Protein 2JX6 (pdb70)

Nearest PDB structures (foldseek):
  2jx6-assembly1_A  TM=1.031E+00  e=1.920E-03  Phyllomedusa distincta
  2jx6-assembly1_A  TM=7.301E-01  e=3.680E-02  Phyllomedusa distincta
  2jx6-assembly1_A  TM=7.344E-01  e=1.049E-02  Phyllomedusa distincta
  2jx6-assembly1_A  TM=6.289E-01  e=2.876E-02  Phyllomedusa distincta
  2jx6-assembly1_A  TM=7.441E-01  e=1.597E-02  Phyllomedusa distincta

GO terms:
  GO:0005576 extracellular region (C, EXP)

Radius of gyration: 16.0 Å; Cα contacts (8 Å, |Δi|>4): 0; chains: 1; bounding box: 53×12×16 Å

Structure (mmCIF, N/CA/C/O backbone):
data_2JX6
#
_entry.id   2JX6
#
loop_
_atom_site.group_PDB
_atom_site.id
_atom_site.type_symbol
_atom_site.label_atom_id
_atom_site.label_alt_id
_atom_site.label_comp_id
_atom_site.label_asym_id
_atom_site.label_entity_id
_atom_site.label_seq_id
_atom_site.pdbx_PDB_ins_code
_atom_site.Cartn_x
_atom_site.Cartn_y
_atom_site.Cartn_z
_atom_site.occupancy
_atom_site.B_iso_or_equiv
_atom_site.auth_seq_id
_atom_site.auth_comp_id
_atom_site.auth_asym_id
_atom_site.auth_atom_id
_atom_site.pdbx_PDB_model_num
ATOM 1 N N . GLY A 1 1 ? -27.845 -8.124 7.887 1.00 0.00 1 GLY A N 1
ATOM 2 C CA . GLY A 1 1 ? -26.663 -8.496 8.715 1.00 0.00 1 GLY A CA 1
ATOM 3 C C . GLY A 1 1 ? -25.857 -7.240 9.049 1.00 0.00 1 GLY A C 1
ATOM 4 O O . GLY A 1 1 ? -25.959 -6.697 10.133 1.00 0.00 1 GLY A O 1
ATOM 10 N N . LEU A 1 2 ? -25.056 -6.774 8.128 1.00 0.00 2 LEU A N 1
ATOM 11 C CA . LEU A 1 2 ? -24.242 -5.551 8.393 1.00 0.00 2 LEU A CA 1
ATOM 12 C C . LEU A 1 2 ? -23.634 -5.026 7.088 1.00 0.00 2 LEU A C 1
ATOM 13 O O . LEU A 1 2 ? -23.280 -5.787 6.208 1.00 0.00 2 LEU A O 1
ATOM 29 N N . TRP A 1 3 ? -23.509 -3.732 6.961 1.00 0.00 3 TRP A N 1
ATOM 30 C CA . TRP A 1 3 ? -22.923 -3.155 5.715 1.00 0.00 3 TRP A CA 1
ATOM 31 C C . TRP A 1 3 ? -21.445 -2.818 5.935 1.00 0.00 3 TRP A C 1
ATOM 32 O O . TRP A 1 3 ? -20.921 -1.885 5.360 1.00 0.00 3 TRP A O 1
ATOM 53 N N . SER A 1 4 ? -20.771 -3.572 6.767 1.00 0.00 4 SER A N 1
ATOM 54 C CA . SER A 1 4 ? -19.325 -3.300 7.031 1.00 0.00 4 SER A CA 1
ATOM 55 C C . SER A 1 4 ? -19.117 -1.834 7.423 1.00 0.00 4 SER A C 1
ATOM 56 O O . SER A 1 4 ? -20.062 -1.099 7.636 1.00 0.00 4 SER A O 1
ATOM 64 N N . LYS A 1 5 ? -17.888 -1.404 7.520 1.00 0.00 5 LYS A N 1
ATOM 65 C CA . LYS A 1 5 ? -17.618 0.014 7.898 1.00 0.00 5 LYS A CA 1
ATOM 66 C C . LYS A 1 5 ? -16.179 0.393 7.538 1.00 0.00 5 LYS A C 1
ATOM 67 O O . LYS A 1 5 ? -15.928 1.428 6.952 1.00 0.00 5 LYS A O 1
ATOM 86 N N . ILE A 1 6 ? -15.234 -0.439 7.883 1.00 0.00 6 ILE A N 1
ATOM 87 C CA . ILE A 1 6 ? -13.809 -0.132 7.562 1.00 0.00 6 ILE A CA 1
ATOM 88 C C . ILE A 1 6 ? -13.246 -1.194 6.612 1.00 0.00 6 ILE A C 1
ATOM 89 O O . ILE A 1 6 ? -12.366 -1.954 6.966 1.00 0.00 6 ILE A O 1
ATOM 105 N N . LYS A 1 7 ? -13.749 -1.250 5.407 1.00 0.00 7 LYS A N 1
ATOM 106 C CA . LYS A 1 7 ? -13.247 -2.261 4.432 1.00 0.00 7 LYS A CA 1
ATOM 107 C C . LYS A 1 7 ? -12.437 -1.574 3.329 1.00 0.00 7 LYS A C 1
ATOM 108 O O . LYS A 1 7 ? -11.330 -1.970 3.022 1.00 0.00 7 LYS A O 1
ATOM 127 N N . ALA A 1 8 ? -12.983 -0.547 2.733 1.00 0.00 8 ALA A N 1
ATOM 128 C CA . ALA A 1 8 ? -12.246 0.166 1.649 1.00 0.00 8 ALA A CA 1
ATOM 129 C C . ALA A 1 8 ? -10.984 0.818 2.211 1.00 0.00 8 ALA A C 1
ATOM 130 O O . ALA A 1 8 ? -9.999 0.992 1.521 1.00 0.00 8 ALA A O 1
ATOM 137 N N . ALA A 1 9 ? -11.016 1.178 3.458 1.00 0.00 9 ALA A N 1
ATOM 138 C CA . ALA A 1 9 ? -9.833 1.821 4.087 1.00 0.00 9 ALA A CA 1
ATOM 139 C C . ALA A 1 9 ? -8.738 0.784 4.343 1.00 0.00 9 ALA A C 1
ATOM 140 O O . ALA A 1 9 ? -7.611 0.941 3.916 1.00 0.00 9 ALA A O 1
ATOM 147 N N . GLY A 1 10 ? -9.062 -0.276 5.036 1.00 0.00 10 GLY A N 1
ATOM 148 C CA . GLY A 1 10 ? -8.040 -1.325 5.320 1.00 0.00 10 GLY A CA 1
ATOM 149 C C . GLY A 1 10 ? -7.560 -1.935 4.004 1.00 0.00 10 GLY A C 1
ATOM 150 O O . GLY A 1 10 ? -6.375 -2.044 3.757 1.00 0.00 10 GLY A O 1
ATOM 154 N N . LYS A 1 11 ? -8.472 -2.327 3.150 1.00 0.00 11 LYS A N 1
ATOM 155 C CA . LYS A 1 11 ? -8.065 -2.920 1.841 1.00 0.00 11 LYS A CA 1
ATOM 156 C C . LYS A 1 11 ? -7.093 -1.974 1.129 1.00 0.00 11 LYS A C 1
ATOM 157 O O . LYS A 1 11 ? -6.278 -2.388 0.328 1.00 0.00 11 LYS A O 1
ATOM 176 N N . GLU A 1 12 ? -7.176 -0.705 1.427 1.00 0.00 12 GLU A N 1
ATOM 177 C CA . GLU A 1 12 ? -6.266 0.279 0.792 1.00 0.00 12 GLU A CA 1
ATOM 178 C C . GLU A 1 12 ? -5.055 0.532 1.695 1.00 0.00 12 GLU A C 1
ATOM 179 O O . GLU A 1 12 ? -4.001 0.930 1.238 1.00 0.00 12 GLU A O 1
ATOM 191 N N . ALA A 1 13 ? -5.200 0.307 2.977 1.00 0.00 13 ALA A N 1
ATOM 192 C CA . ALA A 1 13 ? -4.060 0.537 3.912 1.00 0.00 13 ALA A CA 1
ATOM 193 C C . ALA A 1 13 ? -2.874 -0.354 3.538 1.00 0.00 13 ALA A C 1
ATOM 194 O O . ALA A 1 13 ? -1.893 0.097 2.981 1.00 0.00 13 ALA A O 1
ATOM 201 N N . ALA A 1 14 ? -2.962 -1.616 3.847 1.00 0.00 14 ALA A N 1
ATOM 202 C CA . ALA A 1 14 ? -1.847 -2.556 3.523 1.00 0.00 14 ALA A CA 1
ATOM 203 C C . ALA A 1 14 ? -1.494 -2.478 2.033 1.00 0.00 14 ALA A C 1
ATOM 204 O O . ALA A 1 14 ? -0.341 -2.565 1.655 1.00 0.00 14 ALA A O 1
ATOM 211 N N . LYS A 1 15 ? -2.475 -2.314 1.188 1.00 0.00 15 LYS A N 1
ATOM 212 C CA . LYS A 1 15 ? -2.194 -2.230 -0.276 1.00 0.00 15 LYS A CA 1
ATOM 213 C C . LYS A 1 15 ? -1.519 -0.896 -0.606 1.00 0.00 15 LYS A C 1
ATOM 214 O O . LYS A 1 15 ? -2.081 -0.053 -1.278 1.00 0.00 15 LYS A O 1
ATOM 233 N N . ALA A 1 16 ? -0.313 -0.702 -0.139 1.00 0.00 16 ALA A N 1
ATOM 234 C CA . ALA A 1 16 ? 0.415 0.569 -0.418 1.00 0.00 16 ALA A CA 1
ATOM 235 C C . ALA A 1 16 ? 1.791 0.539 0.251 1.00 0.00 16 ALA A C 1
ATOM 236 O O . ALA A 1 16 ? 2.813 0.582 -0.405 1.00 0.00 16 ALA A O 1
ATOM 243 N N . ALA A 1 17 ? 1.819 0.462 1.554 1.00 0.00 17 ALA A N 1
ATOM 244 C CA . ALA A 1 17 ? 3.123 0.425 2.282 1.00 0.00 17 ALA A CA 1
ATOM 245 C C . ALA A 1 17 ? 4.008 -0.692 1.735 1.00 0.00 17 ALA A C 1
ATOM 246 O O . ALA A 1 17 ? 5.132 -0.475 1.330 1.00 0.00 17 ALA A O 1
ATOM 253 N N . ALA A 1 18 ? 3.494 -1.885 1.736 1.00 0.00 18 ALA A N 1
ATOM 254 C CA . ALA A 1 18 ? 4.273 -3.060 1.230 1.00 0.00 18 ALA A CA 1
ATOM 255 C C . ALA A 1 18 ? 4.973 -2.729 -0.095 1.00 0.00 18 ALA A C 1
ATOM 256 O O . ALA A 1 18 ? 6.158 -2.953 -0.250 1.00 0.00 18 ALA A O 1
ATOM 263 N N . LYS A 1 19 ? 4.253 -2.199 -1.047 1.00 0.00 19 LYS A N 1
ATOM 264 C CA . LYS A 1 19 ? 4.884 -1.856 -2.356 1.00 0.00 19 LYS A CA 1
ATOM 265 C C . LYS A 1 19 ? 5.785 -0.634 -2.190 1.00 0.00 19 LYS A C 1
ATOM 266 O O . LYS A 1 19 ? 6.969 -0.678 -2.465 1.00 0.00 19 LYS A O 1
ATOM 285 N N . ALA A 1 20 ? 5.226 0.460 -1.742 1.00 0.00 20 ALA A N 1
ATOM 286 C CA . ALA A 1 20 ? 6.039 1.701 -1.554 1.00 0.00 20 ALA A CA 1
ATOM 287 C C . ALA A 1 20 ? 7.292 1.402 -0.725 1.00 0.00 20 ALA A C 1
ATOM 288 O O . ALA A 1 20 ? 8.314 2.044 -0.875 1.00 0.00 20 ALA A O 1
ATOM 295 N N . ALA A 1 21 ? 7.219 0.434 0.147 1.00 0.00 21 ALA A N 1
ATOM 296 C CA . ALA A 1 21 ? 8.399 0.089 0.987 1.00 0.00 21 ALA A CA 1
ATOM 297 C C . ALA A 1 21 ? 9.492 -0.540 0.124 1.00 0.00 21 ALA A C 1
ATOM 298 O O . ALA A 1 21 ? 10.590 -0.027 0.021 1.00 0.00 21 ALA A O 1
ATOM 305 N N . GLY A 1 22 ? 9.198 -1.651 -0.494 1.00 0.00 22 GLY A N 1
ATOM 306 C CA . GLY A 1 22 ? 10.213 -2.328 -1.354 1.00 0.00 22 GLY A CA 1
ATOM 307 C C . GLY A 1 22 ? 10.683 -1.371 -2.453 1.00 0.00 22 GLY A C 1
ATOM 308 O O . GLY A 1 22 ? 11.765 -1.514 -2.988 1.00 0.00 22 GLY A O 1
ATOM 312 N N . LYS A 1 23 ? 9.880 -0.396 -2.794 1.00 0.00 23 LYS A N 1
ATOM 313 C CA . LYS A 1 23 ? 10.285 0.569 -3.860 1.00 0.00 23 LYS A CA 1
ATOM 314 C C . LYS A 1 23 ? 11.628 1.218 -3.509 1.00 0.00 23 LYS A C 1
ATOM 315 O O . LYS A 1 23 ? 12.627 0.985 -4.161 1.00 0.00 23 LYS A O 1
ATOM 334 N N . ALA A 1 24 ? 11.661 2.028 -2.484 1.00 0.00 24 ALA A N 1
ATOM 335 C CA . ALA A 1 24 ? 12.943 2.687 -2.090 1.00 0.00 24 ALA A CA 1
ATOM 336 C C . ALA A 1 24 ? 14.033 1.636 -1.870 1.00 0.00 24 ALA A C 1
ATOM 337 O O . ALA A 1 24 ? 15.212 1.916 -1.971 1.00 0.00 24 ALA A O 1
ATOM 344 N N . ALA A 1 25 ? 13.643 0.428 -1.574 1.00 0.00 25 ALA A N 1
ATOM 345 C CA . ALA A 1 25 ? 14.645 -0.653 -1.349 1.00 0.00 25 ALA A CA 1
ATOM 346 C C . ALA A 1 25 ? 15.481 -0.869 -2.611 1.00 0.00 25 ALA A C 1
ATOM 347 O O . ALA A 1 25 ? 16.684 -0.697 -2.609 1.00 0.00 25 ALA A O 1
ATOM 354 N N . LEU A 1 26 ? 14.848 -1.244 -3.691 1.00 0.00 26 LEU A N 1
ATOM 355 C CA . LEU A 1 26 ? 15.593 -1.474 -4.960 1.00 0.00 26 LEU A CA 1
ATOM 356 C C . LEU A 1 26 ? 16.413 -0.234 -5.330 1.00 0.00 26 LEU A C 1
ATOM 357 O O . LEU A 1 26 ? 17.560 -0.333 -5.722 1.00 0.00 26 LEU A O 1
ATOM 373 N N . ASN A 1 27 ? 15.834 0.932 -5.209 1.00 0.00 27 ASN A N 1
ATOM 374 C CA . ASN A 1 27 ? 16.582 2.178 -5.552 1.00 0.00 27 ASN A CA 1
ATOM 375 C C . ASN A 1 27 ? 17.801 2.330 -4.639 1.00 0.00 27 ASN A C 1
ATOM 376 O O . ASN A 1 27 ? 18.792 2.930 -5.008 1.00 0.00 27 ASN A O 1
ATOM 387 N N . ALA A 1 28 ? 17.736 1.789 -3.451 1.00 0.00 28 ALA A N 1
ATOM 388 C CA . ALA A 1 28 ? 18.893 1.901 -2.513 1.00 0.00 28 ALA A CA 1
ATOM 389 C C . ALA A 1 28 ? 20.069 1.076 -3.025 1.00 0.00 28 ALA A C 1
ATOM 390 O O . ALA A 1 28 ? 21.091 1.600 -3.422 1.00 0.00 28 ALA A O 1
ATOM 397 N N . VAL A 1 29 ? 19.922 -0.211 -3.014 1.00 0.00 29 VAL A N 1
ATOM 398 C CA . VAL A 1 29 ? 21.016 -1.107 -3.494 1.00 0.00 29 VAL A CA 1
ATOM 399 C C . VAL A 1 29 ? 21.372 -0.771 -4.947 1.00 0.00 29 VAL A C 1
ATOM 400 O O . VAL A 1 29 ? 22.530 -0.695 -5.310 1.00 0.00 29 VAL A O 1
ATOM 413 N N . SER A 1 30 ? 20.384 -0.572 -5.779 1.00 0.00 30 SER A N 1
ATOM 414 C CA . SER A 1 30 ? 20.662 -0.243 -7.207 1.00 0.00 30 SER A CA 1
ATOM 415 C C . SER A 1 30 ? 21.517 1.024 -7.309 1.00 0.00 30 SER A C 1
ATOM 416 O O . SER A 1 30 ? 22.166 1.267 -8.307 1.00 0.00 30 SER A O 1
ATOM 424 N N . GLU A 1 31 ? 21.517 1.830 -6.284 1.00 0.00 31 GLU A N 1
ATOM 425 C CA . GLU A 1 31 ? 22.323 3.079 -6.312 1.00 0.00 31 GLU A CA 1
ATOM 426 C C . GLU A 1 31 ? 23.745 2.809 -5.809 1.00 0.00 31 GLU A C 1
ATOM 427 O O . GLU A 1 31 ? 24.675 3.519 -6.142 1.00 0.00 31 GLU A O 1
ATOM 439 N N . ALA A 1 32 ? 23.919 1.791 -5.009 1.00 0.00 32 ALA A N 1
ATOM 440 C CA . ALA A 1 32 ? 25.279 1.476 -4.480 1.00 0.00 32 ALA A CA 1
ATOM 441 C C . ALA A 1 32 ? 26.083 0.684 -5.513 1.00 0.00 32 ALA A C 1
ATOM 442 O O . ALA A 1 32 ? 27.294 0.775 -5.573 1.00 0.00 32 ALA A O 1
ATOM 449 N N . VAL A 1 33 ? 25.420 -0.097 -6.327 1.00 0.00 33 VAL A N 1
ATOM 450 C CA . VAL A 1 33 ? 26.146 -0.900 -7.357 1.00 0.00 33 VAL A CA 1
ATOM 451 C C . VAL A 1 33 ? 27.011 0.013 -8.234 1.00 0.00 33 VAL A C 1
ATOM 452 O O . VAL A 1 33 ? 28.141 -0.356 -8.504 1.00 0.00 33 VAL A O 1
ATOM 468 N N . GLY A 1 1 ? -23.227 4.258 3.076 1.00 0.00 1 GLY A N 2
ATOM 469 C CA . GLY A 1 1 ? -23.386 2.782 2.934 1.00 0.00 1 GLY A CA 2
ATOM 470 C C . GLY A 1 1 ? -23.114 2.106 4.279 1.00 0.00 1 GLY A C 2
ATOM 471 O O . GLY A 1 1 ? -22.826 2.757 5.264 1.00 0.00 1 GLY A O 2
ATOM 477 N N . LEU A 1 2 ? -23.203 0.804 4.326 1.00 0.00 2 LEU A N 2
ATOM 478 C CA . LEU A 1 2 ? -22.949 0.081 5.607 1.00 0.00 2 LEU A CA 2
ATOM 479 C C . LEU A 1 2 ? -21.444 -0.101 5.820 1.00 0.00 2 LEU A C 2
ATOM 480 O O . LEU A 1 2 ? -20.854 -1.058 5.358 1.00 0.00 2 LEU A O 2
ATOM 496 N N . TRP A 1 3 ? -20.819 0.812 6.518 1.00 0.00 3 TRP A N 2
ATOM 497 C CA . TRP A 1 3 ? -19.348 0.701 6.767 1.00 0.00 3 TRP A CA 2
ATOM 498 C C . TRP A 1 3 ? -18.595 0.499 5.447 1.00 0.00 3 TRP A C 2
ATOM 499 O O . TRP A 1 3 ? -17.801 -0.410 5.308 1.00 0.00 3 TRP A O 2
ATOM 520 N N . SER A 1 4 ? -18.841 1.340 4.478 1.00 0.00 4 SER A N 2
ATOM 521 C CA . SER A 1 4 ? -18.142 1.197 3.167 1.00 0.00 4 SER A CA 2
ATOM 522 C C . SER A 1 4 ? -17.052 2.263 3.026 1.00 0.00 4 SER A C 2
ATOM 523 O O . SER A 1 4 ? -16.068 2.070 2.339 1.00 0.00 4 SER A O 2
ATOM 531 N N . LYS A 1 5 ? -17.219 3.388 3.670 1.00 0.00 5 LYS A N 2
ATOM 532 C CA . LYS A 1 5 ? -16.191 4.466 3.571 1.00 0.00 5 LYS A CA 2
ATOM 533 C C . LYS A 1 5 ? -14.886 4.013 4.233 1.00 0.00 5 LYS A C 2
ATOM 534 O O . LYS A 1 5 ? -13.806 4.376 3.810 1.00 0.00 5 LYS A O 2
ATOM 553 N N . ILE A 1 6 ? -14.979 3.222 5.270 1.00 0.00 6 ILE A N 2
ATOM 554 C CA . ILE A 1 6 ? -13.747 2.745 5.961 1.00 0.00 6 ILE A CA 2
ATOM 555 C C . ILE A 1 6 ? -13.351 1.353 5.451 1.00 0.00 6 ILE A C 2
ATOM 556 O O . ILE A 1 6 ? -12.224 0.925 5.603 1.00 0.00 6 ILE A O 2
ATOM 572 N N . LYS A 1 7 ? -14.271 0.644 4.849 1.00 0.00 7 LYS A N 2
ATOM 573 C CA . LYS A 1 7 ? -13.950 -0.721 4.332 1.00 0.00 7 LYS A CA 2
ATOM 574 C C . LYS A 1 7 ? -12.759 -0.662 3.371 1.00 0.00 7 LYS A C 2
ATOM 575 O O . LYS A 1 7 ? -11.827 -1.435 3.476 1.00 0.00 7 LYS A O 2
ATOM 594 N N . ALA A 1 8 ? -12.782 0.250 2.436 1.00 0.00 8 ALA A N 2
ATOM 595 C CA . ALA A 1 8 ? -11.650 0.359 1.468 1.00 0.00 8 ALA A CA 2
ATOM 596 C C . ALA A 1 8 ? -10.385 0.827 2.183 1.00 0.00 8 ALA A C 2
ATOM 597 O O . ALA A 1 8 ? -9.279 0.535 1.773 1.00 0.00 8 ALA A O 2
ATOM 604 N N . ALA A 1 9 ? -10.548 1.553 3.248 1.00 0.00 9 ALA A N 2
ATOM 605 C CA . ALA A 1 9 ? -9.367 2.058 4.010 1.00 0.00 9 ALA A CA 2
ATOM 606 C C . ALA A 1 9 ? -8.438 0.900 4.388 1.00 0.00 9 ALA A C 2
ATOM 607 O O . ALA A 1 9 ? -7.272 0.890 4.044 1.00 0.00 9 ALA A O 2
ATOM 614 N N . GLY A 1 10 ? -8.945 -0.077 5.094 1.00 0.00 10 GLY A N 2
ATOM 615 C CA . GLY A 1 10 ? -8.090 -1.232 5.493 1.00 0.00 10 GLY A CA 2
ATOM 616 C C . GLY A 1 10 ? -7.600 -1.957 4.241 1.00 0.00 10 GLY A C 2
ATOM 617 O O . GLY A 1 10 ? -6.419 -2.195 4.075 1.00 0.00 10 GLY A O 2
ATOM 621 N N . LYS A 1 11 ? -8.495 -2.303 3.352 1.00 0.00 11 LYS A N 2
ATOM 622 C CA . LYS A 1 11 ? -8.073 -3.004 2.103 1.00 0.00 11 LYS A CA 2
ATOM 623 C C . LYS A 1 11 ? -6.975 -2.196 1.405 1.00 0.00 11 LYS A C 2
ATOM 624 O O . LYS A 1 11 ? -6.161 -2.731 0.678 1.00 0.00 11 LYS A O 2
ATOM 643 N N . GLU A 1 12 ? -6.948 -0.909 1.632 1.00 0.00 12 GLU A N 2
ATOM 644 C CA . GLU A 1 12 ? -5.911 -0.055 1.001 1.00 0.00 12 GLU A CA 2
ATOM 645 C C . GLU A 1 12 ? -4.728 0.139 1.957 1.00 0.00 12 GLU A C 2
ATOM 646 O O . GLU A 1 12 ? -3.638 0.482 1.543 1.00 0.00 12 GLU A O 2
ATOM 658 N N . ALA A 1 13 ? -4.933 -0.076 3.235 1.00 0.00 13 ALA A N 2
ATOM 659 C CA . ALA A 1 13 ? -3.814 0.101 4.210 1.00 0.00 13 ALA A CA 2
ATOM 660 C C . ALA A 1 13 ? -2.612 -0.752 3.800 1.00 0.00 13 ALA A C 2
ATOM 661 O O . ALA A 1 13 ? -1.637 -0.257 3.268 1.00 0.00 13 ALA A O 2
ATOM 668 N N . ALA A 1 14 ? -2.678 -2.028 4.043 1.00 0.00 14 ALA A N 2
ATOM 669 C CA . ALA A 1 14 ? -1.545 -2.927 3.670 1.00 0.00 14 ALA A CA 2
ATOM 670 C C . ALA A 1 14 ? -1.243 -2.808 2.173 1.00 0.00 14 ALA A C 2
ATOM 671 O O . ALA A 1 14 ? -0.152 -3.106 1.726 1.00 0.00 14 ALA A O 2
ATOM 678 N N . LYS A 1 15 ? -2.200 -2.374 1.396 1.00 0.00 15 LYS A N 2
ATOM 679 C CA . LYS A 1 15 ? -1.968 -2.235 -0.071 1.00 0.00 15 LYS A CA 2
ATOM 680 C C . LYS A 1 15 ? -1.268 -0.905 -0.369 1.00 0.00 15 LYS A C 2
ATOM 681 O O . LYS A 1 15 ? -1.810 -0.038 -1.027 1.00 0.00 15 LYS A O 2
ATOM 700 N N . ALA A 1 16 ? -0.065 -0.741 0.113 1.00 0.00 16 ALA A N 2
ATOM 701 C CA . ALA A 1 16 ? 0.685 0.522 -0.133 1.00 0.00 16 ALA A CA 2
ATOM 702 C C . ALA A 1 16 ? 2.095 0.408 0.448 1.00 0.00 16 ALA A C 2
ATOM 703 O O . ALA A 1 16 ? 3.079 0.465 -0.264 1.00 0.00 16 ALA A O 2
ATOM 710 N N . ALA A 1 17 ? 2.195 0.244 1.739 1.00 0.00 17 ALA A N 2
ATOM 711 C CA . ALA A 1 17 ? 3.536 0.120 2.386 1.00 0.00 17 ALA A CA 2
ATOM 712 C C . ALA A 1 17 ? 4.356 -0.975 1.708 1.00 0.00 17 ALA A C 2
ATOM 713 O O . ALA A 1 17 ? 5.457 -0.752 1.246 1.00 0.00 17 ALA A O 2
ATOM 720 N N . ALA A 1 18 ? 3.817 -2.155 1.661 1.00 0.00 18 ALA A N 2
ATOM 721 C CA . ALA A 1 18 ? 4.535 -3.305 1.026 1.00 0.00 18 ALA A CA 2
ATOM 722 C C . ALA A 1 18 ? 5.131 -2.902 -0.330 1.00 0.00 18 ALA A C 2
ATOM 723 O O . ALA A 1 18 ? 6.297 -3.123 -0.593 1.00 0.00 18 ALA A O 2
ATOM 730 N N . LYS A 1 19 ? 4.340 -2.318 -1.191 1.00 0.00 19 LYS A N 2
ATOM 731 C CA . LYS A 1 19 ? 4.865 -1.908 -2.526 1.00 0.00 19 LYS A CA 2
ATOM 732 C C . LYS A 1 19 ? 5.780 -0.694 -2.377 1.00 0.00 19 LYS A C 2
ATOM 733 O O . LYS A 1 19 ? 6.948 -0.739 -2.708 1.00 0.00 19 LYS A O 2
ATOM 752 N N . ALA A 1 20 ? 5.249 0.394 -1.881 1.00 0.00 20 ALA A N 2
ATOM 753 C CA . ALA A 1 20 ? 6.075 1.630 -1.707 1.00 0.00 20 ALA A CA 2
ATOM 754 C C . ALA A 1 20 ? 7.393 1.302 -0.996 1.00 0.00 20 ALA A C 2
ATOM 755 O O . ALA A 1 20 ? 8.437 1.831 -1.328 1.00 0.00 20 ALA A O 2
ATOM 762 N N . ALA A 1 21 ? 7.351 0.433 -0.023 1.00 0.00 21 ALA A N 2
ATOM 763 C CA . ALA A 1 21 ? 8.596 0.066 0.708 1.00 0.00 21 ALA A CA 2
ATOM 764 C C . ALA A 1 21 ? 9.530 -0.723 -0.210 1.00 0.00 21 ALA A C 2
ATOM 765 O O . ALA A 1 21 ? 10.649 -0.325 -0.468 1.00 0.00 21 ALA A O 2
ATOM 772 N N . GLY A 1 22 ? 9.072 -1.842 -0.701 1.00 0.00 22 GLY A N 2
ATOM 773 C CA . GLY A 1 22 ? 9.920 -2.675 -1.603 1.00 0.00 22 GLY A CA 2
ATOM 774 C C . GLY A 1 22 ? 10.376 -1.846 -2.807 1.00 0.00 22 GLY A C 2
ATOM 775 O O . GLY A 1 22 ? 11.496 -1.969 -3.265 1.00 0.00 22 GLY A O 2
ATOM 779 N N . LYS A 1 23 ? 9.521 -1.002 -3.323 1.00 0.00 23 LYS A N 2
ATOM 780 C CA . LYS A 1 23 ? 9.911 -0.166 -4.500 1.00 0.00 23 LYS A CA 2
ATOM 781 C C . LYS A 1 23 ? 11.184 0.627 -4.187 1.00 0.00 23 LYS A C 2
ATOM 782 O O . LYS A 1 23 ? 12.229 0.389 -4.760 1.00 0.00 23 LYS A O 2
ATOM 801 N N . ALA A 1 24 ? 11.105 1.565 -3.281 1.00 0.00 24 ALA A N 2
ATOM 802 C CA . ALA A 1 24 ? 12.312 2.371 -2.928 1.00 0.00 24 ALA A CA 2
ATOM 803 C C . ALA A 1 24 ? 13.462 1.451 -2.510 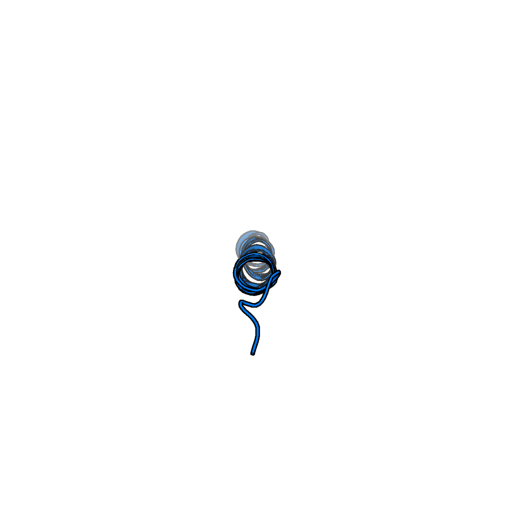1.00 0.00 24 ALA A C 2
ATOM 804 O O . ALA A 1 24 ? 14.620 1.809 -2.591 1.00 0.00 24 ALA A O 2
ATOM 811 N N . ALA A 1 25 ? 13.145 0.265 -2.068 1.00 0.00 25 ALA A N 2
ATOM 812 C CA . ALA A 1 25 ? 14.209 -0.691 -1.645 1.00 0.00 25 ALA A CA 2
ATOM 813 C C . ALA A 1 25 ? 15.147 -0.987 -2.817 1.00 0.00 25 ALA A C 2
ATOM 814 O O . ALA A 1 25 ? 16.330 -0.711 -2.765 1.00 0.00 25 ALA A O 2
ATOM 821 N N . LEU A 1 26 ? 14.624 -1.547 -3.876 1.00 0.00 26 LEU A N 2
ATOM 822 C CA . LEU A 1 26 ? 15.472 -1.866 -5.059 1.00 0.00 26 LEU A CA 2
ATOM 823 C C . LEU A 1 26 ? 16.253 -0.626 -5.507 1.00 0.00 26 LEU A C 2
ATOM 824 O O . LEU A 1 26 ? 17.326 -0.726 -6.069 1.00 0.00 26 LEU A O 2
ATOM 840 N N . ASN A 1 27 ? 15.723 0.542 -5.257 1.00 0.00 27 ASN A N 2
ATOM 841 C CA . ASN A 1 27 ? 16.434 1.790 -5.662 1.00 0.00 27 ASN A CA 2
ATOM 842 C C . ASN A 1 27 ? 17.595 2.067 -4.705 1.00 0.00 27 ASN A C 2
ATOM 843 O O . ASN A 1 27 ? 18.620 2.593 -5.092 1.00 0.00 27 ASN A O 2
ATOM 854 N N . ALA A 1 28 ? 17.441 1.714 -3.456 1.00 0.00 28 ALA A N 2
ATOM 855 C CA . ALA A 1 28 ? 18.536 1.952 -2.470 1.00 0.00 28 ALA A CA 2
ATOM 856 C C . ALA A 1 28 ? 19.772 1.149 -2.853 1.00 0.00 28 ALA A C 2
ATOM 857 O O . ALA A 1 28 ? 20.832 1.689 -3.107 1.00 0.00 28 ALA A O 2
ATOM 864 N N . VAL A 1 29 ? 19.632 -0.136 -2.896 1.00 0.00 29 VAL A N 2
ATOM 865 C CA . VAL A 1 29 ? 20.783 -1.015 -3.262 1.00 0.00 29 VAL A CA 2
ATOM 866 C C . VAL A 1 29 ? 21.299 -0.651 -4.658 1.00 0.00 29 VAL A C 2
ATOM 867 O O . VAL A 1 29 ? 22.488 -0.531 -4.878 1.00 0.00 29 VAL A O 2
ATOM 880 N N . SER A 1 30 ? 20.411 -0.474 -5.600 1.00 0.00 30 SER A N 2
ATOM 881 C CA . SER A 1 30 ? 20.845 -0.117 -6.981 1.00 0.00 30 SER A CA 2
ATOM 882 C C . SER A 1 30 ? 21.642 1.188 -6.965 1.00 0.00 30 SER A C 2
ATOM 883 O O . SER A 1 30 ? 22.494 1.421 -7.801 1.00 0.00 30 SER A O 2
ATOM 891 N N . GLU A 1 31 ? 21.369 2.037 -6.015 1.00 0.00 31 GLU A N 2
ATOM 892 C CA . GLU A 1 31 ? 22.101 3.330 -5.928 1.00 0.00 31 GLU A CA 2
ATOM 893 C C . GLU A 1 31 ? 23.499 3.107 -5.347 1.00 0.00 31 GLU A C 2
ATOM 894 O O . GLU A 1 31 ? 24.428 3.833 -5.642 1.00 0.00 31 GLU A O 2
ATOM 906 N N . ALA A 1 32 ? 23.654 2.106 -4.521 1.00 0.00 32 ALA A N 2
ATOM 907 C CA . ALA A 1 32 ? 24.991 1.833 -3.917 1.00 0.00 32 ALA A CA 2
ATOM 908 C C . ALA A 1 32 ? 25.995 1.449 -5.007 1.00 0.00 32 ALA A C 2
ATOM 909 O O . ALA A 1 32 ? 27.109 1.935 -5.038 1.00 0.00 32 ALA A O 2
ATOM 916 N N . VAL A 1 33 ? 25.609 0.578 -5.902 1.00 0.00 33 VAL A N 2
ATOM 917 C CA . VAL A 1 33 ? 26.538 0.157 -6.992 1.00 0.00 33 VAL A CA 2
ATOM 918 C C . VAL A 1 33 ? 26.995 1.377 -7.798 1.00 0.00 33 VAL A C 2
ATOM 919 O O . VAL A 1 33 ? 28.172 1.448 -8.111 1.00 0.00 33 VAL A O 2
ATOM 935 N N . GLY A 1 1 ? -13.578 13.171 5.157 1.00 0.00 1 GLY A N 3
ATOM 936 C CA . GLY A 1 1 ? -13.179 12.390 3.952 1.00 0.00 1 GLY A CA 3
ATOM 937 C C . GLY A 1 1 ? -12.679 11.010 4.379 1.00 0.00 1 GLY A C 3
ATOM 938 O O . GLY A 1 1 ? -13.207 9.994 3.969 1.00 0.00 1 GLY A O 3
ATOM 944 N N . LEU A 1 2 ? -11.665 10.964 5.201 1.00 0.00 2 LEU A N 3
ATOM 945 C CA . LEU A 1 2 ? -11.129 9.647 5.656 1.00 0.00 2 LEU A CA 3
ATOM 946 C C . LEU A 1 2 ? -12.073 9.015 6.684 1.00 0.00 2 LEU A C 3
ATOM 947 O O . LEU A 1 2 ? -12.062 7.818 6.892 1.00 0.00 2 LEU A O 3
ATOM 963 N N . TRP A 1 3 ? -12.888 9.810 7.328 1.00 0.00 3 TRP A N 3
ATOM 964 C CA . TRP A 1 3 ? -13.831 9.252 8.342 1.00 0.00 3 TRP A CA 3
ATOM 965 C C . TRP A 1 3 ? -14.885 8.378 7.655 1.00 0.00 3 TRP A C 3
ATOM 966 O O . TRP A 1 3 ? -16.016 8.784 7.467 1.00 0.00 3 TRP A O 3
ATOM 987 N N . SER A 1 4 ? -14.522 7.181 7.279 1.00 0.00 4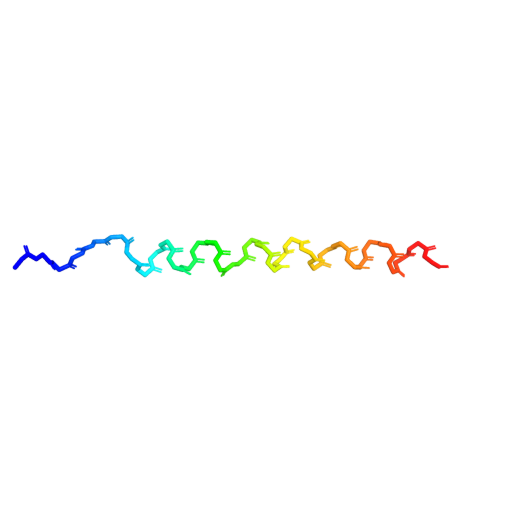 SER A N 3
ATOM 988 C CA . SER A 1 4 ? -15.497 6.278 6.603 1.00 0.00 4 SER A CA 3
ATOM 989 C C . SER A 1 4 ? -15.544 4.923 7.316 1.00 0.00 4 SER A C 3
ATOM 990 O O . SER A 1 4 ? -14.847 4.698 8.285 1.00 0.00 4 SER A O 3
ATOM 998 N N . LYS A 1 5 ? -16.361 4.021 6.843 1.00 0.00 5 LYS A N 3
ATOM 999 C CA . LYS A 1 5 ? -16.453 2.680 7.492 1.00 0.00 5 LYS A CA 3
ATOM 1000 C C . LYS A 1 5 ? -15.170 1.885 7.238 1.00 0.00 5 LYS A C 3
ATOM 1001 O O . LYS A 1 5 ? -14.389 2.211 6.365 1.00 0.00 5 LYS A O 3
ATOM 1020 N N . ILE A 1 6 ? -14.947 0.844 7.996 1.00 0.00 6 ILE A N 3
ATOM 1021 C CA . ILE A 1 6 ? -13.713 0.026 7.800 1.00 0.00 6 ILE A CA 3
ATOM 1022 C C . ILE A 1 6 ? -14.007 -1.175 6.892 1.00 0.00 6 ILE A C 3
ATOM 1023 O O . ILE A 1 6 ? -13.264 -2.136 6.860 1.00 0.00 6 ILE A O 3
ATOM 1039 N N . LYS A 1 7 ? -15.082 -1.125 6.152 1.00 0.00 7 LYS A N 3
ATOM 1040 C CA . LYS A 1 7 ? -15.420 -2.263 5.248 1.00 0.00 7 LYS A CA 3
ATOM 1041 C C . LYS A 1 7 ? -14.563 -2.202 3.980 1.00 0.00 7 LYS A C 3
ATOM 1042 O O . LYS A 1 7 ? -14.089 -3.210 3.492 1.00 0.00 7 LYS A O 3
ATOM 1061 N N . ALA A 1 8 ? -14.363 -1.027 3.444 1.00 0.00 8 ALA A N 3
ATOM 1062 C CA . ALA A 1 8 ? -13.537 -0.899 2.209 1.00 0.00 8 ALA A CA 3
ATOM 1063 C C . ALA A 1 8 ? -12.160 -0.333 2.547 1.00 0.00 8 ALA A C 3
ATOM 1064 O O . ALA A 1 8 ? -11.187 -0.573 1.859 1.00 0.00 8 ALA A O 3
ATOM 1071 N N . ALA A 1 9 ? -12.079 0.418 3.605 1.00 0.00 9 ALA A N 3
ATOM 1072 C CA . ALA A 1 9 ? -10.772 1.017 4.011 1.00 0.00 9 ALA A CA 3
ATOM 1073 C C . ALA A 1 9 ? -9.701 -0.071 4.151 1.00 0.00 9 ALA A C 3
ATOM 1074 O O . ALA A 1 9 ? -8.520 0.192 4.043 1.00 0.00 9 ALA A O 3
ATOM 1081 N N . GLY A 1 10 ? -10.106 -1.291 4.392 1.00 0.00 10 GLY A N 3
ATOM 1082 C CA . GLY A 1 10 ? -9.113 -2.393 4.539 1.00 0.00 10 GLY A CA 3
ATOM 1083 C C . GLY A 1 10 ? -8.313 -2.539 3.244 1.00 0.00 10 GLY A C 3
ATOM 1084 O O . GLY A 1 10 ? -7.099 -2.594 3.260 1.00 0.00 10 GLY A O 3
ATOM 1088 N N . LYS A 1 11 ? -8.983 -2.595 2.121 1.00 0.00 11 LYS A N 3
ATOM 1089 C CA . LYS A 1 11 ? -8.254 -2.728 0.823 1.00 0.00 11 LYS A CA 3
ATOM 1090 C C . LYS A 1 11 ? -7.192 -1.633 0.712 1.00 0.00 11 LYS A C 3
ATOM 1091 O O . LYS A 1 11 ? -6.176 -1.799 0.064 1.00 0.00 11 LYS A O 3
ATOM 1110 N N . GLU A 1 12 ? -7.421 -0.516 1.349 1.00 0.00 12 GLU A N 3
ATOM 1111 C CA . GLU A 1 12 ? -6.438 0.593 1.299 1.00 0.00 12 GLU A CA 3
ATOM 1112 C C . GLU A 1 12 ? -5.509 0.531 2.517 1.00 0.00 12 GLU A C 3
ATOM 1113 O O . GLU A 1 12 ? -4.426 1.082 2.509 1.00 0.00 12 GLU A O 3
ATOM 1125 N N . ALA A 1 13 ? -5.925 -0.136 3.565 1.00 0.00 13 ALA A N 3
ATOM 1126 C CA . ALA A 1 13 ? -5.065 -0.229 4.781 1.00 0.00 13 ALA A CA 3
ATOM 1127 C C . ALA A 1 13 ? -3.711 -0.858 4.429 1.00 0.00 13 ALA A C 3
ATOM 1128 O O . ALA A 1 13 ? -2.772 -0.171 4.077 1.00 0.00 13 ALA A O 3
ATOM 1135 N N . ALA A 1 14 ? -3.601 -2.156 4.522 1.00 0.00 14 ALA A N 3
ATOM 1136 C CA . ALA A 1 14 ? -2.311 -2.826 4.194 1.00 0.00 14 ALA A CA 3
ATOM 1137 C C . ALA A 1 14 ? -2.069 -2.798 2.683 1.00 0.00 14 ALA A C 3
ATOM 1138 O O . ALA A 1 14 ? -2.037 -3.825 2.031 1.00 0.00 14 ALA A O 3
ATOM 1145 N N . LYS A 1 15 ? -1.899 -1.632 2.120 1.00 0.00 15 LYS A N 3
ATOM 1146 C CA . LYS A 1 15 ? -1.659 -1.539 0.650 1.00 0.00 15 LYS A CA 3
ATOM 1147 C C . LYS A 1 15 ? -1.068 -0.171 0.294 1.00 0.00 15 LYS A C 3
ATOM 1148 O O . LYS A 1 15 ? -1.753 0.701 -0.204 1.00 0.00 15 LYS A O 3
ATOM 1167 N N . ALA A 1 16 ? 0.202 0.021 0.544 1.00 0.00 16 ALA A N 3
ATOM 1168 C CA . ALA A 1 16 ? 0.850 1.325 0.221 1.00 0.00 16 ALA A CA 3
ATOM 1169 C C . ALA A 1 16 ? 2.312 1.309 0.675 1.00 0.00 16 ALA A C 3
ATOM 1170 O O . ALA A 1 16 ? 3.222 1.418 -0.124 1.00 0.00 16 ALA A O 3
ATOM 1177 N N . ALA A 1 17 ? 2.538 1.175 1.953 1.00 0.00 17 ALA A N 3
ATOM 1178 C CA . ALA A 1 17 ? 3.937 1.151 2.477 1.00 0.00 17 ALA A CA 3
ATOM 1179 C C . ALA A 1 17 ? 4.755 0.068 1.777 1.00 0.00 17 ALA A C 3
ATOM 1180 O O . ALA A 1 17 ? 5.794 0.326 1.203 1.00 0.00 17 ALA A O 3
ATOM 1187 N N . ALA A 1 18 ? 4.285 -1.141 1.837 1.00 0.00 18 ALA A N 3
ATOM 1188 C CA . ALA A 1 18 ? 5.009 -2.284 1.196 1.00 0.00 18 ALA A CA 3
ATOM 1189 C C . ALA A 1 18 ? 5.487 -1.918 -0.215 1.00 0.00 18 ALA A C 3
ATOM 1190 O O . ALA A 1 18 ? 6.611 -2.193 -0.588 1.00 0.00 18 ALA A O 3
ATOM 1197 N N . LYS A 1 19 ? 4.644 -1.307 -1.004 1.00 0.00 19 LYS A N 3
ATOM 1198 C CA . LYS A 1 19 ? 5.055 -0.932 -2.388 1.00 0.00 19 LYS A CA 3
ATOM 1199 C C . LYS A 1 19 ? 6.024 0.249 -2.345 1.00 0.00 19 LYS A C 3
ATOM 1200 O O . LYS A 1 19 ? 7.161 0.151 -2.763 1.00 0.00 19 LYS A O 3
ATOM 1219 N N . ALA A 1 20 ? 5.575 1.368 -1.841 1.00 0.00 20 ALA A N 3
ATOM 1220 C CA . ALA A 1 20 ? 6.459 2.572 -1.768 1.00 0.00 20 ALA A CA 3
ATOM 1221 C C . ALA A 1 20 ? 7.790 2.223 -1.093 1.00 0.00 20 ALA A C 3
ATOM 1222 O O . ALA A 1 20 ? 8.836 2.711 -1.473 1.00 0.00 20 ALA A O 3
ATOM 1229 N N . ALA A 1 21 ? 7.755 1.383 -0.094 1.00 0.00 21 ALA A N 3
ATOM 1230 C CA . ALA A 1 21 ? 9.012 1.001 0.608 1.00 0.00 21 ALA A CA 3
ATOM 1231 C C . ALA A 1 21 ? 9.875 0.120 -0.297 1.00 0.00 21 ALA A C 3
ATOM 1232 O O . ALA A 1 21 ? 10.990 0.464 -0.638 1.00 0.00 21 ALA A O 3
ATOM 1239 N N . GLY A 1 22 ? 9.364 -1.018 -0.684 1.00 0.00 22 GLY A N 3
ATOM 1240 C CA . GLY A 1 22 ? 10.144 -1.937 -1.566 1.00 0.00 22 GLY A CA 3
ATOM 1241 C C . GLY A 1 22 ? 10.629 -1.184 -2.809 1.00 0.00 22 GLY A C 3
ATOM 1242 O O . GLY A 1 22 ? 11.636 -1.527 -3.397 1.00 0.00 22 GLY A O 3
ATOM 1246 N N . LYS A 1 23 ? 9.922 -0.162 -3.212 1.00 0.00 23 LYS A N 3
ATOM 1247 C CA . LYS A 1 23 ? 10.347 0.611 -4.419 1.00 0.00 23 LYS A CA 3
ATOM 1248 C C . LYS A 1 23 ? 11.744 1.203 -4.204 1.00 0.00 23 LYS A C 3
ATOM 1249 O O . LYS A 1 23 ? 12.697 0.810 -4.849 1.00 0.00 23 LYS A O 3
ATOM 1268 N N . ALA A 1 24 ? 11.874 2.142 -3.305 1.00 0.00 24 ALA A N 3
ATOM 1269 C CA . ALA A 1 24 ? 13.211 2.756 -3.049 1.00 0.00 24 ALA A CA 3
ATOM 1270 C C . ALA A 1 24 ? 14.233 1.677 -2.682 1.00 0.00 24 ALA A C 3
ATOM 1271 O O . ALA A 1 24 ? 15.425 1.861 -2.823 1.00 0.00 24 ALA A O 3
ATOM 1278 N N . ALA A 1 25 ? 13.769 0.550 -2.214 1.00 0.00 25 ALA A N 3
ATOM 1279 C CA . ALA A 1 25 ? 14.703 -0.551 -1.837 1.00 0.00 25 ALA A CA 3
ATOM 1280 C C . ALA A 1 25 ? 15.574 -0.939 -3.034 1.00 0.00 25 ALA A C 3
ATOM 1281 O O . ALA A 1 25 ? 16.785 -0.841 -2.992 1.00 0.00 25 ALA A O 3
ATOM 1288 N N . LEU A 1 26 ? 14.961 -1.380 -4.099 1.00 0.00 26 LEU A N 3
ATOM 1289 C CA . LEU A 1 26 ? 15.736 -1.781 -5.308 1.00 0.00 26 LEU A CA 3
ATOM 1290 C C . LEU A 1 26 ? 16.698 -0.663 -5.724 1.00 0.00 26 LEU A C 3
ATOM 1291 O O . LEU A 1 26 ? 17.856 -0.902 -6.007 1.00 0.00 26 LEU A O 3
ATOM 1307 N N . ASN A 1 27 ? 16.227 0.555 -5.761 1.00 0.00 27 ASN A N 3
ATOM 1308 C CA . ASN A 1 27 ? 17.113 1.689 -6.157 1.00 0.00 27 ASN A CA 3
ATOM 1309 C C . ASN A 1 27 ? 18.223 1.877 -5.120 1.00 0.00 27 ASN A C 3
ATOM 1310 O O . ASN A 1 27 ? 19.304 2.340 -5.430 1.00 0.00 27 ASN A O 3
ATOM 1321 N N . ALA A 1 28 ? 17.964 1.520 -3.890 1.00 0.00 28 ALA A N 3
ATOM 1322 C CA . ALA A 1 28 ? 19.002 1.675 -2.830 1.00 0.00 28 ALA A CA 3
ATOM 1323 C C . ALA A 1 28 ? 20.205 0.790 -3.133 1.00 0.00 28 ALA A C 3
ATOM 1324 O O . ALA A 1 28 ? 21.294 1.260 -3.399 1.00 0.00 28 ALA A O 3
ATOM 1331 N N . VAL A 1 29 ? 20.004 -0.489 -3.093 1.00 0.00 29 VAL A N 3
ATOM 1332 C CA . VAL A 1 29 ? 21.118 -1.443 -3.377 1.00 0.00 29 VAL A CA 3
ATOM 1333 C C . VAL A 1 29 ? 21.676 -1.202 -4.782 1.00 0.00 29 VAL A C 3
ATOM 1334 O O . VAL A 1 29 ? 22.874 -1.154 -4.986 1.00 0.00 29 VAL A O 3
ATOM 1347 N N . SER A 1 30 ? 20.815 -1.053 -5.754 1.00 0.00 30 SER A N 3
ATOM 1348 C CA . SER A 1 30 ? 21.291 -0.817 -7.148 1.00 0.00 30 SER A CA 3
ATOM 1349 C C . SER A 1 30 ? 22.191 0.418 -7.201 1.00 0.00 30 SER A C 3
ATOM 1350 O O . SER A 1 30 ? 23.068 0.526 -8.036 1.00 0.00 30 SER A O 3
ATOM 1358 N N . GLU A 1 31 ? 21.976 1.346 -6.314 1.00 0.00 31 GLU A N 3
ATOM 1359 C CA . GLU A 1 31 ? 22.809 2.580 -6.298 1.00 0.00 31 GLU A CA 3
ATOM 1360 C C . GLU A 1 31 ? 24.178 2.285 -5.681 1.00 0.00 31 GLU A C 3
ATOM 1361 O O . GLU A 1 31 ? 25.174 2.881 -6.042 1.00 0.00 31 GLU A O 3
ATOM 1373 N N . ALA A 1 32 ? 24.234 1.367 -4.751 1.00 0.00 32 ALA A N 3
ATOM 1374 C CA . ALA A 1 32 ? 25.539 1.032 -4.107 1.00 0.00 32 ALA A CA 3
ATOM 1375 C C . ALA A 1 32 ? 26.526 0.507 -5.153 1.00 0.00 32 ALA A C 3
ATOM 1376 O O . ALA A 1 32 ? 27.693 0.843 -5.143 1.00 0.00 32 ALA A O 3
ATOM 1383 N N . VAL A 1 33 ? 26.063 -0.317 -6.056 1.00 0.00 33 VAL A N 3
ATOM 1384 C CA . VAL A 1 33 ? 26.970 -0.869 -7.105 1.00 0.00 33 VAL A CA 3
ATOM 1385 C C . VAL A 1 33 ? 27.621 0.271 -7.896 1.00 0.00 33 VAL A C 3
ATOM 1386 O O . VAL A 1 33 ? 28.839 0.285 -7.983 1.00 0.00 33 VAL A O 3
ATOM 1402 N N . GLY A 1 1 ? -9.937 12.596 -5.956 1.00 0.00 1 GLY A N 4
ATOM 1403 C CA . GLY A 1 1 ? -10.505 11.619 -4.984 1.00 0.00 1 GLY A CA 4
ATOM 1404 C C . GLY A 1 1 ? -9.909 11.873 -3.598 1.00 0.00 1 GLY A C 4
ATOM 1405 O O . GLY A 1 1 ? -9.033 12.698 -3.430 1.00 0.00 1 GLY A O 4
ATOM 1411 N N . LEU A 1 2 ? -10.380 11.168 -2.604 1.00 0.00 2 LEU A N 4
ATOM 1412 C CA . LEU A 1 2 ? -9.843 11.366 -1.226 1.00 0.00 2 LEU A CA 4
ATOM 1413 C C . LEU A 1 2 ? -8.788 10.301 -0.911 1.00 0.00 2 LEU A C 4
ATOM 1414 O O . LEU A 1 2 ? -8.419 9.511 -1.757 1.00 0.00 2 LEU A O 4
ATOM 1430 N N . TRP A 1 3 ? -8.306 10.274 0.302 1.00 0.00 3 TRP A N 4
ATOM 1431 C CA . TRP A 1 3 ? -7.278 9.260 0.678 1.00 0.00 3 TRP A CA 4
ATOM 1432 C C . TRP A 1 3 ? -7.230 9.096 2.199 1.00 0.00 3 TRP A C 4
ATOM 1433 O O . TRP A 1 3 ? -6.173 8.966 2.785 1.00 0.00 3 TRP A O 4
ATOM 1454 N N . SER A 1 4 ? -8.368 9.103 2.840 1.00 0.00 4 SER A N 4
ATOM 1455 C CA . SER A 1 4 ? -8.395 8.948 4.323 1.00 0.00 4 SER A CA 4
ATOM 1456 C C . SER A 1 4 ? -9.676 8.229 4.754 1.00 0.00 4 SER A C 4
ATOM 1457 O O . SER A 1 4 ? -10.363 8.658 5.661 1.00 0.00 4 SER A O 4
ATOM 1465 N N . LYS A 1 5 ? -10.001 7.140 4.110 1.00 0.00 5 LYS A N 4
ATOM 1466 C CA . LYS A 1 5 ? -11.237 6.392 4.480 1.00 0.00 5 LYS A CA 4
ATOM 1467 C C . LYS A 1 5 ? -10.951 5.436 5.641 1.00 0.00 5 LYS A C 4
ATOM 1468 O O . LYS A 1 5 ? -9.849 5.381 6.155 1.00 0.00 5 LYS A O 4
ATOM 1487 N N . ILE A 1 6 ? -11.933 4.682 6.058 1.00 0.00 6 ILE A N 4
ATOM 1488 C CA . ILE A 1 6 ? -11.718 3.728 7.186 1.00 0.00 6 ILE A CA 4
ATOM 1489 C C . ILE A 1 6 ? -12.061 2.303 6.745 1.00 0.00 6 ILE A C 4
ATOM 1490 O O . ILE A 1 6 ? -11.375 1.358 7.080 1.00 0.00 6 ILE A O 4
ATOM 1506 N N . LYS A 1 7 ? -13.120 2.143 5.996 1.00 0.00 7 LYS A N 4
ATOM 1507 C CA . LYS A 1 7 ? -13.511 0.778 5.534 1.00 0.00 7 LYS A CA 4
ATOM 1508 C C . LYS A 1 7 ? -12.620 0.337 4.368 1.00 0.00 7 LYS A C 4
ATOM 1509 O O . LYS A 1 7 ? -11.882 -0.623 4.468 1.00 0.00 7 LYS A O 4
ATOM 1528 N N . ALA A 1 8 ? -12.684 1.033 3.264 1.00 0.00 8 ALA A N 4
ATOM 1529 C CA . ALA A 1 8 ? -11.843 0.655 2.091 1.00 0.00 8 ALA A CA 4
ATOM 1530 C C . ALA A 1 8 ? -10.365 0.880 2.403 1.00 0.00 8 ALA A C 4
ATOM 1531 O O . ALA A 1 8 ? -9.494 0.237 1.850 1.00 0.00 8 ALA A O 4
ATOM 1538 N N . ALA A 1 9 ? -10.084 1.791 3.286 1.00 0.00 9 ALA A N 4
ATOM 1539 C CA . ALA A 1 9 ? -8.664 2.080 3.652 1.00 0.00 9 ALA A CA 4
ATOM 1540 C C . ALA A 1 9 ? -7.944 0.791 4.061 1.00 0.00 9 ALA A C 4
ATOM 1541 O O . ALA A 1 9 ? -6.785 0.592 3.752 1.00 0.00 9 ALA A O 4
ATOM 1548 N N . GLY A 1 10 ? -8.622 -0.087 4.752 1.00 0.00 10 GLY A N 4
ATOM 1549 C CA . GLY A 1 10 ? -7.977 -1.362 5.177 1.00 0.00 10 GLY A CA 4
ATOM 1550 C C . GLY A 1 10 ? -7.618 -2.188 3.944 1.00 0.00 10 GLY A C 4
ATOM 1551 O O . GLY A 1 10 ? -6.500 -2.642 3.795 1.00 0.00 10 GLY A O 4
ATOM 1555 N N . LYS A 1 11 ? -8.555 -2.382 3.052 1.00 0.00 11 LYS A N 4
ATOM 1556 C CA . LYS A 1 11 ? -8.262 -3.174 1.820 1.00 0.00 11 LYS A CA 4
ATOM 1557 C C . LYS A 1 11 ? -7.033 -2.598 1.111 1.00 0.00 11 LYS A C 4
ATOM 1558 O O . LYS A 1 11 ? -6.330 -3.292 0.402 1.00 0.00 11 LYS A O 4
ATOM 1577 N N . GLU A 1 12 ? -6.771 -1.333 1.305 1.00 0.00 12 GLU A N 4
ATOM 1578 C CA . GLU A 1 12 ? -5.596 -0.700 0.657 1.00 0.00 12 GLU A CA 4
ATOM 1579 C C . GLU A 1 12 ? -4.436 -0.578 1.653 1.00 0.00 12 GLU A C 4
ATOM 1580 O O . GLU A 1 12 ? -3.303 -0.360 1.273 1.00 0.00 12 GLU A O 4
ATOM 1592 N N . ALA A 1 13 ? -4.710 -0.714 2.928 1.00 0.00 13 ALA A N 4
ATOM 1593 C CA . ALA A 1 13 ? -3.621 -0.603 3.946 1.00 0.00 13 ALA A CA 4
ATOM 1594 C C . ALA A 1 13 ? -2.458 -1.533 3.587 1.00 0.00 13 ALA A C 4
ATOM 1595 O O . ALA A 1 13 ? -1.465 -1.113 3.024 1.00 0.00 13 ALA A O 4
ATOM 1602 N N . ALA A 1 14 ? -2.577 -2.790 3.904 1.00 0.00 14 ALA A N 4
ATOM 1603 C CA . ALA A 1 14 ? -1.485 -3.753 3.582 1.00 0.00 14 ALA A CA 4
ATOM 1604 C C . ALA A 1 14 ? -1.229 -3.776 2.071 1.00 0.00 14 ALA A C 4
ATOM 1605 O O . ALA A 1 14 ? -0.164 -4.143 1.617 1.00 0.00 14 ALA A O 4
ATOM 1612 N N . LYS A 1 15 ? -2.202 -3.385 1.289 1.00 0.00 15 LYS A N 4
ATOM 1613 C CA . LYS A 1 15 ? -2.021 -3.381 -0.191 1.00 0.00 15 LYS A CA 4
ATOM 1614 C C . LYS A 1 15 ? -1.570 -1.996 -0.664 1.00 0.00 15 LYS A C 4
ATOM 1615 O O . LYS A 1 15 ? -2.280 -1.307 -1.372 1.00 0.00 15 LYS A O 4
ATOM 1634 N N . ALA A 1 16 ? -0.391 -1.583 -0.279 1.00 0.00 16 ALA A N 4
ATOM 1635 C CA . ALA A 1 16 ? 0.119 -0.248 -0.700 1.00 0.00 16 ALA A CA 4
ATOM 1636 C C . ALA A 1 16 ? 1.518 -0.019 -0.123 1.00 0.00 16 ALA A C 4
ATOM 1637 O O . ALA A 1 16 ? 2.488 0.105 -0.846 1.00 0.00 16 ALA A O 4
ATOM 1644 N N . ALA A 1 17 ? 1.626 0.034 1.178 1.00 0.00 17 ALA A N 4
ATOM 1645 C CA . ALA A 1 17 ? 2.960 0.250 1.817 1.00 0.00 17 ALA A CA 4
ATOM 1646 C C . ALA A 1 17 ? 3.965 -0.779 1.309 1.00 0.00 17 ALA A C 4
ATOM 1647 O O . ALA A 1 17 ? 5.022 -0.446 0.813 1.00 0.00 17 ALA A O 4
ATOM 1654 N N . ALA A 1 18 ? 3.631 -2.026 1.443 1.00 0.00 18 ALA A N 4
ATOM 1655 C CA . ALA A 1 18 ? 4.544 -3.121 0.986 1.00 0.00 18 ALA A CA 4
ATOM 1656 C C . ALA A 1 18 ? 5.110 -2.823 -0.409 1.00 0.00 18 ALA A C 4
ATOM 1657 O O . ALA A 1 18 ? 6.294 -2.961 -0.647 1.00 0.00 18 ALA A O 4
ATOM 1664 N N . LYS A 1 19 ? 4.276 -2.419 -1.331 1.00 0.00 19 LYS A N 4
ATOM 1665 C CA . LYS A 1 19 ? 4.775 -2.119 -2.705 1.00 0.00 19 LYS A CA 4
ATOM 1666 C C . LYS A 1 19 ? 5.543 -0.796 -2.710 1.00 0.00 19 LYS A C 4
ATOM 1667 O O . LYS A 1 19 ? 6.722 -0.750 -3.001 1.00 0.00 19 LYS A O 4
ATOM 1686 N N . ALA A 1 20 ? 4.876 0.281 -2.393 1.00 0.00 20 ALA A N 4
ATOM 1687 C CA . ALA A 1 20 ? 5.553 1.615 -2.382 1.00 0.00 20 ALA A CA 4
ATOM 1688 C C . ALA A 1 20 ? 6.835 1.568 -1.542 1.00 0.00 20 ALA A C 4
ATOM 1689 O O . ALA A 1 20 ? 7.847 2.133 -1.907 1.00 0.00 20 ALA A O 4
ATOM 1696 N N . ALA A 1 21 ? 6.797 0.903 -0.420 1.00 0.00 21 ALA A N 4
ATOM 1697 C CA . ALA A 1 21 ? 8.006 0.820 0.445 1.00 0.00 21 ALA A CA 4
ATOM 1698 C C . ALA A 1 21 ? 9.085 -0.022 -0.234 1.00 0.00 21 ALA A C 4
ATOM 1699 O O . ALA A 1 21 ? 10.179 0.440 -0.496 1.00 0.00 21 ALA A O 4
ATOM 1706 N N . GLY A 1 22 ? 8.782 -1.261 -0.514 1.00 0.00 22 GLY A N 4
ATOM 1707 C CA . GLY A 1 22 ? 9.781 -2.154 -1.174 1.00 0.00 22 GLY A CA 4
ATOM 1708 C C . GLY A 1 22 ? 10.331 -1.483 -2.435 1.00 0.00 22 GLY A C 4
ATOM 1709 O O . GLY A 1 22 ? 11.496 -1.607 -2.755 1.00 0.00 22 GLY A O 4
ATOM 1713 N N . LYS A 1 23 ? 9.501 -0.774 -3.155 1.00 0.00 23 LYS A N 4
ATOM 1714 C CA . LYS A 1 23 ? 9.980 -0.096 -4.398 1.00 0.00 23 LYS A CA 4
ATOM 1715 C C . LYS A 1 23 ? 11.166 0.823 -4.079 1.00 0.00 23 LYS A C 4
ATOM 1716 O O . LYS A 1 23 ? 12.282 0.570 -4.485 1.00 0.00 23 LYS A O 4
ATOM 1735 N N . ALA A 1 24 ? 10.932 1.887 -3.356 1.00 0.00 24 ALA A N 4
ATOM 1736 C CA . ALA A 1 24 ? 12.047 2.819 -3.013 1.00 0.00 24 ALA A CA 4
ATOM 1737 C C . ALA A 1 24 ? 13.179 2.060 -2.318 1.00 0.00 24 ALA A C 4
ATOM 1738 O O . ALA A 1 24 ? 14.321 2.475 -2.333 1.00 0.00 24 ALA A O 4
ATOM 1745 N N . ALA A 1 25 ? 12.867 0.948 -1.713 1.00 0.00 25 ALA A N 4
ATOM 1746 C CA . ALA A 1 25 ? 13.915 0.148 -1.015 1.00 0.00 25 ALA A CA 4
ATOM 1747 C C . ALA A 1 25 ? 15.007 -0.266 -2.004 1.00 0.00 25 ALA A C 4
ATOM 1748 O O . ALA A 1 25 ? 16.159 0.094 -1.861 1.00 0.00 25 ALA A O 4
ATOM 1755 N N . LEU A 1 26 ? 14.649 -1.021 -3.009 1.00 0.00 26 LEU A N 4
ATOM 1756 C CA . LEU A 1 26 ? 15.653 -1.468 -4.014 1.00 0.00 26 LEU A CA 4
ATOM 1757 C C . LEU A 1 26 ? 16.423 -0.266 -4.575 1.00 0.00 26 LEU A C 4
ATOM 1758 O O . LEU A 1 26 ? 17.542 -0.394 -5.032 1.00 0.00 26 LEU A O 4
ATOM 1774 N N . ASN A 1 27 ? 15.831 0.899 -4.543 1.00 0.00 27 ASN A N 4
ATOM 1775 C CA . ASN A 1 27 ? 16.528 2.108 -5.073 1.00 0.00 27 ASN A CA 4
ATOM 1776 C C . ASN A 1 27 ? 17.818 2.362 -4.286 1.00 0.00 27 ASN A C 4
ATOM 1777 O O . ASN A 1 27 ? 18.792 2.858 -4.818 1.00 0.00 27 ASN A O 4
ATOM 1788 N N . ALA A 1 28 ? 17.830 2.025 -3.025 1.00 0.00 28 ALA A N 4
ATOM 1789 C CA . ALA A 1 28 ? 19.056 2.245 -2.202 1.00 0.00 28 ALA A CA 4
ATOM 1790 C C . ALA A 1 28 ? 20.199 1.380 -2.717 1.00 0.00 28 ALA A C 4
ATOM 1791 O O . ALA A 1 28 ? 21.233 1.868 -3.132 1.00 0.00 28 ALA A O 4
ATOM 1798 N N . VAL A 1 29 ? 20.012 0.100 -2.692 1.00 0.00 29 VAL A N 4
ATOM 1799 C CA . VAL A 1 29 ? 21.072 -0.834 -3.177 1.00 0.00 29 VAL A CA 4
ATOM 1800 C C . VAL A 1 29 ? 21.435 -0.508 -4.629 1.00 0.00 29 VAL A C 4
ATOM 1801 O O . VAL A 1 29 ? 22.592 -0.485 -4.999 1.00 0.00 29 VAL A O 4
ATOM 1814 N N . SER A 1 30 ? 20.452 -0.254 -5.452 1.00 0.00 30 SER A N 4
ATOM 1815 C CA . SER A 1 30 ? 20.735 0.073 -6.879 1.00 0.00 30 SER A CA 4
ATOM 1816 C C . SER A 1 30 ? 21.662 1.286 -6.968 1.00 0.00 30 SER A C 4
ATOM 1817 O O . SER A 1 30 ? 22.423 1.436 -7.904 1.00 0.00 30 SER A O 4
ATOM 1825 N N . GLU A 1 31 ? 21.602 2.147 -5.992 1.00 0.00 31 GLU A N 4
ATOM 1826 C CA . GLU A 1 31 ? 22.473 3.355 -5.999 1.00 0.00 31 GLU A CA 4
ATOM 1827 C C . GLU A 1 31 ? 23.903 2.974 -5.608 1.00 0.00 31 GLU A C 4
ATOM 1828 O O . GLU A 1 31 ? 24.857 3.606 -6.017 1.00 0.00 31 GLU A O 4
ATOM 1840 N N . ALA A 1 32 ? 24.056 1.944 -4.818 1.00 0.00 32 ALA A N 4
ATOM 1841 C CA . ALA A 1 32 ? 25.423 1.519 -4.397 1.00 0.00 32 ALA A CA 4
ATOM 1842 C C . ALA A 1 32 ? 26.136 0.811 -5.553 1.00 0.00 32 ALA A C 4
ATOM 1843 O O . ALA A 1 32 ? 27.218 1.191 -5.953 1.00 0.00 32 ALA A O 4
ATOM 1850 N N . VAL A 1 33 ? 25.534 -0.219 -6.091 1.00 0.00 33 VAL A N 4
ATOM 1851 C CA . VAL A 1 33 ? 26.173 -0.957 -7.221 1.00 0.00 33 VAL A CA 4
ATOM 1852 C C . VAL A 1 33 ? 26.509 0.007 -8.366 1.00 0.00 33 VAL A C 4
ATOM 1853 O O . VAL A 1 33 ? 27.330 -0.353 -9.194 1.00 0.00 33 VAL A O 4
ATOM 1869 N N . GLY A 1 1 ? -5.557 15.988 1.889 1.00 0.00 1 GLY A N 5
ATOM 1870 C CA . GLY A 1 1 ? -4.661 14.897 2.365 1.00 0.00 1 GLY A CA 5
ATOM 1871 C C . GLY A 1 1 ? -5.209 13.546 1.903 1.00 0.00 1 GLY A C 5
ATOM 1872 O O . GLY A 1 1 ? -6.395 13.390 1.683 1.00 0.00 1 GLY A O 5
ATOM 1878 N N . LEU A 1 2 ? -4.356 12.567 1.756 1.00 0.00 2 LEU A N 5
ATOM 1879 C CA . LEU A 1 2 ? -4.827 11.224 1.308 1.00 0.00 2 LEU A CA 5
ATOM 1880 C C . LEU A 1 2 ? -5.285 10.397 2.513 1.00 0.00 2 LEU A C 5
ATOM 1881 O O . LEU A 1 2 ? -4.612 9.479 2.941 1.00 0.00 2 LEU A O 5
ATOM 1897 N N . TRP A 1 3 ? -6.427 10.716 3.062 1.00 0.00 3 TRP A N 5
ATOM 1898 C CA . TRP A 1 3 ? -6.932 9.949 4.239 1.00 0.00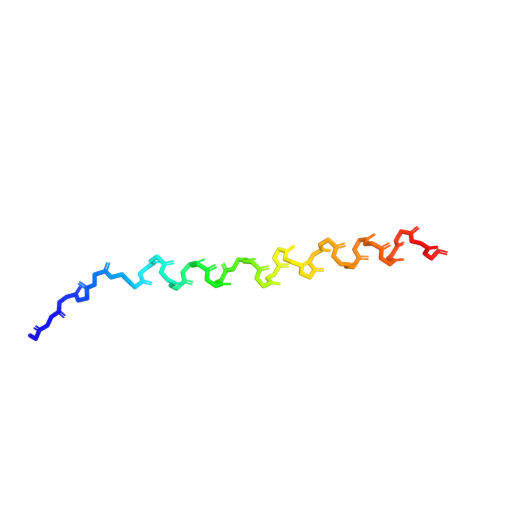 3 TRP A CA 5
ATOM 1899 C C . TRP A 1 3 ? -8.401 10.293 4.500 1.00 0.00 3 TRP A C 5
ATOM 1900 O O . TRP A 1 3 ? -8.712 11.221 5.221 1.00 0.00 3 TRP A O 5
ATOM 1921 N N . SER A 1 4 ? -9.306 9.550 3.920 1.00 0.00 4 SER A N 5
ATOM 1922 C CA . SER A 1 4 ? -10.755 9.830 4.134 1.00 0.00 4 SER A CA 5
ATOM 1923 C C . SER A 1 4 ? -11.539 8.519 4.233 1.00 0.00 4 SER A C 5
ATOM 1924 O O . SER A 1 4 ? -12.339 8.329 5.129 1.00 0.00 4 SER A O 5
ATOM 1932 N N . LYS A 1 5 ? -11.314 7.612 3.320 1.00 0.00 5 LYS A N 5
ATOM 1933 C CA . LYS A 1 5 ? -12.045 6.311 3.360 1.00 0.00 5 LYS A CA 5
ATOM 1934 C C . LYS A 1 5 ? -11.716 5.559 4.652 1.00 0.00 5 LYS A C 5
ATOM 1935 O O . LYS A 1 5 ? -10.584 5.531 5.094 1.00 0.00 5 LYS A O 5
ATOM 1954 N N . ILE A 1 6 ? -12.699 4.952 5.262 1.00 0.00 6 ILE A N 5
ATOM 1955 C CA . ILE A 1 6 ? -12.446 4.202 6.527 1.00 0.00 6 ILE A CA 5
ATOM 1956 C C . ILE A 1 6 ? -12.735 2.711 6.324 1.00 0.00 6 ILE A C 5
ATOM 1957 O O . ILE A 1 6 ? -11.858 1.878 6.442 1.00 0.00 6 ILE A O 5
ATOM 1973 N N . LYS A 1 7 ? -13.960 2.372 6.017 1.00 0.00 7 LYS A N 5
ATOM 1974 C CA . LYS A 1 7 ? -14.306 0.936 5.804 1.00 0.00 7 LYS A CA 5
ATOM 1975 C C . LYS A 1 7 ? -13.543 0.386 4.596 1.00 0.00 7 LYS A C 5
ATOM 1976 O O . LYS A 1 7 ? -13.174 -0.771 4.557 1.00 0.00 7 LYS A O 5
ATOM 1995 N N . ALA A 1 8 ? -13.304 1.211 3.612 1.00 0.00 8 ALA A N 5
ATOM 1996 C CA . ALA A 1 8 ? -12.562 0.744 2.405 1.00 0.00 8 ALA A CA 5
ATOM 1997 C C . ALA A 1 8 ? -11.060 0.906 2.613 1.00 0.00 8 ALA A C 5
ATOM 1998 O O . ALA A 1 8 ? -10.257 0.208 2.023 1.00 0.00 8 ALA A O 5
ATOM 2005 N N . ALA A 1 9 ? -10.680 1.825 3.449 1.00 0.00 9 ALA A N 5
ATOM 2006 C CA . ALA A 1 9 ? -9.228 2.058 3.716 1.00 0.00 9 ALA A CA 5
ATOM 2007 C C . ALA A 1 9 ? -8.534 0.745 4.092 1.00 0.00 9 ALA A C 5
ATOM 2008 O O . ALA A 1 9 ? -7.360 0.558 3.838 1.00 0.00 9 ALA A O 5
ATOM 2015 N N . GLY A 1 10 ? -9.253 -0.167 4.693 1.00 0.00 10 GLY A N 5
ATOM 2016 C CA . GLY A 1 10 ? -8.634 -1.468 5.082 1.00 0.00 10 GLY A CA 5
ATOM 2017 C C . GLY A 1 10 ? -8.155 -2.196 3.828 1.00 0.00 10 GLY A C 5
ATOM 2018 O O . GLY A 1 10 ? -7.030 -2.653 3.758 1.00 0.00 10 GLY A O 5
ATOM 2022 N N . LYS A 1 11 ? -8.994 -2.300 2.830 1.00 0.00 11 LYS A N 5
ATOM 2023 C CA . LYS A 1 11 ? -8.574 -2.990 1.575 1.00 0.00 11 LYS A CA 5
ATOM 2024 C C . LYS A 1 11 ? -7.281 -2.361 1.050 1.00 0.00 11 LYS A C 5
ATOM 2025 O O . LYS A 1 11 ? -6.504 -2.991 0.360 1.00 0.00 11 LYS A O 5
ATOM 2044 N N . GLU A 1 12 ? -7.048 -1.118 1.383 1.00 0.00 12 GLU A N 5
ATOM 2045 C CA . GLU A 1 12 ? -5.813 -0.436 0.922 1.00 0.00 12 GLU A CA 5
ATOM 2046 C C . GLU A 1 12 ? -4.711 -0.556 1.982 1.00 0.00 12 GLU A C 5
ATOM 2047 O O . GLU A 1 12 ? -3.545 -0.367 1.697 1.00 0.00 12 GLU A O 5
ATOM 2059 N N . ALA A 1 13 ? -5.072 -0.867 3.205 1.00 0.00 13 ALA A N 5
ATOM 2060 C CA . ALA A 1 13 ? -4.041 -0.996 4.280 1.00 0.00 13 ALA A CA 5
ATOM 2061 C C . ALA A 1 13 ? -2.918 -1.937 3.835 1.00 0.00 13 ALA A C 5
ATOM 2062 O O . ALA A 1 13 ? -1.849 -1.506 3.449 1.00 0.00 13 ALA A O 5
ATOM 2069 N N . ALA A 1 14 ? -3.157 -3.215 3.886 1.00 0.00 14 ALA A N 5
ATOM 2070 C CA . ALA A 1 14 ? -2.115 -4.192 3.469 1.00 0.00 14 ALA A CA 5
ATOM 2071 C C . ALA A 1 14 ? -2.073 -4.304 1.941 1.00 0.00 14 ALA A C 5
ATOM 2072 O O . ALA A 1 14 ? -2.234 -5.373 1.383 1.00 0.00 14 ALA A O 5
ATOM 2079 N N . LYS A 1 15 ? -1.860 -3.209 1.260 1.00 0.00 15 LYS A N 5
ATOM 2080 C CA . LYS A 1 15 ? -1.810 -3.248 -0.231 1.00 0.00 15 LYS A CA 5
ATOM 2081 C C . LYS A 1 15 ? -1.317 -1.904 -0.775 1.00 0.00 15 LYS A C 5
ATOM 2082 O O . LYS A 1 15 ? -1.957 -1.286 -1.604 1.00 0.00 15 LYS A O 5
ATOM 2101 N N . ALA A 1 16 ? -0.181 -1.450 -0.316 1.00 0.00 16 ALA A N 5
ATOM 2102 C CA . ALA A 1 16 ? 0.367 -0.153 -0.799 1.00 0.00 16 ALA A CA 5
ATOM 2103 C C . ALA A 1 16 ? 1.735 0.100 -0.162 1.00 0.00 16 ALA A C 5
ATOM 2104 O O . ALA A 1 16 ? 2.744 0.167 -0.837 1.00 0.00 16 ALA A O 5
ATOM 2111 N N . ALA A 1 17 ? 1.773 0.233 1.136 1.00 0.00 17 ALA A N 5
ATOM 2112 C CA . ALA A 1 17 ? 3.073 0.474 1.833 1.00 0.00 17 ALA A CA 5
ATOM 2113 C C . ALA A 1 17 ? 4.082 -0.604 1.453 1.00 0.00 17 ALA A C 5
ATOM 2114 O O . ALA A 1 17 ? 5.180 -0.326 1.016 1.00 0.00 17 ALA A O 5
ATOM 2121 N N . ALA A 1 18 ? 3.703 -1.834 1.631 1.00 0.00 18 ALA A N 5
ATOM 2122 C CA . ALA A 1 18 ? 4.612 -2.977 1.297 1.00 0.00 18 ALA A CA 5
ATOM 2123 C C . ALA A 1 18 ? 5.283 -2.770 -0.068 1.00 0.00 18 ALA A C 5
ATOM 2124 O O . ALA A 1 18 ? 6.489 -2.846 -0.191 1.00 0.00 18 ALA A O 5
ATOM 2131 N N . LYS A 1 19 ? 4.511 -2.514 -1.090 1.00 0.00 19 LYS A N 5
ATOM 2132 C CA . LYS A 1 19 ? 5.106 -2.307 -2.443 1.00 0.00 19 LYS A CA 5
ATOM 2133 C C . LYS A 1 19 ? 5.849 -0.973 -2.488 1.00 0.00 19 LYS A C 5
ATOM 2134 O O . LYS A 1 19 ? 7.038 -0.918 -2.738 1.00 0.00 19 LYS A O 5
ATOM 2153 N N . ALA A 1 20 ? 5.148 0.105 -2.253 1.00 0.00 20 ALA A N 5
ATOM 2154 C CA . ALA A 1 20 ? 5.799 1.452 -2.283 1.00 0.00 20 ALA A CA 5
ATOM 2155 C C . ALA A 1 20 ? 7.066 1.460 -1.419 1.00 0.00 20 ALA A C 5
ATOM 2156 O O . ALA A 1 20 ? 8.042 2.109 -1.738 1.00 0.00 20 ALA A O 5
ATOM 2163 N N . ALA A 1 21 ? 7.055 0.740 -0.329 1.00 0.00 21 ALA A N 5
ATOM 2164 C CA . ALA A 1 21 ? 8.250 0.700 0.557 1.00 0.00 21 ALA A CA 5
ATOM 2165 C C . ALA A 1 21 ? 9.378 -0.085 -0.114 1.00 0.00 21 ALA A C 5
ATOM 2166 O O . ALA A 1 21 ? 10.445 0.437 -0.372 1.00 0.00 21 ALA A O 5
ATOM 2173 N N . GLY A 1 22 ? 9.145 -1.339 -0.397 1.00 0.00 22 GLY A N 5
ATOM 2174 C CA . GLY A 1 22 ? 10.196 -2.172 -1.051 1.00 0.00 22 GLY A CA 5
ATOM 2175 C C . GLY A 1 22 ? 10.668 -1.493 -2.339 1.00 0.00 22 GLY A C 5
ATOM 2176 O O . GLY A 1 22 ? 11.793 -1.667 -2.766 1.00 0.00 22 GLY A O 5
ATOM 2180 N N . LYS A 1 23 ? 9.819 -0.717 -2.960 1.00 0.00 23 LYS A N 5
ATOM 2181 C CA . LYS A 1 23 ? 10.221 -0.023 -4.221 1.00 0.00 23 LYS A CA 5
ATOM 2182 C C . LYS A 1 23 ? 11.464 0.837 -3.978 1.00 0.00 23 LYS A C 5
ATOM 2183 O O . LYS A 1 23 ? 12.530 0.560 -4.494 1.00 0.00 23 LYS A O 5
ATOM 2202 N N . ALA A 1 24 ? 11.339 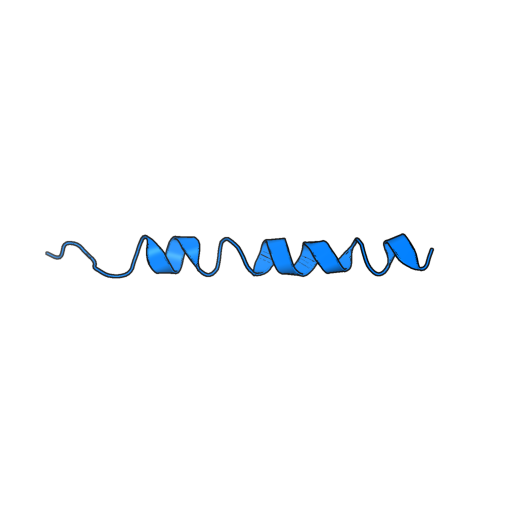1.877 -3.196 1.00 0.00 24 ALA A N 5
ATOM 2203 C CA . ALA A 1 24 ? 12.517 2.753 -2.919 1.00 0.00 24 ALA A CA 5
ATOM 2204 C C . ALA A 1 24 ? 13.673 1.923 -2.353 1.00 0.00 24 ALA A C 5
ATOM 2205 O O . ALA A 1 24 ? 14.825 2.300 -2.446 1.00 0.00 24 ALA A O 5
ATOM 2212 N N . ALA A 1 25 ? 13.370 0.796 -1.772 1.00 0.00 25 ALA A N 5
ATOM 2213 C CA . ALA A 1 25 ? 14.441 -0.069 -1.201 1.00 0.00 25 ALA A CA 5
ATOM 2214 C C . ALA A 1 25 ? 15.428 -0.478 -2.296 1.00 0.00 25 ALA A C 5
ATOM 2215 O O . ALA A 1 25 ? 16.599 -0.160 -2.241 1.00 0.00 25 ALA A O 5
ATOM 2222 N N . LEU A 1 26 ? 14.957 -1.181 -3.292 1.00 0.00 26 LEU A N 5
ATOM 2223 C CA . LEU A 1 26 ? 15.855 -1.617 -4.398 1.00 0.00 26 LEU A CA 5
ATOM 2224 C C . LEU A 1 26 ? 16.596 -0.414 -4.990 1.00 0.00 26 LEU A C 5
ATOM 2225 O O . LEU A 1 26 ? 17.735 -0.515 -5.402 1.00 0.00 26 LEU A O 5
ATOM 2241 N N . ASN A 1 27 ? 15.956 0.725 -5.032 1.00 0.00 27 ASN A N 5
ATOM 2242 C CA . ASN A 1 27 ? 16.621 1.938 -5.596 1.00 0.00 27 ASN A CA 5
ATOM 2243 C C . ASN A 1 27 ? 17.850 2.300 -4.759 1.00 0.00 27 ASN A C 5
ATOM 2244 O O . ASN A 1 27 ? 18.834 2.800 -5.268 1.00 0.00 27 ASN A O 5
ATOM 2255 N N . ALA A 1 28 ? 17.800 2.051 -3.476 1.00 0.00 28 ALA A N 5
ATOM 2256 C CA . ALA A 1 28 ? 18.965 2.380 -2.604 1.00 0.00 28 ALA A CA 5
ATOM 2257 C C . ALA A 1 28 ? 20.180 1.557 -3.015 1.00 0.00 28 ALA A C 5
ATOM 2258 O O . ALA A 1 28 ? 21.204 2.081 -3.408 1.00 0.00 28 ALA A O 5
ATOM 2265 N N . VAL A 1 29 ? 20.062 0.271 -2.926 1.00 0.00 29 VAL A N 5
ATOM 2266 C CA . VAL A 1 29 ? 21.195 -0.624 -3.306 1.00 0.00 29 VAL A CA 5
ATOM 2267 C C . VAL A 1 29 ? 21.614 -0.358 -4.756 1.00 0.00 29 VAL A C 5
ATOM 2268 O O . VAL A 1 29 ? 22.787 -0.312 -5.074 1.00 0.00 29 VAL A O 5
ATOM 2281 N N . SER A 1 30 ? 20.663 -0.182 -5.636 1.00 0.00 30 SER A N 5
ATOM 2282 C CA . SER A 1 30 ? 21.002 0.081 -7.065 1.00 0.00 30 SER A CA 5
ATOM 2283 C C . SER A 1 30 ? 21.900 1.315 -7.179 1.00 0.00 30 SER A C 5
ATOM 2284 O O . SER A 1 30 ? 22.645 1.470 -8.128 1.00 0.00 30 SER A O 5
ATOM 2292 N N . GLU A 1 31 ? 21.832 2.193 -6.219 1.00 0.00 31 GLU A N 5
ATOM 2293 C CA . GLU A 1 31 ? 22.674 3.418 -6.258 1.00 0.00 31 GLU A CA 5
ATOM 2294 C C . GLU A 1 31 ? 24.083 3.109 -5.743 1.00 0.00 31 GLU A C 5
ATOM 2295 O O . GLU A 1 31 ? 25.043 3.758 -6.108 1.00 0.00 31 GLU A O 5
ATOM 2307 N N . ALA A 1 32 ? 24.210 2.122 -4.896 1.00 0.00 32 ALA A N 5
ATOM 2308 C CA . ALA A 1 32 ? 25.556 1.768 -4.355 1.00 0.00 32 ALA A CA 5
ATOM 2309 C C . ALA A 1 32 ? 26.339 0.942 -5.381 1.00 0.00 32 ALA A C 5
ATOM 2310 O O . ALA A 1 32 ? 27.495 1.203 -5.647 1.00 0.00 32 ALA A O 5
ATOM 2317 N N . VAL A 1 33 ? 25.716 -0.052 -5.956 1.00 0.00 33 VAL A N 5
ATOM 2318 C CA . VAL A 1 33 ? 26.422 -0.898 -6.964 1.00 0.00 33 VAL A CA 5
ATOM 2319 C C . VAL A 1 33 ? 26.965 -0.029 -8.104 1.00 0.00 33 VAL A C 5
ATOM 2320 O O . VAL A 1 33 ? 28.121 -0.202 -8.454 1.00 0.00 33 VAL A O 5
ATOM 2336 N N . GLY A 1 1 ? -0.247 14.835 -2.380 1.00 0.00 1 GLY A N 6
ATOM 2337 C CA . GLY A 1 1 ? -0.563 13.847 -1.309 1.00 0.00 1 GLY A CA 6
ATOM 2338 C C . GLY A 1 1 ? -1.823 13.067 -1.688 1.00 0.00 1 GLY A C 6
ATOM 2339 O O . GLY A 1 1 ? -2.330 13.185 -2.786 1.00 0.00 1 GLY A O 6
ATOM 2345 N N . LEU A 1 2 ? -2.330 12.268 -0.787 1.00 0.00 2 LEU A N 6
ATOM 2346 C CA . LEU A 1 2 ? -3.558 11.478 -1.094 1.00 0.00 2 LEU A CA 6
ATOM 2347 C C . LEU A 1 2 ? -4.598 11.661 0.013 1.00 0.00 2 LEU A C 6
ATOM 2348 O O . LEU A 1 2 ? -4.343 12.295 1.018 1.00 0.00 2 LEU A O 6
ATOM 2364 N N . TRP A 1 3 ? -5.769 11.108 -0.165 1.00 0.00 3 TRP A N 6
ATOM 2365 C CA . TRP A 1 3 ? -6.830 11.248 0.875 1.00 0.00 3 TRP A CA 6
ATOM 2366 C C . TRP A 1 3 ? -6.621 10.213 1.984 1.00 0.00 3 TRP A C 6
ATOM 2367 O O . TRP A 1 3 ? -6.095 9.140 1.753 1.00 0.00 3 TRP A O 6
ATOM 2388 N N . SER A 1 4 ? -7.029 10.525 3.185 1.00 0.00 4 SER A N 6
ATOM 2389 C CA . SER A 1 4 ? -6.856 9.560 4.309 1.00 0.00 4 SER A CA 6
ATOM 2390 C C . SER A 1 4 ? -8.219 9.062 4.794 1.00 0.00 4 SER A C 6
ATOM 2391 O O . SER A 1 4 ? -8.700 9.459 5.838 1.00 0.00 4 SER A O 6
ATOM 2399 N N . LYS A 1 5 ? -8.846 8.196 4.043 1.00 0.00 5 LYS A N 6
ATOM 2400 C CA . LYS A 1 5 ? -10.179 7.672 4.459 1.00 0.00 5 LYS A CA 6
ATOM 2401 C C . LYS A 1 5 ? -10.019 6.333 5.183 1.00 0.00 5 LYS A C 6
ATOM 2402 O O . LYS A 1 5 ? -8.919 5.890 5.452 1.00 0.00 5 LYS A O 6
ATOM 2421 N N . ILE A 1 6 ? -11.109 5.687 5.502 1.00 0.00 6 ILE A N 6
ATOM 2422 C CA . ILE A 1 6 ? -11.024 4.376 6.212 1.00 0.00 6 ILE A CA 6
ATOM 2423 C C . ILE A 1 6 ? -11.829 3.308 5.458 1.00 0.00 6 ILE A C 6
ATOM 2424 O O . ILE A 1 6 ? -11.467 2.148 5.436 1.00 0.00 6 ILE A O 6
ATOM 2440 N N . LYS A 1 7 ? -12.920 3.691 4.850 1.00 0.00 7 LYS A N 6
ATOM 2441 C CA . LYS A 1 7 ? -13.753 2.699 4.106 1.00 0.00 7 LYS A CA 6
ATOM 2442 C C . LYS A 1 7 ? -12.945 2.055 2.973 1.00 0.00 7 LYS A C 6
ATOM 2443 O O . LYS A 1 7 ? -12.667 0.872 2.995 1.00 0.00 7 LYS A O 6
ATOM 2462 N N . ALA A 1 8 ? -12.573 2.821 1.982 1.00 0.00 8 ALA A N 6
ATOM 2463 C CA . ALA A 1 8 ? -11.791 2.248 0.845 1.00 0.00 8 ALA A CA 6
ATOM 2464 C C . ALA A 1 8 ? -10.316 2.128 1.215 1.00 0.00 8 ALA A C 6
ATOM 2465 O O . ALA A 1 8 ? -9.600 1.287 0.707 1.00 0.00 8 ALA A O 6
ATOM 2472 N N . ALA A 1 9 ? -9.860 2.968 2.093 1.00 0.00 9 ALA A N 6
ATOM 2473 C CA . ALA A 1 9 ? -8.428 2.926 2.511 1.00 0.00 9 ALA A CA 6
ATOM 2474 C C . ALA A 1 9 ? -8.060 1.536 3.041 1.00 0.00 9 ALA A C 6
ATOM 2475 O O . ALA A 1 9 ? -6.907 1.151 3.045 1.00 0.00 9 ALA A O 6
ATOM 2482 N N . GLY A 1 10 ? -9.027 0.781 3.491 1.00 0.00 10 GLY A N 6
ATOM 2483 C CA . GLY A 1 10 ? -8.727 -0.581 4.022 1.00 0.00 10 GLY A CA 6
ATOM 2484 C C . GLY A 1 10 ? -8.156 -1.451 2.903 1.00 0.00 10 GLY A C 6
ATOM 2485 O O . GLY A 1 10 ? -7.113 -2.057 3.050 1.00 0.00 10 GLY A O 6
ATOM 2489 N N . LYS A 1 11 ? -8.827 -1.513 1.782 1.00 0.00 11 LYS A N 6
ATOM 2490 C CA . LYS A 1 11 ? -8.314 -2.341 0.649 1.00 0.00 11 LYS A CA 6
ATOM 2491 C C . LYS A 1 11 ? -6.867 -1.950 0.333 1.00 0.00 11 LYS A C 6
ATOM 2492 O O . LYS A 1 11 ? -6.097 -2.736 -0.184 1.00 0.00 11 LYS A O 6
ATOM 2511 N N . GLU A 1 12 ? -6.497 -0.737 0.645 1.00 0.00 12 GLU A N 6
ATOM 2512 C CA . GLU A 1 12 ? -5.110 -0.280 0.376 1.00 0.00 12 GLU A CA 6
ATOM 2513 C C . GLU A 1 12 ? -4.267 -0.345 1.654 1.00 0.00 12 GLU A C 6
ATOM 2514 O O . GLU A 1 12 ? -3.053 -0.299 1.607 1.00 0.00 12 GLU A O 6
ATOM 2526 N N . ALA A 1 13 ? -4.899 -0.450 2.799 1.00 0.00 13 ALA A N 6
ATOM 2527 C CA . ALA A 1 13 ? -4.128 -0.514 4.077 1.00 0.00 13 ALA A CA 6
ATOM 2528 C C . ALA A 1 13 ? -3.067 -1.617 4.007 1.00 0.00 13 ALA A C 6
ATOM 2529 O O . ALA A 1 13 ? -1.908 -1.359 3.748 1.00 0.00 13 ALA A O 6
ATOM 2536 N N . ALA A 1 14 ? -3.457 -2.838 4.234 1.00 0.00 14 ALA A N 6
ATOM 2537 C CA . ALA A 1 14 ? -2.477 -3.962 4.178 1.00 0.00 14 ALA A CA 6
ATOM 2538 C C . ALA A 1 14 ? -1.841 -4.039 2.787 1.00 0.00 14 ALA A C 6
ATOM 2539 O O . ALA A 1 14 ? -0.728 -4.502 2.629 1.00 0.00 14 ALA A O 6
ATOM 2546 N N . LYS A 1 15 ? -2.540 -3.587 1.780 1.00 0.00 15 LYS A N 6
ATOM 2547 C CA . LYS A 1 15 ? -1.979 -3.632 0.398 1.00 0.00 15 LYS A CA 6
ATOM 2548 C C . LYS A 1 15 ? -1.286 -2.308 0.066 1.00 0.00 15 LYS A C 6
ATOM 2549 O O . LYS A 1 15 ? -1.826 -1.472 -0.633 1.00 0.00 15 LYS A O 6
ATOM 2568 N N . ALA A 1 16 ? -0.090 -2.113 0.560 1.00 0.00 16 ALA A N 6
ATOM 2569 C CA . ALA A 1 16 ? 0.649 -0.849 0.278 1.00 0.00 16 ALA A CA 6
ATOM 2570 C C . ALA A 1 16 ? 1.998 -0.862 0.998 1.00 0.00 16 ALA A C 6
ATOM 2571 O O . ALA A 1 16 ? 3.045 -0.833 0.380 1.00 0.00 16 ALA A O 6
ATOM 2578 N N . ALA A 1 17 ? 1.977 -0.908 2.303 1.00 0.00 17 ALA A N 6
ATOM 2579 C CA . ALA A 1 17 ? 3.253 -0.925 3.082 1.00 0.00 17 ALA A CA 6
ATOM 2580 C C . ALA A 1 17 ? 4.167 -2.042 2.587 1.00 0.00 17 ALA A C 6
ATOM 2581 O O . ALA A 1 17 ? 5.297 -1.817 2.200 1.00 0.00 17 ALA A O 6
ATOM 2588 N N . ALA A 1 18 ? 3.676 -3.245 2.609 1.00 0.00 18 ALA A N 6
ATOM 2589 C CA . ALA A 1 18 ? 4.487 -4.416 2.154 1.00 0.00 18 ALA A CA 6
ATOM 2590 C C . ALA A 1 18 ? 5.180 -4.119 0.817 1.00 0.00 18 ALA A C 6
ATOM 2591 O O . ALA A 1 18 ? 6.373 -4.302 0.674 1.00 0.00 18 ALA A O 6
ATOM 2598 N N . LYS A 1 19 ? 4.440 -3.664 -0.159 1.00 0.00 19 LYS A N 6
ATOM 2599 C CA . LYS A 1 19 ? 5.056 -3.358 -1.483 1.00 0.00 19 LYS A CA 6
ATOM 2600 C C . LYS A 1 19 ? 5.873 -2.068 -1.392 1.00 0.00 19 LYS A C 6
ATOM 2601 O O . LYS A 1 19 ? 7.056 -2.047 -1.670 1.00 0.00 19 LYS A O 6
ATOM 2620 N N . ALA A 1 20 ? 5.242 -0.991 -1.007 1.00 0.00 20 ALA A N 6
ATOM 2621 C CA . ALA A 1 20 ? 5.966 0.313 -0.897 1.00 0.00 20 ALA A CA 6
ATOM 2622 C C . ALA A 1 20 ? 7.241 0.156 -0.061 1.00 0.00 20 ALA A C 6
ATOM 2623 O O . ALA A 1 20 ? 8.218 0.850 -0.267 1.00 0.00 20 ALA A O 6
ATOM 2630 N N . ALA A 1 21 ? 7.239 -0.751 0.878 1.00 0.00 21 ALA A N 6
ATOM 2631 C CA . ALA A 1 21 ? 8.447 -0.954 1.726 1.00 0.00 21 ALA A CA 6
ATOM 2632 C C . ALA A 1 21 ? 9.578 -1.555 0.893 1.00 0.00 21 ALA A C 6
ATOM 2633 O O . ALA A 1 21 ? 10.634 -0.970 0.742 1.00 0.00 21 ALA A O 6
ATOM 2640 N N . GLY A 1 22 ? 9.362 -2.722 0.350 1.00 0.00 22 GLY A N 6
ATOM 2641 C CA . GLY A 1 22 ? 10.417 -3.375 -0.478 1.00 0.00 22 GLY A CA 6
ATOM 2642 C C . GLY A 1 22 ? 10.771 -2.479 -1.668 1.00 0.00 22 GLY A C 6
ATOM 2643 O O . GLY A 1 22 ? 11.855 -2.558 -2.213 1.00 0.00 22 GLY A O 6
ATOM 2647 N N . LYS A 1 23 ? 9.867 -1.627 -2.075 1.00 0.00 23 LYS A N 6
ATOM 2648 C CA . LYS A 1 23 ? 10.153 -0.725 -3.231 1.00 0.00 23 LYS A CA 6
ATOM 2649 C C . LYS A 1 23 ? 11.404 0.113 -2.955 1.00 0.00 23 LYS A C 6
ATOM 2650 O O . LYS A 1 23 ? 12.419 -0.040 -3.606 1.00 0.00 23 LYS A O 6
ATOM 2669 N N . ALA A 1 24 ? 11.343 0.997 -1.994 1.00 0.00 24 ALA A N 6
ATOM 2670 C CA . ALA A 1 24 ? 12.534 1.843 -1.676 1.00 0.00 24 ALA A CA 6
ATOM 2671 C C . ALA A 1 24 ? 13.761 0.963 -1.428 1.00 0.00 24 ALA A C 6
ATOM 2672 O O . ALA A 1 24 ? 14.889 1.391 -1.586 1.00 0.00 24 ALA A O 6
ATOM 2679 N N . ALA A 1 25 ? 13.546 -0.264 -1.045 1.00 0.00 25 ALA A N 6
ATOM 2680 C CA . ALA A 1 25 ? 14.691 -1.185 -0.788 1.00 0.00 25 ALA A CA 6
ATOM 2681 C C . ALA A 1 25 ? 15.542 -1.334 -2.052 1.00 0.00 25 ALA A C 6
ATOM 2682 O O . ALA A 1 25 ? 16.710 -1.000 -2.071 1.00 0.00 25 ALA A O 6
ATOM 2689 N N . LEU A 1 26 ? 14.958 -1.836 -3.108 1.00 0.00 26 LEU A N 6
ATOM 2690 C CA . LEU A 1 26 ? 15.717 -2.014 -4.379 1.00 0.00 26 LEU A CA 6
ATOM 2691 C C . LEU A 1 26 ? 16.346 -0.688 -4.818 1.00 0.00 26 LEU A C 6
ATOM 2692 O O . LEU A 1 26 ? 17.399 -0.662 -5.424 1.00 0.00 26 LEU A O 6
ATOM 2708 N N . ASN A 1 27 ? 15.707 0.411 -4.517 1.00 0.00 27 ASN A N 6
ATOM 2709 C CA . ASN A 1 27 ? 16.266 1.737 -4.918 1.00 0.00 27 ASN A CA 6
ATOM 2710 C C . ASN A 1 27 ? 17.637 1.954 -4.269 1.00 0.00 27 ASN A C 6
ATOM 2711 O O . ASN A 1 27 ? 18.460 2.694 -4.769 1.00 0.00 27 ASN A O 6
ATOM 2722 N N . ALA A 1 28 ? 17.885 1.315 -3.156 1.00 0.00 28 ALA A N 6
ATOM 2723 C CA . ALA A 1 28 ? 19.202 1.483 -2.470 1.00 0.00 28 ALA A CA 6
ATOM 2724 C C . ALA A 1 28 ? 20.339 1.055 -3.390 1.00 0.00 28 ALA A C 6
ATOM 2725 O O . ALA A 1 28 ? 21.209 1.832 -3.735 1.00 0.00 28 ALA A O 6
ATOM 2732 N N . VAL A 1 29 ? 20.332 -0.178 -3.783 1.00 0.00 29 VAL A N 6
ATOM 2733 C CA . VAL A 1 29 ? 21.405 -0.693 -4.684 1.00 0.00 29 VAL A CA 6
ATOM 2734 C C . VAL A 1 29 ? 21.426 0.109 -5.988 1.00 0.00 29 VAL A C 6
ATOM 2735 O O . VAL A 1 29 ? 22.470 0.513 -6.463 1.00 0.00 29 VAL A O 6
ATOM 2748 N N . SER A 1 30 ? 20.279 0.343 -6.570 1.00 0.00 30 SER A N 6
ATOM 2749 C CA . SER A 1 30 ? 20.231 1.121 -7.842 1.00 0.00 30 SER A CA 6
ATOM 2750 C C . SER A 1 30 ? 20.864 2.500 -7.644 1.00 0.00 30 SER A C 6
ATOM 2751 O O . SER A 1 30 ? 21.352 3.111 -8.575 1.00 0.00 30 SER A O 6
ATOM 2759 N N . GLU A 1 31 ? 20.857 2.988 -6.436 1.00 0.00 31 GLU A N 6
ATOM 2760 C CA . GLU A 1 31 ? 21.455 4.322 -6.162 1.00 0.00 31 GLU A CA 6
ATOM 2761 C C . GLU A 1 31 ? 22.979 4.209 -6.061 1.00 0.00 31 GLU A C 6
ATOM 2762 O O . GLU A 1 31 ? 23.704 5.107 -6.442 1.00 0.00 31 GLU A O 6
ATOM 2774 N N . ALA A 1 32 ? 23.466 3.109 -5.554 1.00 0.00 32 ALA A N 6
ATOM 2775 C CA . ALA A 1 32 ? 24.944 2.930 -5.427 1.00 0.00 32 ALA A CA 6
ATOM 2776 C C . ALA A 1 32 ? 25.604 2.979 -6.807 1.00 0.00 32 ALA A C 6
ATOM 2777 O O . ALA A 1 32 ? 26.760 3.334 -6.940 1.00 0.00 32 ALA A O 6
ATOM 2784 N N . VAL A 1 33 ? 24.881 2.622 -7.836 1.00 0.00 33 VAL A N 6
ATOM 2785 C CA . VAL A 1 33 ? 25.464 2.645 -9.210 1.00 0.00 33 VAL A CA 6
ATOM 2786 C C . VAL A 1 33 ? 25.998 4.042 -9.539 1.00 0.00 33 VAL A C 6
ATOM 2787 O O . VAL A 1 33 ? 27.204 4.221 -9.491 1.00 0.00 33 VAL A O 6
ATOM 2803 N N . GLY A 1 1 ? -20.667 13.325 1.252 1.00 0.00 1 GLY A N 7
ATOM 2804 C CA . GLY A 1 1 ? -20.626 11.835 1.243 1.00 0.00 1 GLY A CA 7
ATOM 2805 C C . GLY A 1 1 ? -19.280 11.356 1.790 1.00 0.00 1 GLY A C 7
ATOM 2806 O O . GLY A 1 1 ? -18.394 10.983 1.044 1.00 0.00 1 GLY A O 7
ATOM 2812 N N . LEU A 1 2 ? -19.119 11.364 3.086 1.00 0.00 2 LEU A N 7
ATOM 2813 C CA . LEU A 1 2 ? -17.830 10.909 3.683 1.00 0.00 2 LEU A CA 7
ATOM 2814 C C . LEU A 1 2 ? -18.079 9.775 4.681 1.00 0.00 2 LEU A C 7
ATOM 2815 O O . LEU A 1 2 ? -17.467 9.713 5.730 1.00 0.00 2 LEU A O 7
ATOM 2831 N N . TRP A 1 3 ? -18.973 8.877 4.361 1.00 0.00 3 TRP A N 7
ATOM 2832 C CA . TRP A 1 3 ? -19.262 7.745 5.289 1.00 0.00 3 TRP A CA 7
ATOM 2833 C C . TRP A 1 3 ? -18.490 6.496 4.855 1.00 0.00 3 TRP A C 7
ATOM 2834 O O . TRP A 1 3 ? -17.827 5.858 5.649 1.00 0.00 3 TRP A O 7
ATOM 2855 N N . SER A 1 4 ? -18.571 6.145 3.599 1.00 0.00 4 SER A N 7
ATOM 2856 C CA . SER A 1 4 ? -17.842 4.938 3.110 1.00 0.00 4 SER A CA 7
ATOM 2857 C C . SER A 1 4 ? -16.350 5.247 2.958 1.00 0.00 4 SER A C 7
ATOM 2858 O O . SER A 1 4 ? -15.939 5.938 2.045 1.00 0.00 4 SER A O 7
ATOM 2866 N N . LYS A 1 5 ? -15.537 4.739 3.845 1.00 0.00 5 LYS A N 7
ATOM 2867 C CA . LYS A 1 5 ? -14.070 5.000 3.755 1.00 0.00 5 LYS A CA 7
ATOM 2868 C C . LYS A 1 5 ? -13.307 4.031 4.662 1.00 0.00 5 LYS A C 7
ATOM 2869 O O . LYS A 1 5 ? -12.278 3.501 4.293 1.00 0.00 5 LYS A O 7
ATOM 2888 N N . ILE A 1 6 ? -13.806 3.798 5.847 1.00 0.00 6 ILE A N 7
ATOM 2889 C CA . ILE A 1 6 ? -13.112 2.864 6.782 1.00 0.00 6 ILE A CA 7
ATOM 2890 C C . ILE A 1 6 ? -13.306 1.416 6.320 1.00 0.00 6 ILE A C 7
ATOM 2891 O O . ILE A 1 6 ? -12.403 0.606 6.392 1.00 0.00 6 ILE A O 7
ATOM 2907 N N . LYS A 1 7 ? -14.478 1.086 5.846 1.00 0.00 7 LYS A N 7
ATOM 2908 C CA . LYS A 1 7 ? -14.732 -0.309 5.380 1.00 0.00 7 LYS A CA 7
ATOM 2909 C C . LYS A 1 7 ? -13.903 -0.608 4.127 1.00 0.00 7 LYS A C 7
ATOM 2910 O O . LYS A 1 7 ? -13.553 -1.740 3.859 1.00 0.00 7 LYS A O 7
ATOM 2929 N N . ALA A 1 8 ? -13.587 0.400 3.359 1.00 0.00 8 ALA A N 7
ATOM 2930 C CA . ALA A 1 8 ? -12.781 0.177 2.124 1.00 0.00 8 ALA A CA 7
ATOM 2931 C C . ALA A 1 8 ? -11.310 0.492 2.386 1.00 0.00 8 ALA A C 7
ATOM 2932 O O . ALA A 1 8 ? -10.423 -0.033 1.743 1.00 0.00 8 ALA A O 7
ATOM 2939 N N . ALA A 1 9 ? -11.053 1.348 3.329 1.00 0.00 9 ALA A N 7
ATOM 2940 C CA . ALA A 1 9 ? -9.644 1.720 3.655 1.00 0.00 9 ALA A CA 7
ATOM 2941 C C . ALA A 1 9 ? -8.808 0.465 3.934 1.00 0.00 9 ALA A C 7
ATOM 2942 O O . ALA A 1 9 ? -7.603 0.467 3.777 1.00 0.00 9 ALA A O 7
ATOM 2949 N N . GLY A 1 10 ? -9.437 -0.603 4.345 1.00 0.00 10 GLY A N 7
ATOM 2950 C CA . GLY A 1 10 ? -8.676 -1.854 4.631 1.00 0.00 10 GLY A CA 7
ATOM 2951 C C . GLY A 1 10 ? -8.011 -2.348 3.349 1.00 0.00 10 GLY A C 7
ATOM 2952 O O . GLY A 1 10 ? -6.836 -2.666 3.332 1.00 0.00 10 GLY A O 7
ATOM 2956 N N . LYS A 1 11 ? -8.745 -2.408 2.270 1.00 0.00 11 LYS A N 7
ATOM 2957 C CA . LYS A 1 11 ? -8.148 -2.872 0.983 1.00 0.00 11 LYS A CA 7
ATOM 2958 C C . LYS A 1 11 ? -6.920 -2.023 0.643 1.00 0.00 11 LYS A C 7
ATOM 2959 O O . LYS A 1 11 ? -6.040 -2.446 -0.082 1.00 0.00 11 LYS A O 7
ATOM 2978 N N . GLU A 1 12 ? -6.856 -0.826 1.166 1.00 0.00 12 GLU A N 7
ATOM 2979 C CA . GLU A 1 12 ? -5.696 0.056 0.886 1.00 0.00 12 GLU A CA 7
ATOM 2980 C C . GLU A 1 12 ? -4.781 0.149 2.114 1.00 0.00 12 GLU A C 7
ATOM 2981 O O . GLU A 1 12 ? -3.688 0.677 2.042 1.00 0.00 12 GLU A O 7
ATOM 2993 N N . ALA A 1 13 ? -5.217 -0.354 3.243 1.00 0.00 13 ALA A N 7
ATOM 2994 C CA . ALA A 1 13 ? -4.371 -0.286 4.473 1.00 0.00 13 ALA A CA 7
ATOM 2995 C C . ALA A 1 13 ? -2.970 -0.854 4.198 1.00 0.00 13 ALA A C 7
ATOM 2996 O O . ALA A 1 13 ? -2.081 -0.146 3.769 1.00 0.00 13 ALA A O 7
ATOM 3003 N N . ALA A 1 14 ? -2.768 -2.120 4.442 1.00 0.00 14 ALA A N 7
ATOM 3004 C CA . ALA A 1 14 ? -1.426 -2.725 4.196 1.00 0.00 14 ALA A CA 7
ATOM 3005 C C . ALA A 1 14 ? -1.050 -2.603 2.716 1.00 0.00 14 ALA A C 7
ATOM 3006 O O . ALA A 1 14 ? 0.114 -2.560 2.365 1.00 0.00 14 ALA A O 7
ATOM 3013 N N . LYS A 1 15 ? -2.025 -2.546 1.850 1.00 0.00 15 LYS A N 7
ATOM 3014 C CA . LYS A 1 15 ? -1.727 -2.428 0.391 1.00 0.00 15 LYS A CA 7
ATOM 3015 C C . LYS A 1 15 ? -1.117 -1.057 0.084 1.00 0.00 15 LYS A C 7
ATOM 3016 O O . LYS A 1 15 ? -1.771 -0.180 -0.445 1.00 0.00 15 LYS A O 7
ATOM 3035 N N . ALA A 1 16 ? 0.137 -0.867 0.409 1.00 0.00 16 ALA A N 7
ATOM 3036 C CA . ALA A 1 16 ? 0.801 0.441 0.137 1.00 0.00 16 ALA A CA 7
ATOM 3037 C C . ALA A 1 16 ? 2.231 0.424 0.683 1.00 0.00 16 ALA A C 7
ATOM 3038 O O . ALA A 1 16 ? 3.191 0.534 -0.056 1.00 0.00 16 ALA A O 7
ATOM 3045 N N . ALA A 1 17 ? 2.376 0.286 1.973 1.00 0.00 17 ALA A N 7
ATOM 3046 C CA . ALA A 1 17 ? 3.740 0.258 2.582 1.00 0.00 17 ALA A CA 7
ATOM 3047 C C . ALA A 1 17 ? 4.586 -0.842 1.948 1.00 0.00 17 ALA A C 7
ATOM 3048 O O . ALA A 1 17 ? 5.657 -0.603 1.428 1.00 0.00 17 ALA A O 7
ATOM 3055 N N . ALA A 1 18 ? 4.102 -2.047 2.002 1.00 0.00 18 ALA A N 7
ATOM 3056 C CA . ALA A 1 18 ? 4.851 -3.205 1.420 1.00 0.00 18 ALA A CA 7
ATOM 3057 C C . ALA A 1 18 ? 5.390 -2.872 0.022 1.00 0.00 18 ALA A C 7
ATOM 3058 O O . ALA A 1 18 ? 6.571 -2.998 -0.241 1.00 0.00 18 ALA A O 7
ATOM 3065 N N . LYS A 1 19 ? 4.538 -2.450 -0.874 1.00 0.00 19 LYS A N 7
ATOM 3066 C CA . LYS A 1 19 ? 5.010 -2.115 -2.251 1.00 0.00 19 LYS A CA 7
ATOM 3067 C C . LYS A 1 19 ? 5.887 -0.866 -2.210 1.00 0.00 19 LYS A C 7
ATOM 3068 O O . LYS A 1 19 ? 7.034 -0.885 -2.610 1.00 0.00 19 LYS A O 7
ATOM 3087 N N . ALA A 1 20 ? 5.346 0.223 -1.728 1.00 0.00 20 ALA A N 7
ATOM 3088 C CA . ALA A 1 20 ? 6.136 1.491 -1.657 1.00 0.00 20 ALA A CA 7
ATOM 3089 C C . ALA A 1 20 ? 7.489 1.247 -0.977 1.00 0.00 20 ALA A C 7
ATOM 3090 O O . ALA A 1 20 ? 8.469 1.901 -1.273 1.00 0.00 20 ALA A O 7
ATOM 3097 N N . ALA A 1 21 ? 7.544 0.309 -0.071 1.00 0.00 21 ALA A N 7
ATOM 3098 C CA . ALA A 1 21 ? 8.827 0.017 0.629 1.00 0.00 21 ALA A CA 7
ATOM 3099 C C . ALA A 1 21 ? 9.810 -0.653 -0.332 1.00 0.00 21 ALA A C 7
ATOM 3100 O O . ALA A 1 21 ? 10.876 -0.138 -0.606 1.00 0.00 21 ALA A O 7
ATOM 3107 N N . GLY A 1 22 ? 9.455 -1.801 -0.842 1.00 0.00 22 GLY A N 7
ATOM 3108 C CA . GLY A 1 22 ? 10.361 -2.518 -1.787 1.00 0.00 22 GLY A CA 7
ATOM 3109 C C . GLY A 1 22 ? 10.661 -1.628 -2.996 1.00 0.00 22 GLY A C 7
ATOM 3110 O O . GLY A 1 22 ? 11.702 -1.734 -3.613 1.00 0.00 22 GLY A O 7
ATOM 3114 N N . LYS A 1 23 ? 9.755 -0.749 -3.337 1.00 0.00 23 LYS A N 7
ATOM 3115 C CA . LYS A 1 23 ? 9.989 0.151 -4.506 1.00 0.00 23 LYS A CA 7
ATOM 3116 C C . LYS A 1 23 ? 11.273 0.962 -4.305 1.00 0.00 23 LYS A C 7
ATOM 3117 O O . LYS A 1 23 ? 12.251 0.771 -5.002 1.00 0.00 23 LYS A O 7
ATOM 3136 N N . ALA A 1 24 ? 11.279 1.863 -3.358 1.00 0.00 24 ALA A N 7
ATOM 3137 C CA . ALA A 1 24 ? 12.503 2.683 -3.113 1.00 0.00 24 ALA A CA 7
ATOM 3138 C C . ALA A 1 24 ? 13.699 1.776 -2.810 1.00 0.00 24 ALA A C 7
ATOM 3139 O O . ALA A 1 24 ? 14.840 2.163 -2.964 1.00 0.00 24 ALA A O 7
ATOM 3146 N N . ALA A 1 25 ? 13.441 0.571 -2.382 1.00 0.00 25 ALA A N 7
ATOM 3147 C CA . ALA A 1 25 ? 14.554 -0.372 -2.068 1.00 0.00 25 ALA A CA 7
ATOM 3148 C C . ALA A 1 25 ? 15.431 -0.583 -3.305 1.00 0.00 25 ALA A C 7
ATOM 3149 O O . ALA A 1 25 ? 16.612 -0.294 -3.298 1.00 0.00 25 ALA A O 7
ATOM 3156 N N . LEU A 1 26 ? 14.856 -1.085 -4.363 1.00 0.00 26 LEU A N 7
ATOM 3157 C CA . LEU A 1 26 ? 15.639 -1.323 -5.610 1.00 0.00 26 LEU A CA 7
ATOM 3158 C C . LEU A 1 26 ? 16.396 -0.055 -6.018 1.00 0.00 26 LEU A C 7
ATOM 3159 O O . LEU A 1 26 ? 17.520 -0.113 -6.476 1.00 0.00 26 LEU A O 7
ATOM 3175 N N . ASN A 1 27 ? 15.786 1.088 -5.854 1.00 0.00 27 ASN A N 7
ATOM 3176 C CA . ASN A 1 27 ? 16.469 2.362 -6.230 1.00 0.00 27 ASN A CA 7
ATOM 3177 C C . ASN A 1 27 ? 17.570 2.695 -5.219 1.00 0.00 27 ASN A C 7
ATOM 3178 O O . ASN A 1 27 ? 18.515 3.397 -5.526 1.00 0.00 27 ASN A O 7
ATOM 3189 N N . ALA A 1 28 ? 17.456 2.198 -4.016 1.00 0.00 28 ALA A N 7
ATOM 3190 C CA . ALA A 1 28 ? 18.496 2.487 -2.985 1.00 0.00 28 ALA A CA 7
ATOM 3191 C C . ALA A 1 28 ? 19.706 1.581 -3.180 1.00 0.00 28 ALA A C 7
ATOM 3192 O O . ALA A 1 28 ? 20.811 2.033 -3.410 1.00 0.00 28 ALA A O 7
ATOM 3199 N N . VAL A 1 29 ? 19.493 0.308 -3.085 1.00 0.00 29 VAL A N 7
ATOM 3200 C CA . VAL A 1 29 ? 20.615 -0.664 -3.257 1.00 0.00 29 VAL A CA 7
ATOM 3201 C C . VAL A 1 29 ? 21.262 -0.489 -4.634 1.00 0.00 29 VAL A C 7
ATOM 3202 O O . VAL A 1 29 ? 22.470 -0.490 -4.765 1.00 0.00 29 VAL A O 7
ATOM 3215 N N . SER A 1 30 ? 20.466 -0.340 -5.660 1.00 0.00 30 SER A N 7
ATOM 3216 C CA . SER A 1 30 ? 21.034 -0.167 -7.030 1.00 0.00 30 SER A CA 7
ATOM 3217 C C . SER A 1 30 ? 21.972 1.041 -7.066 1.00 0.00 30 SER A C 7
ATOM 3218 O O . SER A 1 30 ? 22.904 1.096 -7.845 1.00 0.00 30 SER A O 7
ATOM 3226 N N . GLU A 1 31 ? 21.728 2.006 -6.226 1.00 0.00 31 GLU A N 7
ATOM 3227 C CA . GLU A 1 31 ? 22.595 3.215 -6.198 1.00 0.00 31 GLU A CA 7
ATOM 3228 C C . GLU A 1 31 ? 23.901 2.912 -5.460 1.00 0.00 31 GLU A C 7
ATOM 3229 O O . GLU A 1 31 ? 24.931 3.494 -5.735 1.00 0.00 31 GLU A O 7
ATOM 3241 N N . ALA A 1 32 ? 23.862 2.002 -4.522 1.00 0.00 32 ALA A N 7
ATOM 3242 C CA . ALA A 1 32 ? 25.098 1.657 -3.760 1.00 0.00 32 ALA A CA 7
ATOM 3243 C C . ALA A 1 32 ? 25.985 0.721 -4.586 1.00 0.00 32 ALA A C 7
ATOM 3244 O O . ALA A 1 32 ? 27.152 0.986 -4.800 1.00 0.00 32 ALA A O 7
ATOM 3251 N N . VAL A 1 33 ? 25.441 -0.374 -5.049 1.00 0.00 33 VAL A N 7
ATOM 3252 C CA . VAL A 1 33 ? 26.250 -1.332 -5.859 1.00 0.00 33 VAL A CA 7
ATOM 3253 C C . VAL A 1 33 ? 26.856 -0.622 -7.075 1.00 0.00 33 VAL A C 7
ATOM 3254 O O . VAL A 1 33 ? 28.072 -0.592 -7.173 1.00 0.00 33 VAL A O 7
ATOM 3270 N N . GLY A 1 1 ? -16.775 15.377 2.577 1.00 0.00 1 GLY A N 8
ATOM 3271 C CA . GLY A 1 1 ? -15.488 15.406 3.329 1.00 0.00 1 GLY A CA 8
ATOM 3272 C C . GLY A 1 1 ? -14.696 14.131 3.036 1.00 0.00 1 GLY A C 8
ATOM 3273 O O . GLY A 1 1 ? -14.879 13.496 2.016 1.00 0.00 1 GLY A O 8
ATOM 3279 N N . LEU A 1 2 ? -13.815 13.752 3.924 1.00 0.00 2 LEU A N 8
ATOM 3280 C CA . LEU A 1 2 ? -13.009 12.517 3.699 1.00 0.00 2 LEU A CA 8
ATOM 3281 C C . LEU A 1 2 ? -12.843 11.748 5.013 1.00 0.00 2 LEU A C 8
ATOM 3282 O O . LEU A 1 2 ? -12.632 12.328 6.061 1.00 0.00 2 LEU A O 8
ATOM 3298 N N . TRP A 1 3 ? -12.938 10.445 4.965 1.00 0.00 3 TRP A N 8
ATOM 3299 C CA . TRP A 1 3 ? -12.788 9.636 6.211 1.00 0.00 3 TRP A CA 8
ATOM 3300 C C . TRP A 1 3 ? -11.331 9.659 6.686 1.00 0.00 3 TRP A C 8
ATOM 3301 O O . TRP A 1 3 ? -10.486 10.304 6.095 1.00 0.00 3 TRP A O 8
ATOM 3322 N N . SER A 1 4 ? -11.032 8.961 7.749 1.00 0.00 4 SER A N 8
ATOM 3323 C CA . SER A 1 4 ? -9.632 8.941 8.263 1.00 0.00 4 SER A CA 8
ATOM 3324 C C . SER A 1 4 ? -9.441 7.780 9.244 1.00 0.00 4 SER A C 8
ATOM 3325 O O . SER A 1 4 ? -8.865 7.939 10.303 1.00 0.00 4 SER A O 8
ATOM 3333 N N . LYS A 1 5 ? -9.919 6.615 8.899 1.00 0.00 5 LYS A N 8
ATOM 3334 C CA . LYS A 1 5 ? -9.766 5.443 9.811 1.00 0.00 5 LYS A CA 8
ATOM 3335 C C . LYS A 1 5 ? -9.290 4.219 9.022 1.00 0.00 5 LYS A C 8
ATOM 3336 O O . LYS A 1 5 ? -9.137 4.268 7.817 1.00 0.00 5 LYS A O 8
ATOM 3355 N N . ILE A 1 6 ? -9.054 3.124 9.695 1.00 0.00 6 ILE A N 8
ATOM 3356 C CA . ILE A 1 6 ? -8.588 1.896 8.988 1.00 0.00 6 ILE A CA 8
ATOM 3357 C C . ILE A 1 6 ? -9.736 0.889 8.863 1.00 0.00 6 ILE A C 8
ATOM 3358 O O . ILE A 1 6 ? -9.628 -0.244 9.293 1.00 0.00 6 ILE A O 8
ATOM 3374 N N . LYS A 1 7 ? -10.831 1.292 8.278 1.00 0.00 7 LYS A N 8
ATOM 3375 C CA . LYS A 1 7 ? -11.984 0.358 8.124 1.00 0.00 7 LYS A CA 8
ATOM 3376 C C . LYS A 1 7 ? -12.020 -0.202 6.699 1.00 0.00 7 LYS A C 8
ATOM 3377 O O . LYS A 1 7 ? -11.780 -1.373 6.478 1.00 0.00 7 LYS A O 8
ATOM 3396 N N . ALA A 1 8 ? -12.315 0.626 5.734 1.00 0.00 8 ALA A N 8
ATOM 3397 C CA . ALA A 1 8 ? -12.364 0.142 4.322 1.00 0.00 8 ALA A CA 8
ATOM 3398 C C . ALA A 1 8 ? -11.053 0.469 3.610 1.00 0.00 8 ALA A C 8
ATOM 3399 O O . ALA A 1 8 ? -10.640 -0.216 2.695 1.00 0.00 8 ALA A O 8
ATOM 3406 N N . ALA A 1 9 ? -10.403 1.512 4.030 1.00 0.00 9 ALA A N 8
ATOM 3407 C CA . ALA A 1 9 ? -9.115 1.904 3.393 1.00 0.00 9 ALA A CA 8
ATOM 3408 C C . ALA A 1 9 ? -8.074 0.792 3.562 1.00 0.00 9 ALA A C 8
ATOM 3409 O O . ALA A 1 9 ? -7.084 0.748 2.858 1.00 0.00 9 ALA A O 8
ATOM 3416 N N . GLY A 1 10 ? -8.287 -0.106 4.490 1.00 0.00 10 GLY A N 8
ATOM 3417 C CA . GLY A 1 10 ? -7.309 -1.213 4.704 1.00 0.00 10 GLY A CA 8
ATOM 3418 C C . GLY A 1 10 ? -7.060 -1.945 3.385 1.00 0.00 10 GLY A C 8
ATOM 3419 O O . GLY A 1 10 ? -5.931 -2.196 3.010 1.00 0.00 10 GLY A O 8
ATOM 3423 N N . LYS A 1 11 ? -8.105 -2.282 2.670 1.00 0.00 11 LYS A N 8
ATOM 3424 C CA . LYS A 1 11 ? -7.918 -2.988 1.367 1.00 0.00 11 LYS A CA 8
ATOM 3425 C C . LYS A 1 11 ? -6.952 -2.191 0.488 1.00 0.00 11 LYS A C 8
ATOM 3426 O O . LYS A 1 11 ? -6.222 -2.741 -0.313 1.00 0.00 11 LYS A O 8
ATOM 3445 N N . GLU A 1 12 ? -6.939 -0.895 0.649 1.00 0.00 12 GLU A N 8
ATOM 3446 C CA . GLU A 1 12 ? -6.023 -0.046 -0.151 1.00 0.00 12 GLU A CA 8
ATOM 3447 C C . GLU A 1 12 ? -4.690 0.121 0.585 1.00 0.00 12 GLU A C 8
ATOM 3448 O O . GLU A 1 12 ? -3.664 0.364 -0.018 1.00 0.00 12 GLU A O 8
ATOM 3460 N N . ALA A 1 13 ? -4.700 -0.009 1.888 1.00 0.00 13 ALA A N 8
ATOM 3461 C CA . ALA A 1 13 ? -3.435 0.140 2.665 1.00 0.00 13 ALA A CA 8
ATOM 3462 C C . ALA A 1 13 ? -2.418 -0.913 2.231 1.00 0.00 13 ALA A C 8
ATOM 3463 O O . ALA A 1 13 ? -1.446 -0.620 1.563 1.00 0.00 13 ALA A O 8
ATOM 3470 N N . ALA A 1 14 ? -2.638 -2.138 2.613 1.00 0.00 14 ALA A N 8
ATOM 3471 C CA . ALA A 1 14 ? -1.693 -3.231 2.235 1.00 0.00 14 ALA A CA 8
ATOM 3472 C C . ALA A 1 14 ? -1.474 -3.250 0.718 1.00 0.00 14 ALA A C 8
ATOM 3473 O O . ALA A 1 14 ? -0.446 -3.684 0.236 1.00 0.00 14 ALA A O 8
ATOM 3480 N N . LYS A 1 15 ? -2.433 -2.780 -0.035 1.00 0.00 15 LYS A N 8
ATOM 3481 C CA . LYS A 1 15 ? -2.280 -2.769 -1.519 1.00 0.00 15 LYS A CA 8
ATOM 3482 C C . LYS A 1 15 ? -1.658 -1.445 -1.974 1.00 0.00 15 LYS A C 8
ATOM 3483 O O . LYS A 1 15 ? -2.183 -0.764 -2.834 1.00 0.00 15 LYS A O 8
ATOM 3502 N N . ALA A 1 16 ? -0.542 -1.078 -1.402 1.00 0.00 16 ALA A N 8
ATOM 3503 C CA . ALA A 1 16 ? 0.127 0.196 -1.790 1.00 0.00 16 ALA A CA 8
ATOM 3504 C C . ALA A 1 16 ? 1.414 0.373 -0.981 1.00 0.00 16 ALA A C 8
ATOM 3505 O O . ALA A 1 16 ? 2.503 0.396 -1.522 1.00 0.00 16 ALA A O 8
ATOM 3512 N N . ALA A 1 17 ? 1.294 0.490 0.313 1.00 0.00 17 ALA A N 8
ATOM 3513 C CA . ALA A 1 17 ? 2.503 0.659 1.172 1.00 0.00 17 ALA A CA 8
ATOM 3514 C C . ALA A 1 17 ? 3.448 -0.523 0.985 1.00 0.00 17 ALA A C 8
ATOM 3515 O O . ALA A 1 17 ? 4.615 -0.368 0.687 1.00 0.00 17 ALA A O 8
ATOM 3522 N N . ALA A 1 18 ? 2.933 -1.703 1.171 1.00 0.00 18 ALA A N 8
ATOM 3523 C CA . ALA A 1 18 ? 3.762 -2.942 1.023 1.00 0.00 18 ALA A CA 8
ATOM 3524 C C . ALA A 1 18 ? 4.667 -2.857 -0.214 1.00 0.00 18 ALA A C 8
ATOM 3525 O O . ALA A 1 18 ? 5.860 -3.078 -0.135 1.00 0.00 18 ALA A O 8
ATOM 3532 N N . LYS A 1 19 ? 4.109 -2.540 -1.352 1.00 0.00 19 LYS A N 8
ATOM 3533 C CA . LYS A 1 19 ? 4.941 -2.441 -2.587 1.00 0.00 19 LYS A CA 8
ATOM 3534 C C . LYS A 1 19 ? 5.841 -1.210 -2.505 1.00 0.00 19 LYS A C 8
ATOM 3535 O O . LYS A 1 19 ? 7.051 -1.307 -2.556 1.00 0.00 19 LYS A O 8
ATOM 3554 N N . ALA A 1 20 ? 5.250 -0.050 -2.381 1.00 0.00 20 ALA A N 8
ATOM 3555 C CA . ALA A 1 20 ? 6.055 1.208 -2.296 1.00 0.00 20 ALA A CA 8
ATOM 3556 C C . ALA A 1 20 ? 7.175 1.066 -1.259 1.00 0.00 20 ALA A C 8
ATOM 3557 O O . ALA A 1 20 ? 8.228 1.660 -1.383 1.00 0.00 20 ALA A O 8
ATOM 3564 N N . ALA A 1 21 ? 6.952 0.283 -0.239 1.00 0.00 21 ALA A N 8
ATOM 3565 C CA . ALA A 1 21 ? 7.999 0.100 0.805 1.00 0.00 21 ALA A CA 8
ATOM 3566 C C . ALA A 1 21 ? 9.183 -0.679 0.231 1.00 0.00 21 ALA A C 8
ATOM 3567 O O . ALA A 1 21 ? 10.298 -0.196 0.190 1.00 0.00 21 ALA A O 8
ATOM 3574 N N . GLY A 1 22 ? 8.944 -1.883 -0.211 1.00 0.00 22 GLY A N 8
ATOM 3575 C CA . GLY A 1 22 ? 10.046 -2.706 -0.784 1.00 0.00 22 GLY A CA 8
ATOM 3576 C C . GLY A 1 22 ? 10.573 -2.048 -2.061 1.00 0.00 22 GLY A C 8
ATOM 3577 O O . GLY A 1 22 ? 11.759 -2.054 -2.328 1.00 0.00 22 GLY A O 8
ATOM 3581 N N . LYS A 1 23 ? 9.702 -1.482 -2.855 1.00 0.00 23 LYS A N 8
ATOM 3582 C CA . LYS A 1 23 ? 10.154 -0.824 -4.118 1.00 0.00 23 LYS A CA 8
ATOM 3583 C C . LYS A 1 23 ? 11.241 0.215 -3.819 1.00 0.00 23 LYS A C 8
ATOM 3584 O O . LYS A 1 23 ? 12.385 0.052 -4.195 1.00 0.00 23 LYS A O 8
ATOM 3603 N N . ALA A 1 24 ? 10.894 1.279 -3.142 1.00 0.00 24 ALA A N 8
ATOM 3604 C CA . ALA A 1 24 ? 11.911 2.324 -2.818 1.00 0.00 24 ALA A CA 8
ATOM 3605 C C . ALA A 1 24 ? 13.107 1.695 -2.097 1.00 0.00 24 ALA A C 8
ATOM 3606 O O . ALA A 1 24 ? 14.205 2.216 -2.121 1.00 0.00 24 ALA A O 8
ATOM 3613 N N . ALA A 1 25 ? 12.896 0.576 -1.463 1.00 0.00 25 ALA A N 8
ATOM 3614 C CA . ALA A 1 25 ? 14.010 -0.102 -0.741 1.00 0.00 25 ALA A CA 8
ATOM 3615 C C . ALA A 1 25 ? 15.121 -0.481 -1.722 1.00 0.00 25 ALA A C 8
ATOM 3616 O O . ALA A 1 25 ? 16.241 -0.021 -1.617 1.00 0.00 25 ALA A O 8
ATOM 3623 N N . LEU A 1 26 ? 14.816 -1.321 -2.675 1.00 0.00 26 LEU A N 8
ATOM 3624 C CA . LEU A 1 26 ? 15.843 -1.742 -3.669 1.00 0.00 26 LEU A CA 8
ATOM 3625 C C . LEU A 1 26 ? 16.468 -0.517 -4.346 1.00 0.00 26 LEU A C 8
ATOM 3626 O O . LEU A 1 26 ? 17.592 -0.556 -4.805 1.00 0.00 26 LEU A O 8
ATOM 3642 N N . ASN A 1 27 ? 15.744 0.570 -4.412 1.00 0.00 27 ASN A N 8
ATOM 3643 C CA . ASN A 1 27 ? 16.295 1.799 -5.060 1.00 0.00 27 ASN A CA 8
ATOM 3644 C C . ASN A 1 27 ? 17.560 2.261 -4.328 1.00 0.00 27 ASN A C 8
ATOM 3645 O O . ASN A 1 27 ? 18.418 2.905 -4.901 1.00 0.00 27 ASN A O 8
ATOM 3656 N N . ALA A 1 28 ? 17.680 1.939 -3.068 1.00 0.00 28 ALA A N 8
ATOM 3657 C CA . ALA A 1 28 ? 18.888 2.359 -2.298 1.00 0.00 28 ALA A CA 8
ATOM 3658 C C . ALA A 1 28 ? 20.117 1.600 -2.787 1.00 0.00 28 ALA A C 8
ATOM 3659 O O . ALA A 1 28 ? 21.057 2.172 -3.303 1.00 0.00 28 ALA A O 8
ATOM 3666 N N . VAL A 1 29 ? 20.106 0.317 -2.621 1.00 0.00 29 VAL A N 8
ATOM 3667 C CA . VAL A 1 29 ? 21.263 -0.519 -3.065 1.00 0.00 29 VAL A CA 8
ATOM 3668 C C . VAL A 1 29 ? 21.522 -0.312 -4.560 1.00 0.00 29 VAL A C 8
ATOM 3669 O O . VAL A 1 29 ? 22.652 -0.194 -4.994 1.00 0.00 29 VAL A O 8
ATOM 3682 N N . SER A 1 30 ? 20.482 -0.267 -5.352 1.00 0.00 30 SER A N 8
ATOM 3683 C CA . SER A 1 30 ? 20.665 -0.068 -6.818 1.00 0.00 30 SER A CA 8
ATOM 3684 C C . SER A 1 30 ? 21.423 1.233 -7.090 1.00 0.00 30 SER A C 8
ATOM 3685 O O . SER A 1 30 ? 22.058 1.392 -8.115 1.00 0.00 30 SER A O 8
ATOM 3693 N N . GLU A 1 31 ? 21.358 2.162 -6.179 1.00 0.00 31 GLU A N 8
ATOM 3694 C CA . GLU A 1 31 ? 22.066 3.455 -6.371 1.00 0.00 31 GLU A CA 8
ATOM 3695 C C . GLU A 1 31 ? 23.491 3.371 -5.815 1.00 0.00 31 GLU A C 8
ATOM 3696 O O . GLU A 1 31 ? 24.390 4.040 -6.284 1.00 0.00 31 GLU A O 8
ATOM 3708 N N . ALA A 1 32 ? 23.698 2.556 -4.816 1.00 0.00 32 ALA A N 8
ATOM 3709 C CA . ALA A 1 32 ? 25.062 2.428 -4.224 1.00 0.00 32 ALA A CA 8
ATOM 3710 C C . ALA A 1 32 ? 25.873 1.371 -4.979 1.00 0.00 32 ALA A C 8
ATOM 3711 O O . ALA A 1 32 ? 27.074 1.485 -5.125 1.00 0.00 32 ALA A O 8
ATOM 3718 N N . VAL A 1 33 ? 25.226 0.340 -5.457 1.00 0.00 33 VAL A N 8
ATOM 3719 C CA . VAL A 1 33 ? 25.957 -0.729 -6.201 1.00 0.00 33 VAL A CA 8
ATOM 3720 C C . VAL A 1 33 ? 26.755 -0.124 -7.363 1.00 0.00 33 VAL A C 8
ATOM 3721 O O . VAL A 1 33 ? 27.668 -0.781 -7.833 1.00 0.00 33 VAL A O 8
ATOM 3737 N N . GLY A 1 1 ? -6.026 12.302 5.088 1.00 0.00 1 GLY A N 9
ATOM 3738 C CA . GLY A 1 1 ? -5.718 11.946 3.673 1.00 0.00 1 GLY A CA 9
ATOM 3739 C C . GLY A 1 1 ? -6.933 12.248 2.794 1.00 0.00 1 GLY A C 9
ATOM 3740 O O . GLY A 1 1 ? -8.028 11.788 3.054 1.00 0.00 1 GLY A O 9
ATOM 3746 N N . LEU A 1 2 ? -6.748 13.018 1.755 1.00 0.00 2 LEU A N 9
ATOM 3747 C CA . LEU A 1 2 ? -7.893 13.351 0.857 1.00 0.00 2 LEU A CA 9
ATOM 3748 C C . LEU A 1 2 ? -8.029 12.303 -0.255 1.00 0.00 2 LEU A C 9
ATOM 3749 O O . LEU A 1 2 ? -8.795 12.472 -1.183 1.00 0.00 2 LEU A O 9
ATOM 3765 N N . TRP A 1 3 ? -7.296 11.223 -0.169 1.00 0.00 3 TRP A N 9
ATOM 3766 C CA . TRP A 1 3 ? -7.391 10.171 -1.222 1.00 0.00 3 TRP A CA 9
ATOM 3767 C C . TRP A 1 3 ? -8.496 9.172 -0.869 1.00 0.00 3 TRP A C 9
ATOM 3768 O O . TRP A 1 3 ? -9.186 8.663 -1.730 1.00 0.00 3 TRP A O 9
ATOM 3789 N N . SER A 1 4 ? -8.669 8.891 0.396 1.00 0.00 4 SER A N 9
ATOM 3790 C CA . SER A 1 4 ? -9.728 7.927 0.813 1.00 0.00 4 SER A CA 9
ATOM 3791 C C . SER A 1 4 ? -9.927 7.987 2.330 1.00 0.00 4 SER A C 9
ATOM 3792 O O . SER A 1 4 ? -9.076 8.459 3.057 1.00 0.00 4 SER A O 9
ATOM 3800 N N . LYS A 1 5 ? -11.044 7.511 2.812 1.00 0.00 5 LYS A N 9
ATOM 3801 C CA . LYS A 1 5 ? -11.295 7.540 4.283 1.00 0.00 5 LYS A CA 9
ATOM 3802 C C . LYS A 1 5 ? -10.369 6.550 4.993 1.00 0.00 5 LYS A C 9
ATOM 3803 O O . LYS A 1 5 ? -9.340 6.165 4.472 1.00 0.00 5 LYS A O 9
ATOM 3822 N N . ILE A 1 6 ? -10.725 6.134 6.180 1.00 0.00 6 ILE A N 9
ATOM 3823 C CA . ILE A 1 6 ? -9.864 5.168 6.924 1.00 0.00 6 ILE A CA 9
ATOM 3824 C C . ILE A 1 6 ? -10.443 3.754 6.817 1.00 0.00 6 ILE A C 9
ATOM 3825 O O . ILE A 1 6 ? -9.726 2.774 6.874 1.00 0.00 6 ILE A O 9
ATOM 3841 N N . LYS A 1 7 ? -11.736 3.642 6.661 1.00 0.00 7 LYS A N 9
ATOM 3842 C CA . LYS A 1 7 ? -12.362 2.291 6.549 1.00 0.00 7 LYS A CA 9
ATOM 3843 C C . LYS A 1 7 ? -11.896 1.598 5.266 1.00 0.00 7 LYS A C 9
ATOM 3844 O O . LYS A 1 7 ? -11.220 0.588 5.306 1.00 0.00 7 LYS A O 9
ATOM 3863 N N . ALA A 1 8 ? -12.253 2.133 4.129 1.00 0.00 8 ALA A N 9
ATOM 3864 C CA . ALA A 1 8 ? -11.832 1.505 2.841 1.00 0.00 8 ALA A CA 9
ATOM 3865 C C . ALA A 1 8 ? -10.310 1.496 2.729 1.00 0.00 8 ALA A C 9
ATOM 3866 O O . ALA A 1 8 ? -9.726 0.657 2.071 1.00 0.00 8 ALA A O 9
ATOM 3873 N N . ALA A 1 9 ? -9.671 2.429 3.368 1.00 0.00 9 ALA A N 9
ATOM 3874 C CA . ALA A 1 9 ? -8.181 2.499 3.314 1.00 0.00 9 ALA A CA 9
ATOM 3875 C C . ALA A 1 9 ? -7.563 1.186 3.806 1.00 0.00 9 ALA A C 9
ATOM 3876 O O . ALA A 1 9 ? -6.454 0.842 3.449 1.00 0.00 9 ALA A O 9
ATOM 3883 N N . GLY A 1 10 ? -8.272 0.453 4.623 1.00 0.00 10 GLY A N 9
ATOM 3884 C CA . GLY A 1 10 ? -7.723 -0.835 5.138 1.00 0.00 10 GLY A CA 9
ATOM 3885 C C . GLY A 1 10 ? -7.529 -1.809 3.977 1.00 0.00 10 GLY A C 9
ATOM 3886 O O . GLY A 1 10 ? -6.467 -2.373 3.803 1.00 0.00 10 GLY A O 9
ATOM 3890 N N . LYS A 1 11 ? -8.544 -2.009 3.177 1.00 0.00 11 LYS A N 9
ATOM 3891 C CA . LYS A 1 11 ? -8.411 -2.945 2.020 1.00 0.00 11 LYS A CA 9
ATOM 3892 C C . LYS A 1 11 ? -7.192 -2.563 1.177 1.00 0.00 11 LYS A C 9
ATOM 3893 O O . LYS A 1 11 ? -6.600 -3.389 0.511 1.00 0.00 11 LYS A O 9
ATOM 3912 N N . GLU A 1 12 ? -6.814 -1.313 1.209 1.00 0.00 12 GLU A N 9
ATOM 3913 C CA . GLU A 1 12 ? -5.638 -0.864 0.423 1.00 0.00 12 GLU A CA 9
ATOM 3914 C C . GLU A 1 12 ? -4.403 -0.749 1.326 1.00 0.00 12 GLU A C 9
ATOM 3915 O O . GLU A 1 12 ? -3.286 -0.674 0.853 1.00 0.00 12 GLU A O 9
ATOM 3927 N N . ALA A 1 13 ? -4.594 -0.733 2.623 1.00 0.00 13 ALA A N 9
ATOM 3928 C CA . ALA A 1 13 ? -3.428 -0.620 3.551 1.00 0.00 13 ALA A CA 9
ATOM 3929 C C . ALA A 1 13 ? -2.385 -1.694 3.234 1.00 0.00 13 ALA A C 9
ATOM 3930 O O . ALA A 1 13 ? -1.368 -1.426 2.624 1.00 0.00 13 ALA A O 9
ATOM 3937 N N . ALA A 1 14 ? -2.633 -2.904 3.644 1.00 0.00 14 ALA A N 9
ATOM 3938 C CA . ALA A 1 14 ? -1.663 -4.006 3.373 1.00 0.00 14 ALA A CA 9
ATOM 3939 C C . ALA A 1 14 ? -1.381 -4.110 1.870 1.00 0.00 14 ALA A C 9
ATOM 3940 O O . ALA A 1 14 ? -0.340 -4.581 1.457 1.00 0.00 14 ALA A O 9
ATOM 3947 N N . LYS A 1 15 ? -2.302 -3.673 1.052 1.00 0.00 15 LYS A N 9
ATOM 3948 C CA . LYS A 1 15 ? -2.090 -3.745 -0.423 1.00 0.00 15 LYS A CA 9
ATOM 3949 C C . LYS A 1 15 ? -1.588 -2.397 -0.951 1.00 0.00 15 LYS A C 9
ATOM 3950 O O . LYS A 1 15 ? -2.239 -1.750 -1.747 1.00 0.00 15 LYS A O 9
ATOM 3969 N N . ALA A 1 16 ? -0.431 -1.973 -0.512 1.00 0.00 16 ALA A N 9
ATOM 3970 C CA . ALA A 1 16 ? 0.128 -0.673 -0.980 1.00 0.00 16 ALA A CA 9
ATOM 3971 C C . ALA A 1 16 ? 1.487 -0.425 -0.324 1.00 0.00 16 ALA A C 9
ATOM 3972 O O . ALA A 1 16 ? 2.505 -0.354 -0.985 1.00 0.00 16 ALA A O 9
ATOM 3979 N N . ALA A 1 17 ? 1.508 -0.296 0.976 1.00 0.00 17 ALA A N 9
ATOM 3980 C CA . ALA A 1 17 ? 2.798 -0.056 1.692 1.00 0.00 17 ALA A CA 9
ATOM 3981 C C . ALA A 1 17 ? 3.809 -1.141 1.339 1.00 0.00 17 ALA A C 9
ATOM 3982 O O . ALA A 1 17 ? 4.907 -0.870 0.895 1.00 0.00 17 ALA A O 9
ATOM 3989 N N . ALA A 1 18 ? 3.434 -2.367 1.547 1.00 0.00 18 ALA A N 9
ATOM 3990 C CA . ALA A 1 18 ? 4.346 -3.516 1.244 1.00 0.00 18 ALA A CA 9
ATOM 3991 C C . ALA A 1 18 ? 5.029 -3.336 -0.119 1.00 0.00 18 ALA A C 9
ATOM 3992 O O . ALA A 1 18 ? 6.237 -3.418 -0.231 1.00 0.00 18 ALA A O 9
ATOM 3999 N N . LYS A 1 19 ? 4.267 -3.092 -1.151 1.00 0.00 19 LYS A N 9
ATOM 4000 C CA . LYS A 1 19 ? 4.878 -2.910 -2.501 1.00 0.00 19 LYS A CA 9
ATOM 4001 C C . LYS A 1 19 ? 5.647 -1.590 -2.547 1.00 0.00 19 LYS A C 9
ATOM 4002 O O . LYS A 1 19 ? 6.836 -1.559 -2.798 1.00 0.00 19 LYS A O 9
ATOM 4021 N N . ALA A 1 20 ? 4.968 -0.499 -2.309 1.00 0.00 20 ALA A N 9
ATOM 4022 C CA . ALA A 1 20 ? 5.645 0.835 -2.338 1.00 0.00 20 ALA A CA 9
ATOM 4023 C C . ALA A 1 20 ? 6.912 0.816 -1.475 1.00 0.00 20 ALA A C 9
ATOM 4024 O O . ALA A 1 20 ? 7.875 1.502 -1.756 1.00 0.00 20 ALA A O 9
ATOM 4031 N N . ALA A 1 21 ? 6.916 0.034 -0.429 1.00 0.00 21 ALA A N 9
ATOM 4032 C CA . ALA A 1 21 ? 8.115 -0.034 0.450 1.00 0.00 21 ALA A CA 9
ATOM 4033 C C . ALA A 1 21 ? 9.254 -0.761 -0.267 1.00 0.00 21 ALA A C 9
ATOM 4034 O O . ALA A 1 21 ? 10.307 -0.205 -0.508 1.00 0.00 21 ALA A O 9
ATOM 4041 N N . GLY A 1 22 ? 9.045 -2.004 -0.608 1.00 0.00 22 GLY A N 9
ATOM 4042 C CA . GLY A 1 22 ? 10.107 -2.781 -1.312 1.00 0.00 22 GLY A CA 9
ATOM 4043 C C . GLY A 1 22 ? 10.480 -2.082 -2.622 1.00 0.00 22 GLY A C 9
ATOM 4044 O O . GLY A 1 22 ? 11.579 -2.228 -3.122 1.00 0.00 22 GLY A O 9
ATOM 4048 N N . LYS A 1 23 ? 9.574 -1.326 -3.184 1.00 0.00 23 LYS A N 9
ATOM 4049 C CA . LYS A 1 23 ? 9.877 -0.617 -4.464 1.00 0.00 23 LYS A CA 9
ATOM 4050 C C . LYS A 1 23 ? 11.116 0.270 -4.300 1.00 0.00 23 LYS A C 9
ATOM 4051 O O . LYS A 1 23 ? 12.151 0.019 -4.887 1.00 0.00 23 LYS A O 9
ATOM 4070 N N . ALA A 1 24 ? 11.020 1.305 -3.507 1.00 0.00 24 ALA A N 9
ATOM 4071 C CA . ALA A 1 24 ? 12.193 2.207 -3.305 1.00 0.00 24 ALA A CA 9
ATOM 4072 C C . ALA A 1 24 ? 13.410 1.406 -2.835 1.00 0.00 24 ALA A C 9
ATOM 4073 O O . ALA A 1 24 ? 14.540 1.820 -3.000 1.00 0.00 24 ALA A O 9
ATOM 4080 N N . ALA A 1 25 ? 13.183 0.260 -2.255 1.00 0.00 25 ALA A N 9
ATOM 4081 C CA . ALA A 1 25 ? 14.319 -0.579 -1.773 1.00 0.00 25 ALA A CA 9
ATOM 4082 C C . ALA A 1 25 ? 15.273 -0.892 -2.927 1.00 0.00 25 ALA A C 9
ATOM 4083 O O . ALA A 1 25 ? 16.435 -0.536 -2.900 1.00 0.00 25 ALA A O 9
ATOM 4090 N N . LEU A 1 26 ? 14.787 -1.557 -3.941 1.00 0.00 26 LEU A N 9
ATOM 4091 C CA . LEU A 1 26 ? 15.652 -1.902 -5.104 1.00 0.00 26 LEU A CA 9
ATOM 4092 C C . LEU A 1 26 ? 16.355 -0.649 -5.641 1.00 0.00 26 LEU A C 9
ATOM 4093 O O . LEU A 1 26 ? 17.530 -0.671 -5.949 1.00 0.00 26 LEU A O 9
ATOM 4109 N N . ASN A 1 27 ? 15.643 0.440 -5.751 1.00 0.00 27 ASN A N 9
ATOM 4110 C CA . ASN A 1 27 ? 16.271 1.694 -6.265 1.00 0.00 27 ASN A CA 9
ATOM 4111 C C . ASN A 1 27 ? 17.228 2.270 -5.218 1.00 0.00 27 ASN A C 9
ATOM 4112 O O . ASN A 1 27 ? 18.200 2.923 -5.545 1.00 0.00 27 ASN A O 9
ATOM 4123 N N . ALA A 1 28 ? 16.962 2.029 -3.962 1.00 0.00 28 ALA A N 9
ATOM 4124 C CA . ALA A 1 28 ? 17.856 2.559 -2.892 1.00 0.00 28 ALA A CA 9
ATOM 4125 C C . ALA A 1 28 ? 19.227 1.898 -2.975 1.00 0.00 28 ALA A C 9
ATOM 4126 O O . ALA A 1 28 ? 20.237 2.543 -3.177 1.00 0.00 28 ALA A O 9
ATOM 4133 N N . VAL A 1 29 ? 19.256 0.613 -2.820 1.00 0.00 29 VAL A N 9
ATOM 4134 C CA . VAL A 1 29 ? 20.550 -0.131 -2.885 1.00 0.00 29 VAL A CA 9
ATOM 4135 C C . VAL A 1 29 ? 21.235 0.113 -4.233 1.00 0.00 29 VAL A C 9
ATOM 4136 O O . VAL A 1 29 ? 22.434 0.302 -4.305 1.00 0.00 29 VAL A O 9
ATOM 4149 N N . SER A 1 30 ? 20.482 0.109 -5.302 1.00 0.00 30 SER A N 9
ATOM 4150 C CA . SER A 1 30 ? 21.088 0.341 -6.646 1.00 0.00 30 SER A CA 9
ATOM 4151 C C . SER A 1 30 ? 21.832 1.677 -6.670 1.00 0.00 30 SER A C 9
ATOM 4152 O O . SER A 1 30 ? 22.776 1.862 -7.413 1.00 0.00 30 SER A O 9
ATOM 4160 N N . GLU A 1 31 ? 21.411 2.605 -5.861 1.00 0.00 31 GLU A N 9
ATOM 4161 C CA . GLU A 1 31 ? 22.082 3.932 -5.823 1.00 0.00 31 GLU A CA 9
ATOM 4162 C C . GLU A 1 31 ? 23.387 3.841 -5.027 1.00 0.00 31 GLU A C 9
ATOM 4163 O O . GLU A 1 31 ? 24.327 4.572 -5.272 1.00 0.00 31 GLU A O 9
ATOM 4175 N N . ALA A 1 32 ? 23.448 2.946 -4.078 1.00 0.00 32 ALA A N 9
ATOM 4176 C CA . ALA A 1 32 ? 24.689 2.802 -3.262 1.00 0.00 32 ALA A CA 9
ATOM 4177 C C . ALA A 1 32 ? 25.757 2.041 -4.054 1.00 0.00 32 ALA A C 9
ATOM 4178 O O . ALA A 1 32 ? 26.876 2.493 -4.195 1.00 0.00 32 ALA A O 9
ATOM 4185 N N . VAL A 1 33 ? 25.417 0.889 -4.568 1.00 0.00 33 VAL A N 9
ATOM 4186 C CA . VAL A 1 33 ? 26.409 0.093 -5.350 1.00 0.00 33 VAL A CA 9
ATOM 4187 C C . VAL A 1 33 ? 26.962 0.925 -6.514 1.00 0.00 33 VAL A C 9
ATOM 4188 O O . VAL A 1 33 ? 28.163 0.882 -6.729 1.00 0.00 33 VAL A O 9
ATOM 4204 N N . GLY A 1 1 ? -18.062 10.263 -2.516 1.00 0.00 1 GLY A N 10
ATOM 4205 C CA . GLY A 1 1 ? -19.126 9.937 -1.524 1.00 0.00 1 GLY A CA 10
ATOM 4206 C C . GLY A 1 1 ? -19.945 8.746 -2.025 1.00 0.00 1 GLY A C 10
ATOM 4207 O O . GLY A 1 1 ? -21.076 8.892 -2.445 1.00 0.00 1 GLY A O 10
ATOM 4213 N N . LEU A 1 2 ? -19.382 7.567 -1.985 1.00 0.00 2 LEU A N 10
ATOM 4214 C CA . LEU A 1 2 ? -20.128 6.365 -2.458 1.00 0.00 2 LEU A CA 10
ATOM 4215 C C . LEU A 1 2 ? -20.881 5.719 -1.293 1.00 0.00 2 LEU A C 10
ATOM 4216 O O . LEU A 1 2 ? -21.045 6.310 -0.244 1.00 0.00 2 LEU A O 10
ATOM 4232 N N . TRP A 1 3 ? -21.339 4.509 -1.471 1.00 0.00 3 TRP A N 10
ATOM 4233 C CA . TRP A 1 3 ? -22.083 3.821 -0.375 1.00 0.00 3 TRP A CA 10
ATOM 4234 C C . TRP A 1 3 ? -21.132 2.921 0.422 1.00 0.00 3 TRP A C 10
ATOM 4235 O O . TRP A 1 3 ? -21.474 1.814 0.790 1.00 0.00 3 TRP A O 10
ATOM 4256 N N . SER A 1 4 ? -19.944 3.390 0.691 1.00 0.00 4 SER A N 10
ATOM 4257 C CA . SER A 1 4 ? -18.970 2.566 1.463 1.00 0.00 4 SER A CA 10
ATOM 4258 C C . SER A 1 4 ? -18.098 3.464 2.345 1.00 0.00 4 SER A C 10
ATOM 4259 O O . SER A 1 4 ? -17.400 4.334 1.861 1.00 0.00 4 SER A O 10
ATOM 4267 N N . LYS A 1 5 ? -18.133 3.259 3.635 1.00 0.00 5 LYS A N 10
ATOM 4268 C CA . LYS A 1 5 ? -17.308 4.100 4.550 1.00 0.00 5 LYS A CA 10
ATOM 4269 C C . LYS A 1 5 ? -16.052 3.338 4.982 1.00 0.00 5 LYS A C 10
ATOM 4270 O O . LYS A 1 5 ? -14.942 3.728 4.678 1.00 0.00 5 LYS A O 10
ATOM 4289 N N . ILE A 1 6 ? -16.220 2.253 5.689 1.00 0.00 6 ILE A N 10
ATOM 4290 C CA . ILE A 1 6 ? -15.038 1.464 6.143 1.00 0.00 6 ILE A CA 10
ATOM 4291 C C . ILE A 1 6 ? -15.160 0.011 5.671 1.00 0.00 6 ILE A C 10
ATOM 4292 O O . ILE A 1 6 ? -15.154 -0.911 6.463 1.00 0.00 6 ILE A O 10
ATOM 4308 N N . LYS A 1 7 ? -15.271 -0.197 4.386 1.00 0.00 7 LYS A N 10
ATOM 4309 C CA . LYS A 1 7 ? -15.395 -1.587 3.861 1.00 0.00 7 LYS A CA 10
ATOM 4310 C C . LYS A 1 7 ? -14.272 -1.877 2.860 1.00 0.00 7 LYS A C 10
ATOM 4311 O O . LYS A 1 7 ? -13.717 -2.958 2.832 1.00 0.00 7 LYS A O 10
ATOM 4330 N N . ALA A 1 8 ? -13.937 -0.919 2.038 1.00 0.00 8 ALA A N 10
ATOM 4331 C CA . ALA A 1 8 ? -12.852 -1.136 1.037 1.00 0.00 8 ALA A CA 10
ATOM 4332 C C . ALA A 1 8 ? -11.571 -0.429 1.479 1.00 0.00 8 ALA A C 10
ATOM 4333 O O . ALA A 1 8 ? -10.476 -0.819 1.126 1.00 0.00 8 ALA A O 10
ATOM 4340 N N . ALA A 1 9 ? -11.710 0.609 2.248 1.00 0.00 9 ALA A N 10
ATOM 4341 C CA . ALA A 1 9 ? -10.514 1.363 2.726 1.00 0.00 9 ALA A CA 10
ATOM 4342 C C . ALA A 1 9 ? -9.526 0.421 3.420 1.00 0.00 9 ALA A C 10
ATOM 4343 O O . ALA A 1 9 ? -8.324 0.569 3.301 1.00 0.00 9 ALA A O 10
ATOM 4350 N N . GLY A 1 10 ? -10.021 -0.547 4.145 1.00 0.00 10 GLY A N 10
ATOM 4351 C CA . GLY A 1 10 ? -9.110 -1.499 4.845 1.00 0.00 10 GLY A CA 10
ATOM 4352 C C . GLY A 1 10 ? -8.303 -2.284 3.813 1.00 0.00 10 GLY A C 10
ATOM 4353 O O . GLY A 1 10 ? -7.101 -2.417 3.926 1.00 0.00 10 GLY A O 10
ATOM 4357 N N . LYS A 1 11 ? -8.952 -2.801 2.802 1.00 0.00 11 LYS A N 10
ATOM 4358 C CA . LYS A 1 11 ? -8.213 -3.571 1.757 1.00 0.00 11 LYS A CA 10
ATOM 4359 C C . LYS A 1 11 ? -7.051 -2.730 1.220 1.00 0.00 11 LYS A C 10
ATOM 4360 O O . LYS A 1 11 ? -6.056 -3.250 0.753 1.00 0.00 11 LYS A O 10
ATOM 4379 N N . GLU A 1 12 ? -7.174 -1.432 1.293 1.00 0.00 12 GLU A N 10
ATOM 4380 C CA . GLU A 1 12 ? -6.089 -0.546 0.802 1.00 0.00 12 GLU A CA 10
ATOM 4381 C C . GLU A 1 12 ? -5.130 -0.200 1.947 1.00 0.00 12 GLU A C 10
ATOM 4382 O O . GLU A 1 12 ? -4.001 0.193 1.721 1.00 0.00 12 GLU A O 10
ATOM 4394 N N . ALA A 1 13 ? -5.567 -0.342 3.175 1.00 0.00 13 ALA A N 10
ATOM 4395 C CA . ALA A 1 13 ? -4.673 -0.020 4.329 1.00 0.00 13 ALA A CA 10
ATOM 4396 C C . ALA A 1 13 ? -3.345 -0.767 4.199 1.00 0.00 13 ALA A C 10
ATOM 4397 O O . ALA A 1 13 ? -2.329 -0.195 3.853 1.00 0.00 13 ALA A O 10
ATOM 4404 N N . ALA A 1 14 ? -3.350 -2.040 4.468 1.00 0.00 14 ALA A N 10
ATOM 4405 C CA . ALA A 1 14 ? -2.093 -2.838 4.358 1.00 0.00 14 ALA A CA 10
ATOM 4406 C C . ALA A 1 14 ? -1.490 -2.681 2.958 1.00 0.00 14 ALA A C 10
ATOM 4407 O O . ALA A 1 14 ? -0.300 -2.839 2.763 1.00 0.00 14 ALA A O 10
ATOM 4414 N N . LYS A 1 15 ? -2.305 -2.367 1.985 1.00 0.00 15 LYS A N 10
ATOM 4415 C CA . LYS A 1 15 ? -1.785 -2.193 0.597 1.00 0.00 15 LYS A CA 10
ATOM 4416 C C . LYS A 1 15 ? -1.154 -0.806 0.444 1.00 0.00 15 LYS A C 10
ATOM 4417 O O . LYS A 1 15 ? -1.778 0.121 -0.035 1.00 0.00 15 LYS A O 10
ATOM 4436 N N . ALA A 1 16 ? 0.081 -0.658 0.848 1.00 0.00 16 ALA A N 10
ATOM 4437 C CA . ALA A 1 16 ? 0.763 0.662 0.730 1.00 0.00 16 ALA A CA 10
ATOM 4438 C C . ALA A 1 16 ? 2.185 0.568 1.286 1.00 0.00 16 ALA A C 10
ATOM 4439 O O . ALA A 1 16 ? 3.155 0.764 0.580 1.00 0.00 16 ALA A O 10
ATOM 4446 N N . ALA A 1 17 ? 2.310 0.266 2.550 1.00 0.00 17 ALA A N 10
ATOM 4447 C CA . ALA A 1 17 ? 3.665 0.152 3.172 1.00 0.00 17 ALA A CA 10
ATOM 4448 C C . ALA A 1 17 ? 4.558 -0.771 2.350 1.00 0.00 17 ALA A C 10
ATOM 4449 O O . ALA A 1 17 ? 5.630 -0.400 1.915 1.00 0.00 17 ALA A O 10
ATOM 4456 N N . ALA A 1 18 ? 4.115 -1.976 2.147 1.00 0.00 18 ALA A N 10
ATOM 4457 C CA . ALA A 1 18 ? 4.916 -2.967 1.359 1.00 0.00 18 ALA A CA 10
ATOM 4458 C C . ALA A 1 18 ? 5.459 -2.334 0.071 1.00 0.00 18 ALA A C 10
ATOM 4459 O O . ALA A 1 18 ? 6.629 -2.450 -0.240 1.00 0.00 18 ALA A O 10
ATOM 4466 N N . LYS A 1 19 ? 4.621 -1.668 -0.679 1.00 0.00 19 LYS A N 10
ATOM 4467 C CA . LYS A 1 19 ? 5.095 -1.031 -1.942 1.00 0.00 19 LYS A CA 10
ATOM 4468 C C . LYS A 1 19 ? 5.943 0.198 -1.619 1.00 0.00 19 LYS A C 10
ATOM 4469 O O . LYS A 1 19 ? 7.095 0.290 -1.996 1.00 0.00 19 LYS A O 10
ATOM 4488 N N . ALA A 1 20 ? 5.374 1.146 -0.922 1.00 0.00 20 ALA A N 10
ATOM 4489 C CA . ALA A 1 20 ? 6.135 2.383 -0.568 1.00 0.00 20 ALA A CA 10
ATOM 4490 C C . ALA A 1 20 ? 7.477 2.023 0.078 1.00 0.00 20 ALA A C 10
ATOM 4491 O O . ALA A 1 20 ? 8.459 2.724 -0.076 1.00 0.00 20 ALA A O 10
ATOM 4498 N N . ALA A 1 21 ? 7.526 0.935 0.799 1.00 0.00 21 ALA A N 10
ATOM 4499 C CA . ALA A 1 21 ? 8.799 0.525 1.455 1.00 0.00 21 ALA A CA 10
ATOM 4500 C C . ALA A 1 21 ? 9.802 0.041 0.407 1.00 0.00 21 ALA A C 10
ATOM 4501 O O . ALA A 1 21 ? 10.873 0.594 0.253 1.00 0.00 21 ALA A O 10
ATOM 4508 N N . GLY A 1 22 ? 9.458 -0.993 -0.315 1.00 0.00 22 GLY A N 10
ATOM 4509 C CA . GLY A 1 22 ? 10.384 -1.526 -1.358 1.00 0.00 22 GLY A CA 10
ATOM 4510 C C . GLY A 1 22 ? 10.795 -0.403 -2.316 1.00 0.00 22 GLY A C 10
ATOM 4511 O O . GLY A 1 22 ? 11.832 -0.463 -2.947 1.00 0.00 22 GLY A O 10
ATOM 4515 N N . LYS A 1 23 ? 9.990 0.622 -2.428 1.00 0.00 23 LYS A N 10
ATOM 4516 C CA . LYS A 1 23 ? 10.334 1.751 -3.345 1.00 0.00 23 LYS A CA 10
ATOM 4517 C C . LYS A 1 23 ? 11.740 2.279 -3.039 1.00 0.00 23 LYS A C 10
ATOM 4518 O O . LYS A 1 23 ? 12.645 2.160 -3.842 1.00 0.00 23 LYS A O 10
ATOM 4537 N N . ALA A 1 24 ? 11.928 2.863 -1.886 1.00 0.00 24 ALA A N 10
ATOM 4538 C CA . ALA A 1 24 ? 13.275 3.400 -1.524 1.00 0.00 24 ALA A CA 10
ATOM 4539 C C . ALA A 1 24 ? 14.346 2.315 -1.674 1.00 0.00 24 ALA A C 10
ATOM 4540 O O . ALA A 1 24 ? 15.512 2.599 -1.866 1.00 0.00 24 ALA A O 10
ATOM 4547 N N . ALA A 1 25 ? 13.953 1.075 -1.588 1.00 0.00 25 ALA A N 10
ATOM 4548 C CA . ALA A 1 25 ? 14.938 -0.037 -1.724 1.00 0.00 25 ALA A CA 10
ATOM 4549 C C . ALA A 1 25 ? 15.587 -0.004 -3.108 1.00 0.00 25 ALA A C 10
ATOM 4550 O O . ALA A 1 25 ? 16.786 0.141 -3.241 1.00 0.00 25 ALA A O 10
ATOM 4557 N N . LEU A 1 26 ? 14.799 -0.142 -4.140 1.00 0.00 26 LEU A N 10
ATOM 4558 C CA . LEU A 1 26 ? 15.351 -0.126 -5.524 1.00 0.00 26 LEU A CA 10
ATOM 4559 C C . LEU A 1 26 ? 16.187 1.136 -5.763 1.00 0.00 26 LEU A C 10
ATOM 4560 O O . LEU A 1 26 ? 17.040 1.169 -6.629 1.00 0.00 26 LEU A O 10
ATOM 4576 N N . ASN A 1 27 ? 15.953 2.174 -5.003 1.00 0.00 27 ASN A N 10
ATOM 4577 C CA . ASN A 1 27 ? 16.738 3.431 -5.190 1.00 0.00 27 ASN A CA 10
ATOM 4578 C C . ASN A 1 27 ? 17.987 3.418 -4.302 1.00 0.00 27 ASN A C 10
ATOM 4579 O O . ASN A 1 27 ? 18.530 4.452 -3.964 1.00 0.00 27 ASN A O 10
ATOM 4590 N N . ALA A 1 28 ? 18.447 2.255 -3.922 1.00 0.00 28 ALA A N 10
ATOM 4591 C CA . ALA A 1 28 ? 19.660 2.171 -3.060 1.00 0.00 28 ALA A CA 10
ATOM 4592 C C . ALA A 1 28 ? 20.581 1.068 -3.563 1.00 0.00 28 ALA A C 10
ATOM 4593 O O . ALA A 1 28 ? 21.722 1.295 -3.915 1.00 0.00 28 ALA A O 10
ATOM 4600 N N . VAL A 1 29 ? 20.078 -0.124 -3.599 1.00 0.00 29 VAL A N 10
ATOM 4601 C CA . VAL A 1 29 ? 20.893 -1.280 -4.080 1.00 0.00 29 VAL A CA 10
ATOM 4602 C C . VAL A 1 29 ? 21.369 -1.029 -5.513 1.00 0.00 29 VAL A C 10
ATOM 4603 O O . VAL A 1 29 ? 22.514 -1.262 -5.846 1.00 0.00 29 VAL A O 10
ATOM 4616 N N . SER A 1 30 ? 20.496 -0.556 -6.364 1.00 0.00 30 SER A N 10
ATOM 4617 C CA . SER A 1 30 ? 20.894 -0.288 -7.777 1.00 0.00 30 SER A CA 10
ATOM 4618 C C . SER A 1 30 ? 22.102 0.647 -7.818 1.00 0.00 30 SER A C 10
ATOM 4619 O O . SER A 1 30 ? 22.918 0.590 -8.717 1.00 0.00 30 SER A O 10
ATOM 4627 N N . GLU A 1 31 ? 22.222 1.500 -6.842 1.00 0.00 31 GLU A N 10
ATOM 4628 C CA . GLU A 1 31 ? 23.373 2.442 -6.803 1.00 0.00 31 GLU A CA 10
ATOM 4629 C C . GLU A 1 31 ? 24.647 1.694 -6.398 1.00 0.00 31 GLU A C 10
ATOM 4630 O O . GLU A 1 31 ? 25.742 2.067 -6.770 1.00 0.00 31 GLU A O 10
ATOM 4642 N N . ALA A 1 32 ? 24.507 0.642 -5.637 1.00 0.00 32 ALA A N 10
ATOM 4643 C CA . ALA A 1 32 ? 25.703 -0.137 -5.203 1.00 0.00 32 ALA A CA 10
ATOM 4644 C C . ALA A 1 32 ? 26.155 -1.079 -6.321 1.00 0.00 32 ALA A C 10
ATOM 4645 O O . ALA A 1 32 ? 27.243 -0.954 -6.848 1.00 0.00 32 ALA A O 10
ATOM 4652 N N . VAL A 1 33 ? 25.327 -2.022 -6.685 1.00 0.00 33 VAL A N 10
ATOM 4653 C CA . VAL A 1 33 ? 25.705 -2.977 -7.768 1.00 0.00 33 VAL A CA 10
ATOM 4654 C C . VAL A 1 33 ? 26.030 -2.219 -9.062 1.00 0.00 33 VAL A C 10
ATOM 4655 O O . VAL A 1 33 ? 27.156 -1.765 -9.190 1.00 0.00 33 VAL A O 10
ATOM 4671 N N . GLY A 1 1 ? -0.920 12.457 1.413 1.00 0.00 1 GLY A N 11
ATOM 4672 C CA . GLY A 1 1 ? -2.082 13.386 1.509 1.00 0.00 1 GLY A CA 11
ATOM 4673 C C . GLY A 1 1 ? -3.091 12.839 2.521 1.00 0.00 1 GLY A C 11
ATOM 4674 O O . GLY A 1 1 ? -2.868 12.878 3.715 1.00 0.00 1 GLY A O 11
ATOM 4680 N N . LEU A 1 2 ? -4.198 12.330 2.052 1.00 0.00 2 LEU A N 11
ATOM 4681 C CA . LEU A 1 2 ? -5.224 11.779 2.986 1.00 0.00 2 LEU A CA 11
ATOM 4682 C C . LEU A 1 2 ? -5.682 10.397 2.512 1.00 0.00 2 LEU A C 11
ATOM 4683 O O . LEU A 1 2 ? -5.071 9.791 1.654 1.00 0.00 2 LEU A O 11
ATOM 4699 N N . TRP A 1 3 ? -6.754 9.897 3.065 1.00 0.00 3 TRP A N 11
ATOM 4700 C CA . TRP A 1 3 ? -7.254 8.553 2.649 1.00 0.00 3 TRP A CA 11
ATOM 4701 C C . TRP A 1 3 ? -8.663 8.672 2.064 1.00 0.00 3 TRP A C 11
ATOM 4702 O O . TRP A 1 3 ? -9.268 9.727 2.087 1.00 0.00 3 TRP A O 11
ATOM 4723 N N . SER A 1 4 ? -9.191 7.597 1.540 1.00 0.00 4 SER A N 11
ATOM 4724 C CA . SER A 1 4 ? -10.561 7.646 0.952 1.00 0.00 4 SER A CA 11
ATOM 4725 C C . SER A 1 4 ? -11.515 6.766 1.765 1.00 0.00 4 SER A C 11
ATOM 4726 O O . SER A 1 4 ? -11.385 5.558 1.795 1.00 0.00 4 SER A O 11
ATOM 4734 N N . LYS A 1 5 ? -12.472 7.364 2.425 1.00 0.00 5 LYS A N 11
ATOM 4735 C CA . LYS A 1 5 ? -13.439 6.569 3.242 1.00 0.00 5 LYS A CA 11
ATOM 4736 C C . LYS A 1 5 ? -12.691 5.660 4.222 1.00 0.00 5 LYS A C 11
ATOM 4737 O O . LYS A 1 5 ? -11.486 5.739 4.358 1.00 0.00 5 LYS A O 11
ATOM 4756 N N . ILE A 1 6 ? -13.397 4.797 4.901 1.00 0.00 6 ILE A N 11
ATOM 4757 C CA . ILE A 1 6 ? -12.730 3.881 5.873 1.00 0.00 6 ILE A CA 11
ATOM 4758 C C . ILE A 1 6 ? -13.042 2.422 5.524 1.00 0.00 6 ILE A C 11
ATOM 4759 O O . ILE A 1 6 ? -12.202 1.553 5.645 1.00 0.00 6 ILE A O 11
ATOM 4775 N N . LYS A 1 7 ? -14.245 2.151 5.092 1.00 0.00 7 LYS A N 11
ATOM 4776 C CA . LYS A 1 7 ? -14.614 0.749 4.736 1.00 0.00 7 LYS A CA 11
ATOM 4777 C C . LYS A 1 7 ? -13.713 0.232 3.610 1.00 0.00 7 LYS A C 11
ATOM 4778 O O . LYS A 1 7 ? -13.325 -0.920 3.593 1.00 0.00 7 LYS A O 11
ATOM 4797 N N . ALA A 1 8 ? -13.377 1.077 2.671 1.00 0.00 8 ALA A N 11
ATOM 4798 C CA . ALA A 1 8 ? -12.500 0.636 1.546 1.00 0.00 8 ALA A CA 11
ATOM 4799 C C . ALA A 1 8 ? -11.033 0.876 1.895 1.00 0.00 8 ALA A C 11
ATOM 4800 O O . ALA A 1 8 ? -10.146 0.201 1.410 1.00 0.00 8 ALA A O 11
ATOM 4807 N N . ALA A 1 9 ? -10.779 1.836 2.733 1.00 0.00 9 ALA A N 11
ATOM 4808 C CA . ALA A 1 9 ? -9.373 2.143 3.130 1.00 0.00 9 ALA A CA 11
ATOM 4809 C C . ALA A 1 9 ? -8.687 0.891 3.686 1.00 0.00 9 ALA A C 11
ATOM 4810 O O . ALA A 1 9 ? -7.478 0.765 3.644 1.00 0.00 9 ALA A O 11
ATOM 4817 N N . GLY A 1 10 ? -9.448 -0.035 4.206 1.00 0.00 10 GLY A N 11
ATOM 4818 C CA . GLY A 1 10 ? -8.839 -1.278 4.763 1.00 0.00 10 GLY A CA 11
ATOM 4819 C C . GLY A 1 10 ? -8.175 -2.069 3.638 1.00 0.00 10 GLY A C 11
ATOM 4820 O O . GLY A 1 10 ? -7.022 -2.442 3.727 1.00 0.00 10 GLY A O 11
ATOM 4824 N N . LYS A 1 11 ? -8.890 -2.326 2.573 1.00 0.00 11 LYS A N 11
ATOM 4825 C CA . LYS A 1 11 ? -8.292 -3.088 1.438 1.00 0.00 11 LYS A CA 11
ATOM 4826 C C . LYS A 1 11 ? -6.984 -2.423 0.998 1.00 0.00 11 LYS A C 11
ATOM 4827 O O . LYS A 1 11 ? -6.095 -3.062 0.472 1.00 0.00 11 LYS A O 11
ATOM 4846 N N . GLU A 1 12 ? -6.866 -1.141 1.220 1.00 0.00 12 GLU A N 11
ATOM 4847 C CA . GLU A 1 12 ? -5.627 -0.422 0.830 1.00 0.00 12 GLU A CA 11
ATOM 4848 C C . GLU A 1 12 ? -4.695 -0.271 2.038 1.00 0.00 12 GLU A C 11
ATOM 4849 O O . GLU A 1 12 ? -3.521 0.007 1.894 1.00 0.00 12 GLU A O 11
ATOM 4861 N N . ALA A 1 13 ? -5.209 -0.448 3.231 1.00 0.00 13 ALA A N 11
ATOM 4862 C CA . ALA A 1 13 ? -4.350 -0.311 4.446 1.00 0.00 13 ALA A CA 11
ATOM 4863 C C . ALA A 1 13 ? -3.099 -1.187 4.322 1.00 0.00 13 ALA A C 11
ATOM 4864 O O . ALA A 1 13 ? -2.032 -0.717 3.979 1.00 0.00 13 ALA A O 11
ATOM 4871 N N . ALA A 1 14 ? -3.225 -2.453 4.599 1.00 0.00 14 ALA A N 11
ATOM 4872 C CA . ALA A 1 14 ? -2.048 -3.366 4.498 1.00 0.00 14 ALA A CA 11
ATOM 4873 C C . ALA A 1 14 ? -1.464 -3.331 3.083 1.00 0.00 14 ALA A C 11
ATOM 4874 O O . ALA A 1 14 ? -0.302 -3.619 2.874 1.00 0.00 14 ALA A O 11
ATOM 4881 N N . LYS A 1 15 ? -2.261 -2.978 2.110 1.00 0.00 15 LYS A N 11
ATOM 4882 C CA . LYS A 1 15 ? -1.755 -2.923 0.708 1.00 0.00 15 LYS A CA 11
ATOM 4883 C C . LYS A 1 15 ? -1.201 -1.529 0.397 1.00 0.00 15 LYS A C 11
ATOM 4884 O O . LYS A 1 15 ? -1.910 -0.659 -0.071 1.00 0.00 15 LYS A O 11
ATOM 4903 N N . ALA A 1 16 ? 0.063 -1.312 0.654 1.00 0.00 16 ALA A N 11
ATOM 4904 C CA . ALA A 1 16 ? 0.674 0.020 0.375 1.00 0.00 16 ALA A CA 11
ATOM 4905 C C . ALA A 1 16 ? 2.145 0.023 0.797 1.00 0.00 16 ALA A C 11
ATOM 4906 O O . ALA A 1 16 ? 3.034 0.187 -0.016 1.00 0.00 16 ALA A O 11
ATOM 4913 N N . ALA A 1 17 ? 2.403 -0.156 2.064 1.00 0.00 17 ALA A N 11
ATOM 4914 C CA . ALA A 1 17 ? 3.814 -0.166 2.556 1.00 0.00 17 ALA A CA 11
ATOM 4915 C C . ALA A 1 17 ? 4.648 -1.182 1.779 1.00 0.00 17 ALA A C 11
ATOM 4916 O O . ALA A 1 17 ? 5.655 -0.855 1.182 1.00 0.00 17 ALA A O 11
ATOM 4923 N N . ALA A 1 18 ? 4.233 -2.413 1.801 1.00 0.00 18 ALA A N 11
ATOM 4924 C CA . ALA A 1 18 ? 4.982 -3.491 1.082 1.00 0.00 18 ALA A CA 11
ATOM 4925 C C . ALA A 1 18 ? 5.371 -3.045 -0.335 1.00 0.00 18 ALA A C 11
ATOM 4926 O O . ALA A 1 18 ? 6.491 -3.236 -0.766 1.00 0.00 18 ALA A O 11
ATOM 4933 N N . LYS A 1 19 ? 4.457 -2.457 -1.059 1.00 0.00 19 LYS A N 11
ATOM 4934 C CA . LYS A 1 19 ? 4.780 -2.006 -2.444 1.00 0.00 19 LYS A CA 11
ATOM 4935 C C . LYS A 1 19 ? 5.581 -0.704 -2.400 1.00 0.00 19 LYS A C 11
ATOM 4936 O O . LYS A 1 19 ? 6.709 -0.642 -2.847 1.00 0.00 19 LYS A O 11
ATOM 4955 N N . ALA A 1 20 ? 4.999 0.337 -1.868 1.00 0.00 20 ALA A N 11
ATOM 4956 C CA . ALA A 1 20 ? 5.715 1.648 -1.794 1.00 0.00 20 ALA A CA 11
ATOM 4957 C C . ALA A 1 20 ? 7.097 1.476 -1.154 1.00 0.00 20 ALA A C 11
ATOM 4958 O O . ALA A 1 20 ? 8.101 1.884 -1.704 1.00 0.00 20 ALA A O 11
ATOM 4965 N N . ALA A 1 21 ? 7.154 0.874 0.004 1.00 0.00 21 ALA A N 11
ATOM 4966 C CA . ALA A 1 21 ? 8.465 0.674 0.682 1.00 0.00 21 ALA A CA 11
ATOM 4967 C C . ALA A 1 21 ? 9.355 -0.240 -0.156 1.00 0.00 21 ALA A C 11
ATOM 4968 O O . ALA A 1 21 ? 10.457 0.115 -0.530 1.00 0.00 21 ALA A O 11
ATOM 4975 N N . GLY A 1 22 ? 8.882 -1.421 -0.444 1.00 0.00 22 GLY A N 11
ATOM 4976 C CA . GLY A 1 22 ? 9.684 -2.389 -1.253 1.00 0.00 22 GLY A CA 11
ATOM 4977 C C . GLY A 1 22 ? 10.218 -1.709 -2.518 1.00 0.00 22 GLY A C 11
ATOM 4978 O O . GLY A 1 22 ? 11.307 -2.001 -2.974 1.00 0.00 22 GLY A O 11
ATOM 4982 N N . LYS A 1 23 ? 9.465 -0.806 -3.088 1.00 0.00 23 LYS A N 11
ATOM 4983 C CA . LYS A 1 23 ? 9.940 -0.111 -4.323 1.00 0.00 23 LYS A CA 11
ATOM 4984 C C . LYS A 1 23 ? 11.251 0.631 -4.041 1.00 0.00 23 LYS A C 11
ATOM 4985 O O . LYS A 1 23 ? 12.296 0.274 -4.548 1.00 0.00 23 LYS A O 11
ATOM 5004 N N . ALA A 1 24 ? 11.205 1.659 -3.235 1.00 0.00 24 ALA A N 11
ATOM 5005 C CA . ALA A 1 24 ? 12.450 2.422 -2.921 1.00 0.00 24 ALA A CA 11
ATOM 5006 C C . ALA A 1 24 ? 13.512 1.486 -2.338 1.00 0.00 24 ALA A C 11
ATOM 5007 O O . ALA A 1 24 ? 14.694 1.767 -2.382 1.00 0.00 24 ALA A O 11
ATOM 5014 N N . ALA A 1 25 ? 13.097 0.374 -1.796 1.00 0.00 25 ALA A N 11
ATOM 5015 C CA . ALA A 1 25 ? 14.074 -0.590 -1.209 1.00 0.00 25 ALA A CA 11
ATOM 5016 C C . ALA A 1 25 ? 15.080 -1.033 -2.274 1.00 0.00 25 ALA A C 11
ATOM 5017 O O . ALA A 1 25 ? 16.269 -0.815 -2.148 1.00 0.00 25 ALA A O 11
ATOM 5024 N N . LEU A 1 26 ? 14.607 -1.652 -3.323 1.00 0.00 26 LEU A N 11
ATOM 5025 C CA . LEU A 1 26 ? 15.523 -2.113 -4.404 1.00 0.00 26 LEU A CA 11
ATOM 5026 C C . LEU A 1 26 ? 16.404 -0.957 -4.887 1.00 0.00 26 LEU A C 11
ATOM 5027 O O . LEU A 1 26 ? 17.506 -1.158 -5.358 1.00 0.00 26 LEU A O 11
ATOM 5043 N N . ASN A 1 27 ? 15.925 0.253 -4.771 1.00 0.00 27 ASN A N 11
ATOM 5044 C CA . ASN A 1 27 ? 16.733 1.426 -5.220 1.00 0.00 27 ASN A CA 11
ATOM 5045 C C . ASN A 1 27 ? 17.999 1.559 -4.366 1.00 0.00 27 ASN A C 11
ATOM 5046 O O . ASN A 1 27 ? 18.942 2.227 -4.743 1.00 0.00 27 ASN A O 11
ATOM 5057 N N . ALA A 1 28 ? 18.028 0.928 -3.221 1.00 0.00 28 ALA A N 11
ATOM 5058 C CA . ALA A 1 28 ? 19.234 1.019 -2.343 1.00 0.00 28 ALA A CA 11
ATOM 5059 C C . ALA A 1 28 ? 20.473 0.541 -3.092 1.00 0.00 28 ALA A C 11
ATOM 5060 O O . ALA A 1 28 ? 21.412 1.282 -3.313 1.00 0.00 28 ALA A O 11
ATOM 5067 N N . VAL A 1 29 ? 20.473 -0.693 -3.479 1.00 0.00 29 VAL A N 11
ATOM 5068 C CA . VAL A 1 29 ? 21.640 -1.258 -4.220 1.00 0.00 29 VAL A CA 11
ATOM 5069 C C . VAL A 1 29 ? 21.895 -0.453 -5.499 1.00 0.00 29 VAL A C 11
ATOM 5070 O O . VAL A 1 29 ? 23.023 -0.150 -5.837 1.00 0.00 29 VAL A O 11
ATOM 5083 N N . SER A 1 30 ? 20.855 -0.107 -6.212 1.00 0.00 30 SER A N 11
ATOM 5084 C CA . SER A 1 30 ? 21.035 0.677 -7.469 1.00 0.00 30 SER A CA 11
ATOM 5085 C C . SER A 1 30 ? 21.782 1.981 -7.180 1.00 0.00 30 SER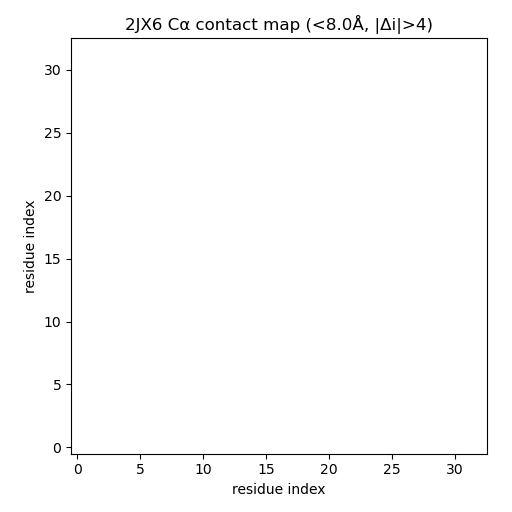 A C 11
ATOM 5086 O O . SER A 1 30 ? 22.458 2.524 -8.031 1.00 0.00 30 SER A O 11
ATOM 5094 N N . GLU A 1 31 ? 21.661 2.481 -5.983 1.00 0.00 31 GLU A N 11
ATOM 5095 C CA . GLU A 1 31 ? 22.358 3.746 -5.624 1.00 0.00 31 GLU A CA 11
ATOM 5096 C C . GLU A 1 31 ? 23.838 3.473 -5.349 1.00 0.00 31 GLU A C 11
ATOM 5097 O O . GLU A 1 31 ? 24.690 4.302 -5.605 1.00 0.00 31 GLU A O 11
ATOM 5109 N N . ALA A 1 32 ? 24.149 2.316 -4.829 1.00 0.00 32 ALA A N 11
ATOM 5110 C CA . ALA A 1 32 ? 25.574 1.984 -4.534 1.00 0.00 32 ALA A CA 11
ATOM 5111 C C . ALA A 1 32 ? 26.357 1.806 -5.837 1.00 0.00 32 ALA A C 11
ATOM 5112 O O . ALA A 1 32 ? 27.361 2.453 -6.064 1.00 0.00 32 ALA A O 11
ATOM 5119 N N . VAL A 1 33 ? 25.905 0.930 -6.697 1.00 0.00 33 VAL A N 11
ATOM 5120 C CA . VAL A 1 33 ? 26.620 0.705 -7.989 1.00 0.00 33 VAL A CA 11
ATOM 5121 C C . VAL A 1 33 ? 26.789 2.028 -8.744 1.00 0.00 33 VAL A C 11
ATOM 5122 O O . VAL A 1 33 ? 27.585 2.062 -9.668 1.00 0.00 33 VAL A O 11
ATOM 5138 N N . GLY A 1 1 ? -15.354 6.187 -10.125 1.00 0.00 1 GLY A N 12
ATOM 5139 C CA . GLY A 1 1 ? -16.324 6.475 -9.032 1.00 0.00 1 GLY A CA 12
ATOM 5140 C C . GLY A 1 1 ? -15.566 6.707 -7.724 1.00 0.00 1 GLY A C 12
ATOM 5141 O O . GLY A 1 1 ? -15.089 5.779 -7.100 1.00 0.00 1 GLY A O 12
ATOM 5147 N N . LEU A 1 2 ? -15.453 7.938 -7.304 1.00 0.00 2 LEU A N 12
ATOM 5148 C CA . LEU A 1 2 ? -14.726 8.233 -6.035 1.00 0.00 2 LEU A CA 12
ATOM 5149 C C . LEU A 1 2 ? -15.649 8.006 -4.833 1.00 0.00 2 LEU A C 12
ATOM 5150 O O . LEU A 1 2 ? -16.851 7.897 -4.976 1.00 0.00 2 LEU A O 12
ATOM 5166 N N . TRP A 1 3 ? -15.096 7.935 -3.653 1.00 0.00 3 TRP A N 12
ATOM 5167 C CA . TRP A 1 3 ? -15.939 7.716 -2.443 1.00 0.00 3 TRP A CA 12
ATOM 5168 C C . TRP A 1 3 ? -15.254 8.310 -1.207 1.00 0.00 3 TRP A C 12
ATOM 5169 O O . TRP A 1 3 ? -14.071 8.585 -1.216 1.00 0.00 3 TRP A O 12
ATOM 5190 N N . SER A 1 4 ? -15.991 8.506 -0.148 1.00 0.00 4 SER A N 12
ATOM 5191 C CA . SER A 1 4 ? -15.387 9.081 1.089 1.00 0.00 4 SER A CA 12
ATOM 5192 C C . SER A 1 4 ? -15.941 8.370 2.326 1.00 0.00 4 SER A C 12
ATOM 5193 O O . SER A 1 4 ? -16.320 8.996 3.296 1.00 0.00 4 SER A O 12
ATOM 5201 N N . LYS A 1 5 ? -15.990 7.065 2.298 1.00 0.00 5 LYS A N 12
ATOM 5202 C CA . LYS A 1 5 ? -16.520 6.309 3.470 1.00 0.00 5 LYS A CA 12
ATOM 5203 C C . LYS A 1 5 ? -15.446 5.366 4.021 1.00 0.00 5 LYS A C 12
ATOM 5204 O O . LYS A 1 5 ? -14.312 5.381 3.585 1.00 0.00 5 LYS A O 12
ATOM 5223 N N . ILE A 1 6 ? -15.797 4.546 4.977 1.00 0.00 6 ILE A N 12
ATOM 5224 C CA . ILE A 1 6 ? -14.797 3.602 5.557 1.00 0.00 6 ILE A CA 12
ATOM 5225 C C . ILE A 1 6 ? -15.103 2.169 5.107 1.00 0.00 6 ILE A C 12
ATOM 5226 O O . ILE A 1 6 ? -15.443 1.318 5.905 1.00 0.00 6 ILE A O 12
ATOM 5242 N N . LYS A 1 7 ? -14.985 1.900 3.833 1.00 0.00 7 LYS A N 12
ATOM 5243 C CA . LYS A 1 7 ? -15.267 0.525 3.329 1.00 0.00 7 LYS A CA 12
ATOM 5244 C C . LYS A 1 7 ? -14.111 0.036 2.452 1.00 0.00 7 LYS A C 12
ATOM 5245 O O . LYS A 1 7 ? -13.535 -1.006 2.691 1.00 0.00 7 LYS A O 12
ATOM 5264 N N . ALA A 1 8 ? -13.769 0.786 1.439 1.00 0.00 8 ALA A N 12
ATOM 5265 C CA . ALA A 1 8 ? -12.650 0.372 0.542 1.00 0.00 8 ALA A CA 12
ATOM 5266 C C . ALA A 1 8 ? -11.310 0.802 1.132 1.00 0.00 8 ALA A C 12
ATOM 5267 O O . ALA A 1 8 ? -10.280 0.212 0.868 1.00 0.00 8 ALA A O 12
ATOM 5274 N N . ALA A 1 9 ? -11.321 1.829 1.928 1.00 0.00 9 ALA A N 12
ATOM 5275 C CA . ALA A 1 9 ? -10.057 2.324 2.550 1.00 0.00 9 ALA A CA 12
ATOM 5276 C C . ALA A 1 9 ? -9.309 1.176 3.240 1.00 0.00 9 ALA A C 12
ATOM 5277 O O . ALA A 1 9 ? -8.094 1.136 3.256 1.00 0.00 9 ALA A O 12
ATOM 5284 N N . GLY A 1 10 ? -10.026 0.244 3.809 1.00 0.00 10 GLY A N 12
ATOM 5285 C CA . GLY A 1 10 ? -9.356 -0.898 4.495 1.00 0.00 10 GLY A CA 12
ATOM 5286 C C . GLY A 1 10 ? -8.590 -1.732 3.469 1.00 0.00 10 GLY A C 12
ATOM 5287 O O . GLY A 1 10 ? -7.420 -2.015 3.640 1.00 0.00 10 GLY A O 12
ATOM 5291 N N . LYS A 1 11 ? -9.234 -2.119 2.399 1.00 0.00 11 LYS A N 12
ATOM 5292 C CA . LYS A 1 11 ? -8.532 -2.928 1.358 1.00 0.00 11 LYS A CA 12
ATOM 5293 C C . LYS A 1 11 ? -7.247 -2.214 0.927 1.00 0.00 11 LYS A C 12
ATOM 5294 O O . LYS A 1 11 ? -6.298 -2.832 0.485 1.00 0.00 11 LYS A O 12
ATOM 5313 N N . GLU A 1 12 ? -7.214 -0.916 1.060 1.00 0.00 12 GLU A N 12
ATOM 5314 C CA . GLU A 1 12 ? -6.003 -0.150 0.671 1.00 0.00 12 GLU A CA 12
ATOM 5315 C C . GLU A 1 12 ? -5.125 0.118 1.898 1.00 0.00 12 GLU A C 12
ATOM 5316 O O . GLU A 1 12 ? -3.963 0.455 1.777 1.00 0.00 12 GLU A O 12
ATOM 5328 N N . ALA A 1 13 ? -5.669 -0.025 3.083 1.00 0.00 13 ALA A N 12
ATOM 5329 C CA . ALA A 1 13 ? -4.862 0.226 4.316 1.00 0.00 13 ALA A CA 12
ATOM 5330 C C . ALA A 1 13 ? -3.560 -0.579 4.281 1.00 0.00 13 ALA A C 12
ATOM 5331 O O . ALA A 1 13 ? -2.496 -0.049 4.024 1.00 0.00 13 ALA A O 12
ATOM 5338 N N . ALA A 1 14 ? -3.641 -1.851 4.541 1.00 0.00 14 ALA A N 12
ATOM 5339 C CA . ALA A 1 14 ? -2.415 -2.704 4.531 1.00 0.00 14 ALA A CA 12
ATOM 5340 C C . ALA A 1 14 ? -1.723 -2.630 3.165 1.00 0.00 14 ALA A C 12
ATOM 5341 O O . ALA A 1 14 ? -0.532 -2.845 3.051 1.00 0.00 14 ALA A O 12
ATOM 5348 N N . LYS A 1 15 ? -2.461 -2.329 2.129 1.00 0.00 15 LYS A N 12
ATOM 5349 C CA . LYS A 1 15 ? -1.843 -2.244 0.772 1.00 0.00 15 LYS A CA 12
ATOM 5350 C C . LYS A 1 15 ? -1.080 -0.924 0.621 1.00 0.00 15 LYS A C 12
ATOM 5351 O O . LYS A 1 15 ? -1.607 0.056 0.133 1.00 0.00 15 LYS A O 12
ATOM 5370 N N . ALA A 1 16 ? 0.161 -0.896 1.036 1.00 0.00 16 ALA A N 12
ATOM 5371 C CA . ALA A 1 16 ? 0.970 0.351 0.920 1.00 0.00 16 ALA A CA 12
ATOM 5372 C C . ALA A 1 16 ? 2.361 0.130 1.519 1.00 0.00 16 ALA A C 12
ATOM 5373 O O . ALA A 1 16 ? 3.364 0.217 0.838 1.00 0.00 16 ALA A O 12
ATOM 5380 N N . ALA A 1 17 ? 2.421 -0.157 2.792 1.00 0.00 17 ALA A N 12
ATOM 5381 C CA . ALA A 1 17 ? 3.741 -0.388 3.457 1.00 0.00 17 ALA A CA 12
ATOM 5382 C C . ALA A 1 17 ? 4.562 -1.421 2.688 1.00 0.00 17 ALA A C 12
ATOM 5383 O O . ALA A 1 17 ? 5.679 -1.169 2.280 1.00 0.00 17 ALA A O 12
ATOM 5390 N N . ALA A 1 18 ? 4.008 -2.581 2.504 1.00 0.00 18 ALA A N 12
ATOM 5391 C CA . ALA A 1 18 ? 4.728 -3.673 1.773 1.00 0.00 18 ALA A CA 12
ATOM 5392 C C . ALA A 1 18 ? 5.397 -3.139 0.501 1.00 0.00 18 ALA A C 12
ATOM 5393 O O . ALA A 1 18 ? 6.574 -3.349 0.276 1.00 0.00 18 ALA A O 12
ATOM 5400 N N . LYS A 1 19 ? 4.662 -2.451 -0.332 1.00 0.00 19 LYS A N 12
ATOM 5401 C CA . LYS A 1 19 ? 5.267 -1.908 -1.584 1.00 0.00 19 LYS A CA 12
ATOM 5402 C C . LYS A 1 19 ? 6.294 -0.836 -1.231 1.00 0.00 19 LYS A C 12
ATOM 5403 O O . LYS A 1 19 ? 7.455 -0.934 -1.572 1.00 0.00 19 LYS A O 12
ATOM 5422 N N . ALA A 1 20 ? 5.864 0.191 -0.547 1.00 0.00 20 ALA A N 12
ATOM 5423 C CA . ALA A 1 20 ? 6.803 1.288 -0.160 1.00 0.00 20 ALA A CA 12
ATOM 5424 C C . ALA A 1 20 ? 8.056 0.713 0.509 1.00 0.00 20 ALA A C 12
ATOM 5425 O O . ALA A 1 20 ? 9.133 1.269 0.412 1.00 0.00 20 ALA A O 12
ATOM 5432 N N . ALA A 1 21 ? 7.922 -0.396 1.184 1.00 0.00 21 ALA A N 12
ATOM 5433 C CA . ALA A 1 21 ? 9.100 -1.010 1.857 1.00 0.00 21 ALA A CA 12
ATOM 5434 C C . ALA A 1 21 ? 10.051 -1.603 0.815 1.00 0.00 21 ALA A C 12
ATOM 5435 O O . ALA A 1 21 ? 11.191 -1.199 0.696 1.00 0.00 21 ALA A O 12
ATOM 5442 N N . GLY A 1 22 ? 9.583 -2.561 0.060 1.00 0.00 22 GLY A N 12
ATOM 5443 C CA . GLY A 1 22 ? 10.450 -3.190 -0.979 1.00 0.00 22 GLY A CA 12
ATOM 5444 C C . GLY A 1 22 ? 10.887 -2.133 -1.998 1.00 0.00 22 GLY A C 12
ATOM 5445 O O . GLY A 1 22 ? 11.901 -2.274 -2.653 1.00 0.00 22 GLY A O 12
ATOM 5449 N N . LYS A 1 23 ? 10.129 -1.076 -2.139 1.00 0.00 23 LYS A N 12
ATOM 5450 C CA . LYS A 1 23 ? 10.503 -0.011 -3.117 1.00 0.00 23 LYS A CA 12
ATOM 5451 C C . LYS A 1 23 ? 11.918 0.503 -2.830 1.00 0.00 23 LYS A C 12
ATOM 5452 O O . LYS A 1 23 ? 12.825 0.316 -3.617 1.00 0.00 23 LYS A O 12
ATOM 5471 N N . ALA A 1 24 ? 12.113 1.147 -1.710 1.00 0.00 24 ALA A N 12
ATOM 5472 C CA . ALA A 1 24 ? 13.471 1.671 -1.372 1.00 0.00 24 ALA A CA 12
ATOM 5473 C C . ALA A 1 24 ? 14.514 0.554 -1.471 1.00 0.00 24 ALA A C 12
ATOM 5474 O O . ALA A 1 24 ? 15.686 0.800 -1.683 1.00 0.00 24 ALA A O 12
ATOM 5481 N N . ALA A 1 25 ? 14.090 -0.671 -1.326 1.00 0.00 25 ALA A N 12
ATOM 5482 C CA . ALA A 1 25 ? 15.045 -1.813 -1.415 1.00 0.00 25 ALA A CA 12
ATOM 5483 C C . ALA A 1 25 ? 15.725 -1.826 -2.786 1.00 0.00 25 ALA A C 12
ATOM 5484 O O . ALA A 1 25 ? 16.927 -1.692 -2.895 1.00 0.00 25 ALA A O 12
ATOM 5491 N N . LEU A 1 26 ? 14.959 -1.986 -3.832 1.00 0.00 26 LEU A N 12
ATOM 5492 C CA . LEU A 1 26 ? 15.546 -2.008 -5.201 1.00 0.00 26 LEU A CA 12
ATOM 5493 C C . LEU A 1 26 ? 16.336 -0.722 -5.460 1.00 0.00 26 LEU A C 12
ATOM 5494 O O . LEU A 1 26 ? 17.318 -0.719 -6.177 1.00 0.00 26 LEU A O 12
ATOM 5510 N N . ASN A 1 27 ? 15.915 0.368 -4.879 1.00 0.00 27 ASN A N 12
ATOM 5511 C CA . ASN A 1 27 ? 16.639 1.657 -5.088 1.00 0.00 27 ASN A CA 12
ATOM 5512 C C . ASN A 1 27 ? 18.017 1.603 -4.421 1.00 0.00 27 ASN A C 12
ATOM 5513 O O . ASN A 1 27 ? 18.940 2.279 -4.831 1.00 0.00 27 ASN A O 12
ATOM 5524 N N . ALA A 1 28 ? 18.161 0.804 -3.397 1.00 0.00 28 ALA A N 12
ATOM 5525 C CA . ALA A 1 28 ? 19.480 0.705 -2.700 1.00 0.00 28 ALA A CA 12
ATOM 5526 C C . ALA A 1 28 ? 20.577 0.317 -3.687 1.00 0.00 28 ALA A C 12
ATOM 5527 O O . ALA A 1 28 ? 21.534 1.038 -3.894 1.00 0.00 28 ALA A O 12
ATOM 5534 N N . VAL A 1 29 ? 20.435 -0.819 -4.287 1.00 0.00 29 VAL A N 12
ATOM 5535 C CA . VAL A 1 29 ? 21.454 -1.292 -5.271 1.00 0.00 29 VAL A CA 12
ATOM 5536 C C . VAL A 1 29 ? 21.581 -0.296 -6.427 1.00 0.00 29 VAL A C 12
ATOM 5537 O O . VAL A 1 29 ? 22.670 0.042 -6.850 1.00 0.00 29 VAL A O 12
ATOM 5550 N N . SER A 1 30 ? 20.477 0.174 -6.944 1.00 0.00 30 SER A N 12
ATOM 5551 C CA . SER A 1 30 ? 20.532 1.144 -8.076 1.00 0.00 30 SER A CA 12
ATOM 5552 C C . SER A 1 30 ? 21.320 2.391 -7.672 1.00 0.00 30 SER A C 12
ATOM 5553 O O . SER A 1 30 ? 21.991 3.005 -8.480 1.00 0.00 30 SER A O 12
ATOM 5561 N N . GLU A 1 31 ? 21.241 2.765 -6.429 1.00 0.00 31 GLU A N 12
ATOM 5562 C CA . GLU A 1 31 ? 21.980 3.969 -5.958 1.00 0.00 31 GLU A CA 12
ATOM 5563 C C . GLU A 1 31 ? 23.482 3.678 -5.912 1.00 0.00 31 GLU A C 12
ATOM 5564 O O . GLU A 1 31 ? 24.300 4.542 -6.162 1.00 0.00 31 GLU A O 12
ATOM 5576 N N . ALA A 1 32 ? 23.848 2.464 -5.596 1.00 0.00 32 ALA A N 12
ATOM 5577 C CA . ALA A 1 32 ? 25.297 2.111 -5.533 1.00 0.00 32 ALA A CA 12
ATOM 5578 C C . ALA A 1 32 ? 25.933 2.240 -6.921 1.00 0.00 32 ALA A C 12
ATOM 5579 O O . ALA A 1 32 ? 27.120 2.470 -7.051 1.00 0.00 32 ALA A O 12
ATOM 5586 N N . VAL A 1 33 ? 25.150 2.093 -7.957 1.00 0.00 33 VAL A N 12
ATOM 5587 C CA . VAL A 1 33 ? 25.704 2.206 -9.340 1.00 0.00 33 VAL A CA 12
ATOM 5588 C C . VAL A 1 33 ? 26.399 3.558 -9.527 1.00 0.00 33 VAL A C 12
ATOM 5589 O O . VAL A 1 33 ? 27.618 3.582 -9.518 1.00 0.00 33 VAL A O 12
ATOM 5605 N N . GLY A 1 1 ? -11.747 10.299 5.896 1.00 0.00 1 GLY A N 13
ATOM 5606 C CA . GLY A 1 1 ? -12.786 9.296 6.266 1.00 0.00 1 GLY A CA 13
ATOM 5607 C C . GLY A 1 1 ? -14.149 9.984 6.370 1.00 0.00 1 GLY A C 13
ATOM 5608 O O . GLY A 1 1 ? -15.043 9.729 5.588 1.00 0.00 1 GLY A O 13
ATOM 5614 N N . LEU A 1 2 ? -14.313 10.855 7.333 1.00 0.00 2 LEU A N 13
ATOM 5615 C CA . LEU A 1 2 ? -15.620 11.565 7.495 1.00 0.00 2 LEU A CA 13
ATOM 5616 C C . LEU A 1 2 ? -16.773 10.558 7.556 1.00 0.00 2 LEU A C 13
ATOM 5617 O O . LEU A 1 2 ? -17.578 10.465 6.651 1.00 0.00 2 LEU A O 13
ATOM 5633 N N . TRP A 1 3 ? -16.857 9.802 8.622 1.00 0.00 3 TRP A N 13
ATOM 5634 C CA . TRP A 1 3 ? -17.956 8.796 8.751 1.00 0.00 3 TRP A CA 13
ATOM 5635 C C . TRP A 1 3 ? -18.006 7.894 7.514 1.00 0.00 3 TRP A C 13
ATOM 5636 O O . TRP A 1 3 ? -18.708 8.171 6.561 1.00 0.00 3 TRP A O 13
ATOM 5657 N N . SER A 1 4 ? -17.266 6.817 7.524 1.00 0.00 4 SER A N 13
ATOM 5658 C CA . SER A 1 4 ? -17.268 5.896 6.350 1.00 0.00 4 SER A CA 13
ATOM 5659 C C . SER A 1 4 ? -17.175 4.441 6.820 1.00 0.00 4 SER A C 13
ATOM 5660 O O . SER A 1 4 ? -16.854 4.168 7.960 1.00 0.00 4 SER A O 13
ATOM 5668 N N . LYS A 1 5 ? -17.453 3.507 5.950 1.00 0.00 5 LYS A N 13
ATOM 5669 C CA . LYS A 1 5 ? -17.380 2.070 6.344 1.00 0.00 5 LYS A CA 13
ATOM 5670 C C . LYS A 1 5 ? -15.943 1.557 6.219 1.00 0.00 5 LYS A C 13
ATOM 5671 O O . LYS A 1 5 ? -15.169 2.044 5.416 1.00 0.00 5 LYS A O 13
ATOM 5690 N N . ILE A 1 6 ? -15.581 0.579 7.004 1.00 0.00 6 ILE A N 13
ATOM 5691 C CA . ILE A 1 6 ? -14.194 0.033 6.933 1.00 0.00 6 ILE A CA 13
ATOM 5692 C C . ILE A 1 6 ? -14.185 -1.285 6.154 1.00 0.00 6 ILE A C 13
ATOM 5693 O O . ILE A 1 6 ? -13.794 -2.317 6.666 1.00 0.00 6 ILE A O 13
ATOM 5709 N N . LYS A 1 7 ? -14.613 -1.259 4.920 1.00 0.00 7 LYS A N 13
ATOM 5710 C CA . LYS A 1 7 ? -14.630 -2.509 4.105 1.00 0.00 7 LYS A CA 13
ATOM 5711 C C . LYS A 1 7 ? -13.531 -2.456 3.040 1.00 0.00 7 LYS A C 13
ATOM 5712 O O . LYS A 1 7 ? -12.807 -3.411 2.834 1.00 0.00 7 LYS A O 13
ATOM 5731 N N . ALA A 1 8 ? -13.401 -1.346 2.364 1.00 0.00 8 ALA A N 13
ATOM 5732 C CA . ALA A 1 8 ? -12.349 -1.226 1.312 1.00 0.00 8 ALA A CA 13
ATOM 5733 C C . ALA A 1 8 ? -11.120 -0.511 1.869 1.00 0.00 8 ALA A C 13
ATOM 5734 O O . ALA A 1 8 ? -10.014 -0.690 1.400 1.00 0.00 8 ALA A O 13
ATOM 5741 N N . ALA A 1 9 ? -11.316 0.298 2.867 1.00 0.00 9 ALA A N 13
ATOM 5742 C CA . ALA A 1 9 ? -10.173 1.045 3.478 1.00 0.00 9 ALA A CA 13
ATOM 5743 C C . ALA A 1 9 ? -9.026 0.088 3.822 1.00 0.00 9 ALA A C 13
ATOM 5744 O O . ALA A 1 9 ? -7.867 0.451 3.768 1.00 0.00 9 ALA A O 13
ATOM 5751 N N . GLY A 1 10 ? -9.341 -1.130 4.172 1.00 0.00 10 GLY A N 13
ATOM 5752 C CA . GLY A 1 10 ? -8.268 -2.107 4.515 1.00 0.00 10 GLY A CA 13
ATOM 5753 C C . GLY A 1 10 ? -7.526 -2.513 3.244 1.00 0.00 10 GLY A C 13
ATOM 5754 O O . GLY A 1 10 ? -6.314 -2.460 3.182 1.00 0.00 10 GLY A O 13
ATOM 5758 N N . LYS A 1 11 ? -8.242 -2.910 2.223 1.00 0.00 11 LYS A N 13
ATOM 5759 C CA . LYS A 1 11 ? -7.568 -3.306 0.950 1.00 0.00 11 LYS A CA 13
ATOM 5760 C C . LYS A 1 11 ? -6.626 -2.186 0.501 1.00 0.00 11 LYS A C 13
ATOM 5761 O O . LYS A 1 11 ? -5.636 -2.419 -0.166 1.00 0.00 11 LYS A O 13
ATOM 5780 N N . GLU A 1 12 ? -6.929 -0.972 0.876 1.00 0.00 12 GLU A N 13
ATOM 5781 C CA . GLU A 1 12 ? -6.063 0.171 0.494 1.00 0.00 12 GLU A CA 13
ATOM 5782 C C . GLU A 1 12 ? -4.966 0.373 1.545 1.00 0.00 12 GLU A C 13
ATOM 5783 O O . GLU A 1 12 ? -3.933 0.952 1.270 1.00 0.00 12 GLU A O 13
ATOM 5795 N N . ALA A 1 13 ? -5.180 -0.100 2.750 1.00 0.00 13 ALA A N 13
ATOM 5796 C CA . ALA A 1 13 ? -4.145 0.068 3.814 1.00 0.00 13 ALA A CA 13
ATOM 5797 C C . ALA A 1 13 ? -2.797 -0.474 3.335 1.00 0.00 13 ALA A C 13
ATOM 5798 O O . ALA A 1 13 ? -1.877 0.272 3.059 1.00 0.00 13 ALA A O 13
ATOM 5805 N N . ALA A 1 14 ? -2.681 -1.764 3.232 1.00 0.00 14 ALA A N 13
ATOM 5806 C CA . ALA A 1 14 ? -1.401 -2.373 2.768 1.00 0.00 14 ALA A CA 13
ATOM 5807 C C . ALA A 1 14 ? -1.044 -1.857 1.370 1.00 0.00 14 ALA A C 13
ATOM 5808 O O . ALA A 1 14 ? 0.103 -1.870 0.969 1.00 0.00 14 ALA A O 13
ATOM 5815 N N . LYS A 1 15 ? -2.019 -1.404 0.626 1.00 0.00 15 LYS A N 13
ATOM 5816 C CA . LYS A 1 15 ? -1.737 -0.888 -0.747 1.00 0.00 15 LYS A CA 13
ATOM 5817 C C . LYS A 1 15 ? -1.045 0.477 -0.664 1.00 0.00 15 LYS A C 13
ATOM 5818 O O . LYS A 1 15 ? -1.571 1.481 -1.103 1.00 0.00 15 LYS A O 13
ATOM 5837 N N . ALA A 1 16 ? 0.136 0.516 -0.105 1.00 0.00 16 ALA A N 13
ATOM 5838 C CA . ALA A 1 16 ? 0.879 1.804 0.013 1.00 0.00 16 ALA A CA 13
ATOM 5839 C C . ALA A 1 16 ? 2.187 1.577 0.771 1.00 0.00 16 ALA A C 13
ATOM 5840 O O . ALA A 1 16 ? 3.266 1.754 0.239 1.00 0.00 16 ALA A O 13
ATOM 5847 N N . ALA A 1 17 ? 2.095 1.179 2.012 1.00 0.00 17 ALA A N 13
ATOM 5848 C CA . ALA A 1 17 ? 3.327 0.928 2.816 1.00 0.00 17 ALA A CA 13
ATOM 5849 C C . ALA A 1 17 ? 4.181 -0.143 2.149 1.00 0.00 17 ALA A C 13
ATOM 5850 O O . ALA A 1 17 ? 5.346 0.053 1.869 1.00 0.00 17 ALA A O 13
ATOM 5857 N N . ALA A 1 18 ? 3.598 -1.277 1.903 1.00 0.00 18 ALA A N 13
ATOM 5858 C CA . ALA A 1 18 ? 4.342 -2.403 1.255 1.00 0.00 18 ALA A CA 13
ATOM 5859 C C . ALA A 1 18 ? 5.153 -1.904 0.051 1.00 0.00 18 ALA A C 13
ATOM 5860 O O . ALA A 1 18 ? 6.339 -2.151 -0.052 1.00 0.00 18 ALA A O 13
ATOM 5867 N N . LYS A 1 19 ? 4.523 -1.208 -0.857 1.00 0.00 19 LYS A N 13
ATOM 5868 C CA . LYS A 1 19 ? 5.260 -0.700 -2.051 1.00 0.00 19 LYS A CA 13
ATOM 5869 C C . LYS A 1 19 ? 6.204 0.427 -1.637 1.00 0.00 19 LYS A C 13
ATOM 5870 O O . LYS A 1 19 ? 7.406 0.337 -1.798 1.00 0.00 19 LYS A O 13
ATOM 5889 N N . ALA A 1 20 ? 5.661 1.494 -1.108 1.00 0.00 20 ALA A N 13
ATOM 5890 C CA . ALA A 1 20 ? 6.515 2.646 -0.679 1.00 0.00 20 ALA A CA 13
ATOM 5891 C C . ALA A 1 20 ? 7.690 2.162 0.178 1.00 0.00 20 ALA A C 13
ATOM 5892 O O . ALA A 1 20 ? 8.794 2.658 0.072 1.00 0.00 20 ALA A O 13
ATOM 5899 N N . ALA A 1 21 ? 7.458 1.196 1.024 1.00 0.00 21 ALA A N 13
ATOM 5900 C CA . ALA A 1 21 ? 8.554 0.675 1.888 1.00 0.00 21 ALA A CA 13
ATOM 5901 C C . ALA A 1 21 ? 9.579 -0.076 1.038 1.00 0.00 21 ALA A C 13
ATOM 5902 O O . ALA A 1 21 ? 10.741 0.277 0.986 1.00 0.00 21 ALA A O 13
ATOM 5909 N N . GLY A 1 22 ? 9.151 -1.115 0.373 1.00 0.00 22 GLY A N 13
ATOM 5910 C CA . GLY A 1 22 ? 10.087 -1.905 -0.478 1.00 0.00 22 GLY A CA 13
ATOM 5911 C C . GLY A 1 22 ? 10.749 -0.991 -1.511 1.00 0.00 22 GLY A C 13
ATOM 5912 O O . GLY A 1 22 ? 11.875 -1.210 -1.913 1.00 0.00 22 GLY A O 13
ATOM 5916 N N . LYS A 1 23 ? 10.061 0.034 -1.946 1.00 0.00 23 LYS A N 13
ATOM 5917 C CA . LYS A 1 23 ? 10.657 0.962 -2.955 1.00 0.00 23 LYS A CA 13
ATOM 5918 C C . LYS A 1 23 ? 12.007 1.489 -2.458 1.00 0.00 23 LYS A C 13
ATOM 5919 O O . LYS A 1 23 ? 13.044 1.183 -3.014 1.00 0.00 23 LYS A O 13
ATOM 5938 N N . ALA A 1 24 ? 12.003 2.276 -1.414 1.00 0.00 24 ALA A N 13
ATOM 5939 C CA . ALA A 1 24 ? 13.289 2.819 -0.880 1.00 0.00 24 ALA A CA 13
ATOM 5940 C C . ALA A 1 24 ? 14.278 1.678 -0.630 1.00 0.00 24 ALA A C 13
ATOM 5941 O O . ALA A 1 24 ? 15.479 1.864 -0.657 1.00 0.00 24 ALA A O 13
ATOM 5948 N N . ALA A 1 25 ? 13.775 0.499 -0.394 1.00 0.00 25 ALA A N 13
ATOM 5949 C CA . ALA A 1 25 ? 14.669 -0.665 -0.148 1.00 0.00 25 ALA A CA 13
ATOM 5950 C C . ALA A 1 25 ? 15.491 -0.965 -1.402 1.00 0.00 25 ALA A C 13
ATOM 5951 O O . ALA A 1 25 ? 16.703 -0.884 -1.397 1.00 0.00 25 ALA A O 13
ATOM 5958 N N . LEU A 1 26 ? 14.837 -1.312 -2.478 1.00 0.00 26 LEU A N 13
ATOM 5959 C CA . LEU A 1 26 ? 15.568 -1.618 -3.737 1.00 0.00 26 LEU A CA 13
ATOM 5960 C C . LEU A 1 26 ? 16.365 -0.393 -4.198 1.00 0.00 26 LEU A C 13
ATOM 5961 O O . LEU A 1 26 ? 17.378 -0.513 -4.858 1.00 0.00 26 LEU A O 13
ATOM 5977 N N . ASN A 1 27 ? 15.910 0.783 -3.856 1.00 0.00 27 ASN A N 13
ATOM 5978 C CA . ASN A 1 27 ? 16.637 2.020 -4.273 1.00 0.00 27 ASN A CA 13
ATOM 5979 C C . ASN A 1 27 ? 18.079 1.996 -3.755 1.00 0.00 27 ASN A C 13
ATOM 5980 O O . ASN A 1 27 ? 18.946 2.669 -4.278 1.00 0.00 27 ASN A O 13
ATOM 5991 N N . ALA A 1 28 ? 18.343 1.228 -2.732 1.00 0.00 28 ALA A N 13
ATOM 5992 C CA . ALA A 1 28 ? 19.729 1.164 -2.182 1.00 0.00 28 ALA A CA 13
ATOM 5993 C C . ALA A 1 28 ? 20.625 0.333 -3.096 1.00 0.00 28 ALA A C 13
ATOM 5994 O O . ALA A 1 28 ? 21.503 0.843 -3.764 1.00 0.00 28 ALA A O 13
ATOM 6001 N N . VAL A 1 29 ? 20.402 -0.943 -3.121 1.00 0.00 29 VAL A N 13
ATOM 6002 C CA . VAL A 1 29 ? 21.228 -1.842 -3.982 1.00 0.00 29 VAL A CA 13
ATOM 6003 C C . VAL A 1 29 ? 21.132 -1.409 -5.449 1.00 0.00 29 VAL A C 13
ATOM 6004 O O . VAL A 1 29 ? 22.118 -1.363 -6.156 1.00 0.00 29 VAL A O 13
ATOM 6017 N N . SER A 1 30 ? 19.950 -1.092 -5.909 1.00 0.00 30 SER A N 13
ATOM 6018 C CA . SER A 1 30 ? 19.791 -0.663 -7.330 1.00 0.00 30 SER A CA 13
ATOM 6019 C C . SER A 1 30 ? 20.685 0.543 -7.623 1.00 0.00 30 SER A C 13
ATOM 6020 O O . SER A 1 30 ? 21.116 0.756 -8.739 1.00 0.00 30 SER A O 13
ATOM 6028 N N . GLU A 1 31 ? 20.964 1.330 -6.622 1.00 0.00 31 GLU A N 13
ATOM 6029 C CA . GLU A 1 31 ? 21.829 2.525 -6.825 1.00 0.00 31 GLU A CA 13
ATOM 6030 C C . GLU A 1 31 ? 23.295 2.100 -6.941 1.00 0.00 31 GLU A C 13
ATOM 6031 O O . GLU A 1 31 ? 24.076 2.713 -7.643 1.00 0.00 31 GLU A O 13
ATOM 6043 N N . ALA A 1 32 ? 23.673 1.052 -6.258 1.00 0.00 32 ALA A N 13
ATOM 6044 C CA . ALA A 1 32 ? 25.088 0.583 -6.327 1.00 0.00 32 ALA A CA 13
ATOM 6045 C C . ALA A 1 32 ? 25.441 0.184 -7.762 1.00 0.00 32 ALA A C 13
ATOM 6046 O O . ALA A 1 32 ? 26.549 0.387 -8.219 1.00 0.00 32 ALA A O 13
ATOM 6053 N N . VAL A 1 33 ? 24.505 -0.386 -8.475 1.00 0.00 33 VAL A N 13
ATOM 6054 C CA . VAL A 1 33 ? 24.779 -0.802 -9.882 1.00 0.00 33 VAL A CA 13
ATOM 6055 C C . VAL A 1 33 ? 25.225 0.405 -10.715 1.00 0.00 33 VAL A C 13
ATOM 6056 O O . VAL A 1 33 ? 25.887 0.196 -11.717 1.00 0.00 33 VAL A O 13
ATOM 6072 N N . GLY A 1 1 ? -29.563 5.118 2.199 1.00 0.00 1 GLY A N 14
ATOM 6073 C CA . GLY A 1 1 ? -28.491 5.580 3.126 1.00 0.00 1 GLY A CA 14
ATOM 6074 C C . GLY A 1 1 ? -27.523 4.427 3.401 1.00 0.00 1 GLY A C 14
ATOM 6075 O O . GLY A 1 1 ? -27.595 3.384 2.782 1.00 0.00 1 GLY A O 14
ATOM 6081 N N . LEU A 1 2 ? -26.617 4.609 4.328 1.00 0.00 2 LEU A N 14
ATOM 6082 C CA . LEU A 1 2 ? -25.638 3.526 4.651 1.00 0.00 2 LEU A CA 14
ATOM 6083 C C . LEU A 1 2 ? -24.934 3.045 3.378 1.00 0.00 2 LEU A C 14
ATOM 6084 O O . LEU A 1 2 ? -25.114 1.922 2.944 1.00 0.00 2 LEU A O 14
ATOM 6100 N N . TRP A 1 3 ? -24.135 3.885 2.778 1.00 0.00 3 TRP A N 14
ATOM 6101 C CA . TRP A 1 3 ? -23.418 3.478 1.533 1.00 0.00 3 TRP A CA 14
ATOM 6102 C C . TRP A 1 3 ? -22.000 3.012 1.869 1.00 0.00 3 TRP A C 14
ATOM 6103 O O . TRP A 1 3 ? -21.675 2.757 3.013 1.00 0.00 3 TRP A O 14
ATOM 6124 N N . SER A 1 4 ? -21.153 2.896 0.880 1.00 0.00 4 SER A N 14
ATOM 6125 C CA . SER A 1 4 ? -19.755 2.445 1.140 1.00 0.00 4 SER A CA 14
ATOM 6126 C C . SER A 1 4 ? -18.876 3.638 1.527 1.00 0.00 4 SER A C 14
ATOM 6127 O O . SER A 1 4 ? -18.624 4.521 0.730 1.00 0.00 4 SER A O 14
ATOM 6135 N N . LYS A 1 5 ? -18.408 3.669 2.746 1.00 0.00 5 LYS A N 14
ATOM 6136 C CA . LYS A 1 5 ? -17.544 4.802 3.189 1.00 0.00 5 LYS A CA 14
ATOM 6137 C C . LYS A 1 5 ? -16.185 4.276 3.660 1.00 0.00 5 LYS A C 14
ATOM 6138 O O . LYS A 1 5 ? -15.170 4.501 3.029 1.00 0.00 5 LYS A O 14
ATOM 6157 N N . ILE A 1 6 ? -16.160 3.578 4.764 1.00 0.00 6 ILE A N 14
ATOM 6158 C CA . ILE A 1 6 ? -14.867 3.035 5.278 1.00 0.00 6 ILE A CA 14
ATOM 6159 C C . ILE A 1 6 ? -14.788 1.528 5.015 1.00 0.00 6 ILE A C 14
ATOM 6160 O O . ILE A 1 6 ? -14.461 0.752 5.891 1.00 0.00 6 ILE A O 14
ATOM 6176 N N . LYS A 1 7 ? -15.087 1.111 3.814 1.00 0.00 7 LYS A N 14
ATOM 6177 C CA . LYS A 1 7 ? -15.031 -0.345 3.490 1.00 0.00 7 LYS A CA 14
ATOM 6178 C C . LYS A 1 7 ? -13.823 -0.641 2.597 1.00 0.00 7 LYS A C 14
ATOM 6179 O O . LYS A 1 7 ? -13.232 -1.701 2.666 1.00 0.00 7 LYS A O 14
ATOM 6198 N N . ALA A 1 8 ? -13.455 0.290 1.758 1.00 0.00 8 ALA A N 14
ATOM 6199 C CA . ALA A 1 8 ? -12.286 0.067 0.857 1.00 0.00 8 ALA A CA 14
ATOM 6200 C C . ALA A 1 8 ? -11.000 0.539 1.531 1.00 0.00 8 ALA A C 14
ATOM 6201 O O . ALA A 1 8 ? -9.920 0.060 1.245 1.00 0.00 8 ALA A O 14
ATOM 6208 N N . ALA A 1 9 ? -11.116 1.477 2.424 1.00 0.00 9 ALA A N 14
ATOM 6209 C CA . ALA A 1 9 ? -9.911 2.002 3.134 1.00 0.00 9 ALA A CA 14
ATOM 6210 C C . ALA A 1 9 ? -9.122 0.852 3.771 1.00 0.00 9 ALA A C 14
ATOM 6211 O O . ALA A 1 9 ? -7.912 0.794 3.679 1.00 0.00 9 ALA A O 14
ATOM 6218 N N . GLY A 1 10 ? -9.799 -0.061 4.414 1.00 0.00 10 GLY A N 14
ATOM 6219 C CA . GLY A 1 10 ? -9.088 -1.204 5.056 1.00 0.00 10 GLY A CA 14
ATOM 6220 C C . GLY A 1 10 ? -8.407 -2.049 3.981 1.00 0.00 10 GLY A C 14
ATOM 6221 O O . GLY A 1 10 ? -7.239 -2.371 4.082 1.00 0.00 10 GLY A O 14
ATOM 6225 N N . LYS A 1 11 ? -9.122 -2.404 2.945 1.00 0.00 11 LYS A N 14
ATOM 6226 C CA . LYS A 1 11 ? -8.506 -3.223 1.858 1.00 0.00 11 LYS A CA 14
ATOM 6227 C C . LYS A 1 11 ? -7.227 -2.545 1.362 1.00 0.00 11 LYS A C 14
ATOM 6228 O O . LYS A 1 11 ? -6.317 -3.187 0.874 1.00 0.00 11 LYS A O 14
ATOM 6247 N N . GLU A 1 12 ? -7.152 -1.247 1.493 1.00 0.00 12 GLU A N 14
ATOM 6248 C CA . GLU A 1 12 ? -5.942 -0.514 1.044 1.00 0.00 12 GLU A CA 14
ATOM 6249 C C . GLU A 1 12 ? -4.989 -0.290 2.222 1.00 0.00 12 GLU A C 14
ATOM 6250 O O . GLU A 1 12 ? -3.815 -0.032 2.039 1.00 0.00 12 GLU A O 14
ATOM 6262 N N . ALA A 1 13 ? -5.483 -0.386 3.433 1.00 0.00 13 ALA A N 14
ATOM 6263 C CA . ALA A 1 13 ? -4.600 -0.177 4.621 1.00 0.00 13 ALA A CA 14
ATOM 6264 C C . ALA A 1 13 ? -3.365 -1.075 4.533 1.00 0.00 13 ALA A C 14
ATOM 6265 O O . ALA A 1 13 ? -2.279 -0.629 4.214 1.00 0.00 13 ALA A O 14
ATOM 6272 N N . ALA A 1 14 ? -3.526 -2.335 4.812 1.00 0.00 14 ALA A N 14
ATOM 6273 C CA . ALA A 1 14 ? -2.369 -3.277 4.747 1.00 0.00 14 ALA A CA 14
ATOM 6274 C C . ALA A 1 14 ? -1.740 -3.248 3.351 1.00 0.00 14 ALA A C 14
ATOM 6275 O O . ALA A 1 14 ? -0.561 -3.489 3.185 1.00 0.00 14 ALA A O 14
ATOM 6282 N N . LYS A 1 15 ? -2.521 -2.951 2.347 1.00 0.00 15 LYS A N 14
ATOM 6283 C CA . LYS A 1 15 ? -1.973 -2.902 0.959 1.00 0.00 15 LYS A CA 14
ATOM 6284 C C . LYS A 1 15 ? -1.394 -1.514 0.671 1.00 0.00 15 LYS A C 14
ATOM 6285 O O . LYS A 1 15 ? -2.074 -0.638 0.174 1.00 0.00 15 LYS A O 14
ATOM 6304 N N . ALA A 1 16 ? -0.139 -1.310 0.979 1.00 0.00 16 ALA A N 14
ATOM 6305 C CA . ALA A 1 16 ? 0.497 0.016 0.726 1.00 0.00 16 ALA A CA 14
ATOM 6306 C C . ALA A 1 16 ? 1.946 0.002 1.217 1.00 0.00 16 ALA A C 14
ATOM 6307 O O . ALA A 1 16 ? 2.875 0.161 0.449 1.00 0.00 16 ALA A O 14
ATOM 6314 N N . ALA A 1 17 ? 2.140 -0.188 2.494 1.00 0.00 17 ALA A N 14
ATOM 6315 C CA . ALA A 1 17 ? 3.527 -0.215 3.054 1.00 0.00 17 ALA A CA 14
ATOM 6316 C C . ALA A 1 17 ? 4.403 -1.194 2.276 1.00 0.00 17 ALA A C 14
ATOM 6317 O O . ALA A 1 17 ? 5.443 -0.843 1.758 1.00 0.00 17 ALA A O 14
ATOM 6324 N N . ALA A 1 18 ? 3.982 -2.422 2.208 1.00 0.00 18 ALA A N 14
ATOM 6325 C CA . ALA A 1 18 ? 4.769 -3.465 1.478 1.00 0.00 18 ALA A CA 14
ATOM 6326 C C . ALA A 1 18 ? 5.227 -2.949 0.107 1.00 0.00 18 ALA A C 14
ATOM 6327 O O . ALA A 1 18 ? 6.375 -3.096 -0.267 1.00 0.00 18 ALA A O 14
ATOM 6334 N N . LYS A 1 19 ? 4.340 -2.351 -0.644 1.00 0.00 19 LYS A N 14
ATOM 6335 C CA . LYS A 1 19 ? 4.729 -1.831 -1.988 1.00 0.00 19 LYS A CA 14
ATOM 6336 C C . LYS A 1 19 ? 5.578 -0.570 -1.833 1.00 0.00 19 LYS A C 14
ATOM 6337 O O . LYS A 1 19 ? 6.717 -0.518 -2.255 1.00 0.00 19 LYS A O 14
ATOM 6356 N N . ALA A 1 20 ? 5.024 0.448 -1.230 1.00 0.00 20 ALA A N 14
ATOM 6357 C CA . ALA A 1 20 ? 5.787 1.721 -1.042 1.00 0.00 20 ALA A CA 14
ATOM 6358 C C . ALA A 1 20 ? 7.148 1.440 -0.397 1.00 0.00 20 ALA A C 14
ATOM 6359 O O . ALA A 1 20 ? 8.121 2.121 -0.659 1.00 0.00 20 ALA A O 14
ATOM 6366 N N . ALA A 1 21 ? 7.222 0.444 0.444 1.00 0.00 21 ALA A N 14
ATOM 6367 C CA . ALA A 1 21 ? 8.514 0.116 1.106 1.00 0.00 21 ALA A CA 14
ATOM 6368 C C . ALA A 1 21 ? 9.499 -0.448 0.082 1.00 0.00 21 ALA A C 14
ATOM 6369 O O . ALA A 1 21 ? 10.558 0.101 -0.148 1.00 0.00 21 ALA A O 14
ATOM 6376 N N . GLY A 1 22 ? 9.152 -1.546 -0.535 1.00 0.00 22 GLY A N 14
ATOM 6377 C CA . GLY A 1 22 ? 10.059 -2.161 -1.548 1.00 0.00 22 GLY A CA 14
ATOM 6378 C C . GLY A 1 22 ? 10.414 -1.128 -2.623 1.00 0.00 22 GLY A C 14
ATOM 6379 O O . GLY A 1 22 ? 11.444 -1.218 -3.264 1.00 0.00 22 GLY A O 14
ATOM 6383 N N . LYS A 1 23 ? 9.572 -0.149 -2.822 1.00 0.00 23 LYS A N 14
ATOM 6384 C CA . LYS A 1 23 ? 9.864 0.893 -3.854 1.00 0.00 23 LYS A CA 14
ATOM 6385 C C . LYS A 1 23 ? 11.200 1.579 -3.552 1.00 0.00 23 LYS A C 14
ATOM 6386 O O . LYS A 1 23 ? 12.158 1.436 -4.286 1.00 0.00 23 LYS A O 14
ATOM 6405 N N . ALA A 1 24 ? 11.271 2.321 -2.478 1.00 0.00 24 ALA A N 14
ATOM 6406 C CA . ALA A 1 24 ? 12.548 3.014 -2.129 1.00 0.00 24 ALA A CA 14
ATOM 6407 C C . ALA A 1 24 ? 13.693 2.002 -2.031 1.00 0.00 24 ALA A C 14
ATOM 6408 O O . ALA A 1 24 ? 14.851 2.345 -2.169 1.00 0.00 24 ALA A O 14
ATOM 6415 N N . ALA A 1 25 ? 13.374 0.759 -1.798 1.00 0.00 25 ALA A N 14
ATOM 6416 C CA . ALA A 1 25 ? 14.434 -0.286 -1.693 1.00 0.00 25 ALA A CA 14
ATOM 6417 C C . ALA A 1 25 ? 15.271 -0.318 -2.974 1.00 0.00 25 ALA A C 14
ATOM 6418 O O . ALA A 1 25 ? 16.466 -0.102 -2.955 1.00 0.00 25 ALA A O 14
ATOM 6425 N N . LEU A 1 26 ? 14.643 -0.587 -4.089 1.00 0.00 26 LEU A N 14
ATOM 6426 C CA . LEU A 1 26 ? 15.384 -0.636 -5.381 1.00 0.00 26 LEU A CA 14
ATOM 6427 C C . LEU A 1 26 ? 16.195 0.649 -5.587 1.00 0.00 26 LEU A C 14
ATOM 6428 O O . LEU A 1 26 ? 17.180 0.664 -6.298 1.00 0.00 26 LEU A O 14
ATOM 6444 N N . ASN A 1 27 ? 15.789 1.726 -4.966 1.00 0.00 27 ASN A N 14
ATOM 6445 C CA . ASN A 1 27 ? 16.536 3.009 -5.124 1.00 0.00 27 ASN A CA 14
ATOM 6446 C C . ASN A 1 27 ? 17.676 3.084 -4.105 1.00 0.00 27 ASN A C 14
ATOM 6447 O O . ASN A 1 27 ? 17.809 4.049 -3.378 1.00 0.00 27 ASN A O 14
ATOM 6458 N N . ALA A 1 28 ? 18.498 2.071 -4.048 1.00 0.00 28 ALA A N 14
ATOM 6459 C CA . ALA A 1 28 ? 19.632 2.076 -3.078 1.00 0.00 28 ALA A CA 14
ATOM 6460 C C . ALA A 1 28 ? 20.741 1.152 -3.565 1.00 0.00 28 ALA A C 14
ATOM 6461 O O . ALA A 1 28 ? 21.861 1.564 -3.797 1.00 0.00 28 ALA A O 14
ATOM 6468 N N . VAL A 1 29 ? 20.425 -0.093 -3.718 1.00 0.00 29 VAL A N 14
ATOM 6469 C CA . VAL A 1 29 ? 21.440 -1.081 -4.193 1.00 0.00 29 VAL A CA 14
ATOM 6470 C C . VAL A 1 29 ? 21.977 -0.668 -5.566 1.00 0.00 29 VAL A C 14
ATOM 6471 O O . VAL A 1 29 ? 23.168 -0.691 -5.810 1.00 0.00 29 VAL A O 14
ATOM 6484 N N . SER A 1 30 ? 21.106 -0.287 -6.465 1.00 0.00 30 SER A N 14
ATOM 6485 C CA . SER A 1 30 ? 21.564 0.130 -7.823 1.00 0.00 30 SER A CA 14
ATOM 6486 C C . SER A 1 30 ? 22.593 1.254 -7.712 1.00 0.00 30 SER A C 14
ATOM 6487 O O . SER A 1 30 ? 23.477 1.388 -8.537 1.00 0.00 30 SER A O 14
ATOM 6495 N N . GLU A 1 31 ? 22.485 2.057 -6.694 1.00 0.00 31 GLU A N 14
ATOM 6496 C CA . GLU A 1 31 ? 23.450 3.174 -6.510 1.00 0.00 31 GLU A CA 14
ATOM 6497 C C . GLU A 1 31 ? 24.801 2.627 -6.042 1.00 0.00 31 GLU A C 14
ATOM 6498 O O . GLU A 1 31 ? 25.840 3.195 -6.313 1.00 0.00 31 GLU A O 14
ATOM 6510 N N . ALA A 1 32 ? 24.790 1.525 -5.341 1.00 0.00 32 ALA A N 14
ATOM 6511 C CA . ALA A 1 32 ? 26.070 0.933 -4.853 1.00 0.00 32 ALA A CA 14
ATOM 6512 C C . ALA A 1 32 ? 26.808 0.246 -6.006 1.00 0.00 32 ALA A C 14
ATOM 6513 O O . ALA A 1 32 ? 27.941 0.565 -6.307 1.00 0.00 32 ALA A O 14
ATOM 6520 N N . VAL A 1 33 ? 26.171 -0.696 -6.650 1.00 0.00 33 VAL A N 14
ATOM 6521 C CA . VAL A 1 33 ? 26.830 -1.408 -7.784 1.00 0.00 33 VAL A CA 14
ATOM 6522 C C . VAL A 1 33 ? 27.280 -0.407 -8.854 1.00 0.00 33 VAL A C 14
ATOM 6523 O O . VAL A 1 33 ? 28.079 -0.787 -9.694 1.00 0.00 33 VAL A O 14
ATOM 6539 N N . GLY A 1 1 ? -22.380 5.301 1.667 1.00 0.00 1 GLY A N 15
ATOM 6540 C CA . GLY A 1 1 ? -21.400 5.112 2.774 1.00 0.00 1 GLY A CA 15
ATOM 6541 C C . GLY A 1 1 ? -20.121 5.892 2.464 1.00 0.00 1 GLY A C 15
ATOM 6542 O O . GLY A 1 1 ? -19.060 5.322 2.296 1.00 0.00 1 GLY A O 15
ATOM 6548 N N . LEU A 1 2 ? -20.213 7.193 2.387 1.00 0.00 2 LEU A N 15
ATOM 6549 C CA . LEU A 1 2 ? -19.003 8.012 2.088 1.00 0.00 2 LEU A CA 15
ATOM 6550 C C . LEU A 1 2 ? -18.646 8.888 3.293 1.00 0.00 2 LEU A C 15
ATOM 6551 O O . LEU A 1 2 ? -19.093 10.014 3.407 1.00 0.00 2 LEU A O 15
ATOM 6567 N N . TRP A 1 3 ? -17.846 8.380 4.191 1.00 0.00 3 TRP A N 15
ATOM 6568 C CA . TRP A 1 3 ? -17.460 9.183 5.389 1.00 0.00 3 TRP A CA 15
ATOM 6569 C C . TRP A 1 3 ? -15.959 9.044 5.660 1.00 0.00 3 TRP A C 15
ATOM 6570 O O . TRP A 1 3 ? -15.501 9.220 6.772 1.00 0.00 3 TRP A O 15
ATOM 6591 N N . SER A 1 4 ? -15.188 8.730 4.649 1.00 0.00 4 SER A N 15
ATOM 6592 C CA . SER A 1 4 ? -13.713 8.578 4.841 1.00 0.00 4 SER A CA 15
ATOM 6593 C C . SER A 1 4 ? -13.415 7.619 5.999 1.00 0.00 4 SER A C 15
ATOM 6594 O O . SER A 1 4 ? -12.379 7.697 6.630 1.00 0.00 4 SER A O 15
ATOM 6602 N N . LYS A 1 5 ? -14.316 6.716 6.280 1.00 0.00 5 LYS A N 15
ATOM 6603 C CA . LYS A 1 5 ? -14.086 5.752 7.396 1.00 0.00 5 LYS A CA 15
ATOM 6604 C C . LYS A 1 5 ? -13.187 4.606 6.927 1.00 0.00 5 LYS A C 15
ATOM 6605 O O . LYS A 1 5 ? -12.566 4.679 5.884 1.00 0.00 5 LYS A O 15
ATOM 6624 N N . ILE A 1 6 ? -13.111 3.547 7.690 1.00 0.00 6 ILE A N 15
ATOM 6625 C CA . ILE A 1 6 ? -12.252 2.397 7.289 1.00 0.00 6 ILE A CA 15
ATOM 6626 C C . ILE A 1 6 ? -13.069 1.373 6.492 1.00 0.00 6 ILE A C 15
ATOM 6627 O O . ILE A 1 6 ? -13.061 0.195 6.785 1.00 0.00 6 ILE A O 15
ATOM 6643 N N . LYS A 1 7 ? -13.774 1.819 5.486 1.00 0.00 7 LYS A N 15
ATOM 6644 C CA . LYS A 1 7 ? -14.591 0.874 4.669 1.00 0.00 7 LYS A CA 15
ATOM 6645 C C . LYS A 1 7 ? -13.776 0.376 3.474 1.00 0.00 7 LYS A C 15
ATOM 6646 O O . LYS A 1 7 ? -13.601 -0.812 3.281 1.00 0.00 7 LYS A O 15
ATOM 6665 N N . ALA A 1 8 ? -13.272 1.277 2.674 1.00 0.00 8 ALA A N 15
ATOM 6666 C CA . ALA A 1 8 ? -12.463 0.862 1.492 1.00 0.00 8 ALA A CA 15
ATOM 6667 C C . ALA A 1 8 ? -10.977 1.074 1.771 1.00 0.00 8 ALA A C 15
ATOM 6668 O O . ALA A 1 8 ? -10.125 0.404 1.220 1.00 0.00 8 ALA A O 15
ATOM 6675 N N . ALA A 1 9 ? -10.669 2.005 2.623 1.00 0.00 9 ALA A N 15
ATOM 6676 C CA . ALA A 1 9 ? -9.242 2.284 2.959 1.00 0.00 9 ALA A CA 15
ATOM 6677 C C . ALA A 1 9 ? -8.557 1.015 3.474 1.00 0.00 9 ALA A C 15
ATOM 6678 O O . ALA A 1 9 ? -7.372 0.819 3.288 1.00 0.00 9 ALA A O 15
ATOM 6685 N N . GLY A 1 10 ? -9.295 0.151 4.120 1.00 0.00 10 GLY A N 15
ATOM 6686 C CA . GLY A 1 10 ? -8.689 -1.106 4.648 1.00 0.00 10 GLY A CA 15
ATOM 6687 C C . GLY A 1 10 ? -8.141 -1.934 3.487 1.00 0.00 10 GLY A C 15
ATOM 6688 O O . GLY A 1 10 ? -7.007 -2.371 3.508 1.00 0.00 10 GLY A O 15
ATOM 6692 N N . LYS A 1 11 ? -8.934 -2.148 2.469 1.00 0.00 11 LYS A N 15
ATOM 6693 C CA . LYS A 1 11 ? -8.452 -2.943 1.300 1.00 0.00 11 LYS A CA 15
ATOM 6694 C C . LYS A 1 11 ? -7.138 -2.351 0.781 1.00 0.00 11 LYS A C 15
ATOM 6695 O O . LYS A 1 11 ? -6.317 -3.039 0.206 1.00 0.00 11 LYS A O 15
ATOM 6714 N N . GLU A 1 12 ? -6.937 -1.077 0.989 1.00 0.00 12 GLU A N 15
ATOM 6715 C CA . GLU A 1 12 ? -5.685 -0.427 0.526 1.00 0.00 12 GLU A CA 15
ATOM 6716 C C . GLU A 1 12 ? -4.671 -0.352 1.672 1.00 0.00 12 GLU A C 15
ATOM 6717 O O . GLU A 1 12 ? -3.486 -0.191 1.454 1.00 0.00 12 GLU A O 15
ATOM 6729 N N . ALA A 1 13 ? -5.126 -0.466 2.897 1.00 0.00 13 ALA A N 15
ATOM 6730 C CA . ALA A 1 13 ? -4.187 -0.399 4.055 1.00 0.00 13 ALA A CA 15
ATOM 6731 C C . ALA A 1 13 ? -3.068 -1.431 3.896 1.00 0.00 13 ALA A C 15
ATOM 6732 O O . ALA A 1 13 ? -1.954 -1.105 3.540 1.00 0.00 13 ALA A O 15
ATOM 6739 N N . ALA A 1 14 ? -3.364 -2.672 4.158 1.00 0.00 14 ALA A N 15
ATOM 6740 C CA . ALA A 1 14 ? -2.327 -3.737 4.026 1.00 0.00 14 ALA A CA 15
ATOM 6741 C C . ALA A 1 14 ? -1.763 -3.753 2.602 1.00 0.00 14 ALA A C 15
ATOM 6742 O O . ALA A 1 14 ? -0.625 -4.118 2.378 1.00 0.00 14 ALA A O 15
ATOM 6749 N N . LYS A 1 15 ? -2.552 -3.359 1.638 1.00 0.00 15 LYS A N 15
ATOM 6750 C CA . LYS A 1 15 ? -2.065 -3.347 0.228 1.00 0.00 15 LYS A CA 15
ATOM 6751 C C . LYS A 1 15 ? -1.464 -1.978 -0.108 1.00 0.00 15 LYS A C 15
ATOM 6752 O O . LYS A 1 15 ? -2.050 -1.189 -0.823 1.00 0.00 15 LYS A O 15
ATOM 6771 N N . ALA A 1 16 ? -0.296 -1.695 0.405 1.00 0.00 16 ALA A N 15
ATOM 6772 C CA . ALA A 1 16 ? 0.356 -0.384 0.127 1.00 0.00 16 ALA A CA 15
ATOM 6773 C C . ALA A 1 16 ? 1.729 -0.333 0.798 1.00 0.00 16 ALA A C 15
ATOM 6774 O O . ALA A 1 16 ? 2.748 -0.215 0.145 1.00 0.00 16 ALA A O 15
ATOM 6781 N N . ALA A 1 17 ? 1.758 -0.426 2.100 1.00 0.00 17 ALA A N 15
ATOM 6782 C CA . ALA A 1 17 ? 3.059 -0.388 2.835 1.00 0.00 17 ALA A CA 15
ATOM 6783 C C . ALA A 1 17 ? 4.038 -1.398 2.241 1.00 0.00 17 ALA A C 15
ATOM 6784 O O . ALA A 1 17 ? 5.135 -1.063 1.840 1.00 0.00 17 ALA A O 15
ATOM 6791 N N . ALA A 1 18 ? 3.637 -2.633 2.193 1.00 0.00 18 ALA A N 15
ATOM 6792 C CA . ALA A 1 18 ? 4.519 -3.705 1.635 1.00 0.00 18 ALA A CA 15
ATOM 6793 C C . ALA A 1 18 ? 5.133 -3.269 0.299 1.00 0.00 18 ALA A C 15
ATOM 6794 O O . ALA A 1 18 ? 6.311 -3.448 0.060 1.00 0.00 18 ALA A O 15
ATOM 6801 N N . LYS A 1 19 ? 4.344 -2.700 -0.574 1.00 0.00 19 LYS A N 15
ATOM 6802 C CA . LYS A 1 19 ? 4.883 -2.256 -1.890 1.00 0.00 19 LYS A CA 15
ATOM 6803 C C . LYS A 1 19 ? 5.647 -0.941 -1.726 1.00 0.00 19 LYS A C 15
ATOM 6804 O O . LYS A 1 19 ? 6.822 -0.851 -2.022 1.00 0.00 19 LYS A O 15
ATOM 6823 N N . ALA A 1 20 ? 4.979 0.081 -1.259 1.00 0.00 20 ALA A N 15
ATOM 6824 C CA . ALA A 1 20 ? 5.651 1.404 -1.072 1.00 0.00 20 ALA A CA 15
ATOM 6825 C C . ALA A 1 20 ? 6.944 1.247 -0.265 1.00 0.00 20 ALA A C 15
ATOM 6826 O O . ALA A 1 20 ? 7.919 1.934 -0.498 1.00 0.00 20 ALA A O 15
ATOM 6833 N N . ALA A 1 21 ? 6.959 0.349 0.684 1.00 0.00 21 ALA A N 15
ATOM 6834 C CA . ALA A 1 21 ? 8.185 0.149 1.506 1.00 0.00 21 ALA A CA 15
ATOM 6835 C C . ALA A 1 21 ? 9.291 -0.482 0.657 1.00 0.00 21 ALA A C 15
ATOM 6836 O O . ALA A 1 21 ? 10.346 0.091 0.467 1.00 0.00 21 ALA A O 15
ATOM 6843 N N . GLY A 1 22 ? 9.050 -1.659 0.148 1.00 0.00 22 GLY A N 15
ATOM 6844 C CA . GLY A 1 22 ? 10.080 -2.340 -0.691 1.00 0.00 22 GLY A CA 15
ATOM 6845 C C . GLY A 1 22 ? 10.447 -1.453 -1.885 1.00 0.00 22 GLY A C 15
ATOM 6846 O O . GLY A 1 22 ? 11.511 -1.581 -2.458 1.00 0.00 22 GLY A O 15
ATOM 6850 N N . LYS A 1 23 ? 9.574 -0.555 -2.265 1.00 0.00 23 LYS A N 15
ATOM 6851 C CA . LYS A 1 23 ? 9.873 0.339 -3.424 1.00 0.00 23 LYS A CA 15
ATOM 6852 C C . LYS A 1 23 ? 11.190 1.090 -3.194 1.00 0.00 23 LYS A C 15
ATOM 6853 O O . LYS A 1 23 ? 12.165 0.873 -3.886 1.00 0.00 23 LYS A O 15
ATOM 6872 N N . ALA A 1 24 ? 11.225 1.970 -2.228 1.00 0.00 24 ALA A N 15
ATOM 6873 C CA . ALA A 1 24 ? 12.479 2.734 -1.952 1.00 0.00 24 ALA A CA 15
ATOM 6874 C C . ALA A 1 24 ? 13.660 1.777 -1.765 1.00 0.00 24 ALA A C 15
ATOM 6875 O O . ALA A 1 24 ? 14.803 2.136 -1.968 1.00 0.00 24 ALA A O 15
ATOM 6882 N N . ALA A 1 25 ? 13.386 0.563 -1.379 1.00 0.00 25 ALA A N 15
ATOM 6883 C CA . ALA A 1 25 ? 14.482 -0.429 -1.176 1.00 0.00 25 ALA A CA 15
ATOM 6884 C C . ALA A 1 25 ? 15.259 -0.637 -2.478 1.00 0.00 25 ALA A C 15
ATOM 6885 O O . ALA A 1 25 ? 16.444 -0.375 -2.555 1.00 0.00 25 ALA A O 15
ATOM 6892 N N . LEU A 1 26 ? 14.598 -1.109 -3.500 1.00 0.00 26 LEU A N 15
ATOM 6893 C CA . LEU A 1 26 ? 15.284 -1.344 -4.803 1.00 0.00 26 LEU A CA 15
ATOM 6894 C C . LEU A 1 26 ? 16.005 -0.074 -5.271 1.00 0.00 26 LEU A C 15
ATOM 6895 O O . LEU A 1 26 ? 16.956 -0.133 -6.026 1.00 0.00 26 LEU A O 15
ATOM 6911 N N . ASN A 1 27 ? 15.561 1.072 -4.826 1.00 0.00 27 ASN A N 15
ATOM 6912 C CA . ASN A 1 27 ? 16.222 2.343 -5.244 1.00 0.00 27 ASN A CA 15
ATOM 6913 C C . ASN A 1 27 ? 17.395 2.657 -4.311 1.00 0.00 27 ASN A C 15
ATOM 6914 O O . ASN A 1 27 ? 17.495 3.737 -3.763 1.00 0.00 27 ASN A O 15
ATOM 6925 N N . ALA A 1 28 ? 18.282 1.716 -4.129 1.00 0.00 28 ALA A N 15
ATOM 6926 C CA . ALA A 1 28 ? 19.451 1.949 -3.232 1.00 0.00 28 ALA A CA 15
ATOM 6927 C C . ALA A 1 28 ? 20.663 1.178 -3.739 1.00 0.00 28 ALA A C 15
ATOM 6928 O O . ALA A 1 28 ? 21.701 1.739 -4.035 1.00 0.00 28 ALA A O 15
ATOM 6935 N N . VAL A 1 29 ? 20.525 -0.104 -3.837 1.00 0.00 29 VAL A N 15
ATOM 6936 C CA . VAL A 1 29 ? 21.649 -0.957 -4.323 1.00 0.00 29 VAL A CA 15
ATOM 6937 C C . VAL A 1 29 ? 22.091 -0.500 -5.716 1.00 0.00 29 VAL A C 15
ATOM 6938 O O . VAL A 1 29 ? 23.268 -0.370 -5.993 1.00 0.00 29 VAL A O 15
ATOM 6951 N N . SER A 1 30 ? 21.155 -0.256 -6.593 1.00 0.00 30 SER A N 15
ATOM 6952 C CA . SER A 1 30 ? 21.514 0.192 -7.969 1.00 0.00 30 SER A CA 15
ATOM 6953 C C . SER A 1 30 ? 22.321 1.491 -7.911 1.00 0.00 30 SER A C 15
ATOM 6954 O O . SER A 1 30 ? 23.113 1.784 -8.784 1.00 0.00 30 SER A O 15
ATOM 6962 N N . GLU A 1 31 ? 22.120 2.268 -6.885 1.00 0.00 31 GLU A N 15
ATOM 6963 C CA . GLU A 1 31 ? 22.865 3.550 -6.755 1.00 0.00 31 GLU A CA 15
ATOM 6964 C C . GLU A 1 31 ? 24.272 3.289 -6.213 1.00 0.00 31 GLU A C 15
ATOM 6965 O O . GLU A 1 31 ? 25.209 4.000 -6.521 1.00 0.00 31 GLU A O 15
ATOM 6977 N N . ALA A 1 32 ? 24.425 2.276 -5.403 1.00 0.00 32 ALA A N 15
ATOM 6978 C CA . ALA A 1 32 ? 25.770 1.965 -4.834 1.00 0.00 32 ALA A CA 15
ATOM 6979 C C . ALA A 1 32 ? 26.672 1.354 -5.910 1.00 0.00 32 ALA A C 15
ATOM 6980 O O . ALA A 1 32 ? 27.790 1.787 -6.114 1.00 0.00 32 ALA A O 15
ATOM 6987 N N . VAL A 1 33 ? 26.196 0.349 -6.597 1.00 0.00 33 VAL A N 15
ATOM 6988 C CA . VAL A 1 33 ? 27.024 -0.296 -7.659 1.00 0.00 33 VAL A CA 15
ATOM 6989 C C . VAL A 1 33 ? 27.498 0.746 -8.680 1.00 0.00 33 VAL A C 15
ATOM 6990 O O . VAL A 1 33 ? 28.240 0.375 -9.575 1.00 0.00 33 VAL A O 15
ATOM 7006 N N . GLY A 1 1 ? -12.282 11.338 2.809 1.00 0.00 1 GLY A N 16
ATOM 7007 C CA . GLY A 1 1 ? -11.981 10.065 2.096 1.00 0.00 1 GLY A CA 16
ATOM 7008 C C . GLY A 1 1 ? -13.189 9.653 1.253 1.00 0.00 1 GLY A C 16
ATOM 7009 O O . GLY A 1 1 ? -13.529 10.300 0.282 1.00 0.00 1 GLY A O 16
ATOM 7015 N N . LEU A 1 2 ? -13.839 8.580 1.616 1.00 0.00 2 LEU A N 16
ATOM 7016 C CA . LEU A 1 2 ? -15.027 8.124 0.836 1.00 0.00 2 LEU A CA 16
ATOM 7017 C C . LEU A 1 2 ? -15.967 7.313 1.733 1.00 0.00 2 LEU A C 16
ATOM 7018 O O . LEU A 1 2 ? -17.024 7.774 2.116 1.00 0.00 2 LEU A O 16
ATOM 7034 N N . TRP A 1 3 ? -15.588 6.108 2.071 1.00 0.00 3 TRP A N 16
ATOM 7035 C CA . TRP A 1 3 ? -16.459 5.268 2.944 1.00 0.00 3 TRP A CA 16
ATOM 7036 C C . TRP A 1 3 ? -16.415 5.784 4.385 1.00 0.00 3 TRP A C 16
ATOM 7037 O O . TRP A 1 3 ? -15.401 6.268 4.849 1.00 0.00 3 TRP A O 16
ATOM 7058 N N . SER A 1 4 ? -17.508 5.686 5.094 1.00 0.00 4 SER A N 16
ATOM 7059 C CA . SER A 1 4 ? -17.532 6.172 6.506 1.00 0.00 4 SER A CA 16
ATOM 7060 C C . SER A 1 4 ? -16.488 5.425 7.341 1.00 0.00 4 SER A C 16
ATOM 7061 O O . SER A 1 4 ? -16.288 4.236 7.183 1.00 0.00 4 SER A O 16
ATOM 7069 N N . LYS A 1 5 ? -15.820 6.116 8.230 1.00 0.00 5 LYS A N 16
ATOM 7070 C CA . LYS A 1 5 ? -14.785 5.452 9.080 1.00 0.00 5 LYS A CA 16
ATOM 7071 C C . LYS A 1 5 ? -13.769 4.710 8.205 1.00 0.00 5 LYS A C 16
ATOM 7072 O O . LYS A 1 5 ? -13.853 4.726 6.993 1.00 0.00 5 LYS A O 16
ATOM 7091 N N . ILE A 1 6 ? -12.812 4.061 8.813 1.00 0.00 6 ILE A N 16
ATOM 7092 C CA . ILE A 1 6 ? -11.790 3.317 8.018 1.00 0.00 6 ILE A CA 16
ATOM 7093 C C . ILE A 1 6 ? -12.181 1.841 7.906 1.00 0.00 6 ILE A C 16
ATOM 7094 O O . ILE A 1 6 ? -11.502 0.968 8.413 1.00 0.00 6 ILE A O 16
ATOM 7110 N N . LYS A 1 7 ? -13.271 1.556 7.246 1.00 0.00 7 LYS A N 16
ATOM 7111 C CA . LYS A 1 7 ? -13.710 0.137 7.099 1.00 0.00 7 LYS A CA 16
ATOM 7112 C C . LYS A 1 7 ? -13.289 -0.406 5.730 1.00 0.00 7 LYS A C 16
ATOM 7113 O O . LYS A 1 7 ? -13.014 -1.580 5.575 1.00 0.00 7 LYS A O 16
ATOM 7132 N N . ALA A 1 8 ? -13.236 0.441 4.736 1.00 0.00 8 ALA A N 16
ATOM 7133 C CA . ALA A 1 8 ? -12.833 -0.022 3.376 1.00 0.00 8 ALA A CA 16
ATOM 7134 C C . ALA A 1 8 ? -11.395 0.397 3.078 1.00 0.00 8 ALA A C 16
ATOM 7135 O O . ALA A 1 8 ? -10.694 -0.236 2.313 1.00 0.00 8 ALA A O 16
ATOM 7142 N N . ALA A 1 9 ? -10.959 1.463 3.678 1.00 0.00 9 ALA A N 16
ATOM 7143 C CA . ALA A 1 9 ? -9.566 1.949 3.444 1.00 0.00 9 ALA A CA 16
ATOM 7144 C C . ALA A 1 9 ? -8.553 0.840 3.752 1.00 0.00 9 ALA A C 16
ATOM 7145 O O . ALA A 1 9 ? -7.444 0.849 3.256 1.00 0.00 9 ALA A O 16
ATOM 7152 N N . GLY A 1 10 ? -8.925 -0.113 4.567 1.00 0.00 10 GLY A N 16
ATOM 7153 C CA . GLY A 1 10 ? -7.984 -1.219 4.904 1.00 0.00 10 GLY A CA 16
ATOM 7154 C C . GLY A 1 10 ? -7.579 -1.952 3.624 1.00 0.00 10 GLY A C 16
ATOM 7155 O O . GLY A 1 10 ? -6.412 -2.182 3.375 1.00 0.00 10 GLY A O 16
ATOM 7159 N N . LYS A 1 11 ? -8.534 -2.313 2.806 1.00 0.00 11 LYS A N 16
ATOM 7160 C CA . LYS A 1 11 ? -8.201 -3.022 1.536 1.00 0.00 11 LYS A CA 16
ATOM 7161 C C . LYS A 1 11 ? -7.172 -2.209 0.744 1.00 0.00 11 LYS A C 16
ATOM 7162 O O . LYS A 1 11 ? -6.416 -2.742 -0.043 1.00 0.00 11 LYS A O 16
ATOM 7181 N N . GLU A 1 12 ? -7.143 -0.921 0.956 1.00 0.00 12 GLU A N 16
ATOM 7182 C CA . GLU A 1 12 ? -6.172 -0.061 0.234 1.00 0.00 12 GLU A CA 16
ATOM 7183 C C . GLU A 1 12 ? -4.964 0.242 1.127 1.00 0.00 12 GLU A C 16
ATOM 7184 O O . GLU A 1 12 ? -3.908 0.610 0.652 1.00 0.00 12 GLU A O 16
ATOM 7196 N N . ALA A 1 13 ? -5.113 0.093 2.419 1.00 0.00 13 ALA A N 16
ATOM 7197 C CA . ALA A 1 13 ? -3.976 0.378 3.343 1.00 0.00 13 ALA A CA 16
ATOM 7198 C C . ALA A 1 13 ? -2.781 -0.524 3.020 1.00 0.00 13 ALA A C 16
ATOM 7199 O O . ALA A 1 13 ? -1.831 -0.111 2.384 1.00 0.00 13 ALA A O 16
ATOM 7206 N N . ALA A 1 14 ? -2.824 -1.749 3.458 1.00 0.00 14 ALA A N 16
ATOM 7207 C CA . ALA A 1 14 ? -1.695 -2.690 3.190 1.00 0.00 14 ALA A CA 16
ATOM 7208 C C . ALA A 1 14 ? -1.425 -2.791 1.686 1.00 0.00 14 ALA A C 16
ATOM 7209 O O . ALA A 1 14 ? -0.321 -3.069 1.263 1.00 0.00 14 ALA A O 16
ATOM 7216 N N . LYS A 1 15 ? -2.426 -2.569 0.876 1.00 0.00 15 LYS A N 16
ATOM 7217 C CA . LYS A 1 15 ? -2.226 -2.654 -0.600 1.00 0.00 15 LYS A CA 16
ATOM 7218 C C . LYS A 1 15 ? -1.588 -1.365 -1.124 1.00 0.00 15 LYS A C 16
ATOM 7219 O O . LYS A 1 15 ? -2.175 -0.642 -1.906 1.00 0.00 15 LYS A O 16
ATOM 7238 N N . ALA A 1 16 ? -0.386 -1.074 -0.698 1.00 0.00 16 ALA A N 16
ATOM 7239 C CA . ALA A 1 16 ? 0.305 0.164 -1.163 1.00 0.00 16 ALA A CA 16
ATOM 7240 C C . ALA A 1 16 ? 1.676 0.277 -0.493 1.00 0.00 16 ALA A C 16
ATOM 7241 O O . ALA A 1 16 ? 2.703 0.247 -1.143 1.00 0.00 16 ALA A O 16
ATOM 7248 N N . ALA A 1 17 ? 1.695 0.402 0.807 1.00 0.00 17 ALA A N 16
ATOM 7249 C CA . ALA A 1 17 ? 2.995 0.515 1.537 1.00 0.00 17 ALA A CA 16
ATOM 7250 C C . ALA A 1 17 ? 3.876 -0.693 1.239 1.00 0.00 17 ALA A C 16
ATOM 7251 O O . ALA A 1 17 ? 5.004 -0.567 0.806 1.00 0.00 17 ALA A O 16
ATOM 7258 N N . ALA A 1 18 ? 3.359 -1.859 1.484 1.00 0.00 18 ALA A N 16
ATOM 7259 C CA . ALA A 1 18 ? 4.135 -3.117 1.239 1.00 0.00 18 ALA A CA 16
ATOM 7260 C C . ALA A 1 18 ? 4.870 -3.062 -0.107 1.00 0.00 18 ALA A C 16
ATOM 7261 O O . ALA A 1 18 ? 6.065 -3.268 -0.178 1.00 0.00 18 ALA A O 16
ATOM 7268 N N . LYS A 1 19 ? 4.165 -2.786 -1.173 1.00 0.00 19 LYS A N 16
ATOM 7269 C CA . LYS A 1 19 ? 4.829 -2.719 -2.508 1.00 0.00 19 LYS A CA 16
ATOM 7270 C C . LYS A 1 19 ? 5.752 -1.503 -2.565 1.00 0.00 19 LYS A C 16
ATOM 7271 O O . LYS A 1 19 ? 6.939 -1.619 -2.805 1.00 0.00 19 LYS A O 16
ATOM 7290 N N . ALA A 1 20 ? 5.207 -0.335 -2.347 1.00 0.00 20 ALA A N 16
ATOM 7291 C CA . ALA A 1 20 ? 6.039 0.907 -2.388 1.00 0.00 20 ALA A CA 16
ATOM 7292 C C . ALA A 1 20 ? 7.280 0.753 -1.501 1.00 0.00 20 ALA A C 16
ATOM 7293 O O . ALA A 1 20 ? 8.313 1.338 -1.756 1.00 0.00 20 ALA A O 16
ATOM 7300 N N . ALA A 1 21 ? 7.180 -0.033 -0.463 1.00 0.00 21 ALA A N 16
ATOM 7301 C CA . ALA A 1 21 ? 8.346 -0.230 0.443 1.00 0.00 21 ALA A CA 16
ATOM 7302 C C . ALA A 1 21 ? 9.468 -0.955 -0.300 1.00 0.00 21 ALA A C 16
ATOM 7303 O O . ALA A 1 21 ? 10.567 -0.454 -0.433 1.00 0.00 21 ALA A O 16
ATOM 7310 N N . GLY A 1 22 ? 9.192 -2.136 -0.780 1.00 0.00 22 GLY A N 16
ATOM 7311 C CA . GLY A 1 22 ? 10.233 -2.912 -1.517 1.00 0.00 22 GLY A CA 16
ATOM 7312 C C . GLY A 1 22 ? 10.760 -2.085 -2.692 1.00 0.00 22 GLY A C 16
ATOM 7313 O O . GLY A 1 22 ? 11.930 -2.133 -3.021 1.00 0.00 22 GLY A O 16
ATOM 7317 N N . LYS A 1 23 ? 9.907 -1.323 -3.325 1.00 0.00 23 LYS A N 16
ATOM 7318 C CA . LYS A 1 23 ? 10.361 -0.489 -4.478 1.00 0.00 23 LYS A CA 16
ATOM 7319 C C . LYS A 1 23 ? 11.471 0.468 -4.031 1.00 0.00 23 LYS A C 16
ATOM 7320 O O . LYS A 1 23 ? 12.609 0.344 -4.439 1.00 0.00 23 LYS A O 16
ATOM 7339 N N . ALA A 1 24 ? 11.150 1.418 -3.192 1.00 0.00 24 ALA A N 16
ATOM 7340 C CA . ALA A 1 24 ? 12.188 2.379 -2.716 1.00 0.00 24 ALA A CA 16
ATOM 7341 C C . ALA A 1 24 ? 13.363 1.621 -2.091 1.00 0.00 24 ALA A C 16
ATOM 7342 O O . ALA A 1 24 ? 14.470 2.117 -2.023 1.00 0.00 24 ALA A O 16
ATOM 7349 N N . ALA A 1 25 ? 13.124 0.420 -1.641 1.00 0.00 25 ALA A N 16
ATOM 7350 C CA . ALA A 1 25 ? 14.217 -0.385 -1.023 1.00 0.00 25 ALA A CA 16
ATOM 7351 C C . ALA A 1 25 ? 15.364 -0.568 -2.019 1.00 0.00 25 ALA A C 16
ATOM 7352 O O . ALA A 1 25 ? 16.479 -0.144 -1.784 1.00 0.00 25 ALA A O 16
ATOM 7359 N N . LEU A 1 26 ? 15.095 -1.197 -3.132 1.00 0.00 26 LEU A N 16
ATOM 7360 C CA . LEU A 1 26 ? 16.157 -1.414 -4.154 1.00 0.00 26 LEU A CA 16
ATOM 7361 C C . LEU A 1 26 ? 16.816 -0.084 -4.534 1.00 0.00 26 LEU A C 16
ATOM 7362 O O . LEU A 1 26 ? 17.945 -0.047 -4.983 1.00 0.00 26 LEU A O 16
ATOM 7378 N N . ASN A 1 27 ? 16.119 1.009 -4.357 1.00 0.00 27 ASN A N 16
ATOM 7379 C CA . ASN A 1 27 ? 16.703 2.337 -4.708 1.00 0.00 27 ASN A CA 16
ATOM 7380 C C . ASN A 1 27 ? 18.006 2.566 -3.935 1.00 0.00 27 ASN A C 16
ATOM 7381 O O . ASN A 1 27 ? 18.946 3.145 -4.443 1.00 0.00 27 ASN A O 16
ATOM 7392 N N . ALA A 1 28 ? 18.066 2.115 -2.711 1.00 0.00 28 ALA A N 16
ATOM 7393 C CA . ALA A 1 28 ? 19.306 2.305 -1.904 1.00 0.00 28 ALA A CA 16
ATOM 7394 C C . ALA A 1 28 ? 20.441 1.462 -2.473 1.00 0.00 28 ALA A C 16
ATOM 7395 O O . ALA A 1 28 ? 21.463 1.968 -2.897 1.00 0.00 28 ALA A O 16
ATOM 7402 N N . VAL A 1 29 ? 20.258 0.181 -2.485 1.00 0.00 29 VAL A N 16
ATOM 7403 C CA . VAL A 1 29 ? 21.311 -0.732 -3.024 1.00 0.00 29 VAL A CA 16
ATOM 7404 C C . VAL A 1 29 ? 21.595 -0.401 -4.492 1.00 0.00 29 VAL A C 16
ATOM 7405 O O . VAL A 1 29 ? 22.734 -0.339 -4.913 1.00 0.00 29 VAL A O 16
ATOM 7418 N N . SER A 1 30 ? 20.568 -0.189 -5.273 1.00 0.00 30 SER A N 16
ATOM 7419 C CA . SER A 1 30 ? 20.778 0.138 -6.714 1.00 0.00 30 SER A CA 16
ATOM 7420 C C . SER A 1 30 ? 21.674 1.371 -6.853 1.00 0.00 30 SER A C 16
ATOM 7421 O O . SER A 1 30 ? 22.388 1.530 -7.823 1.0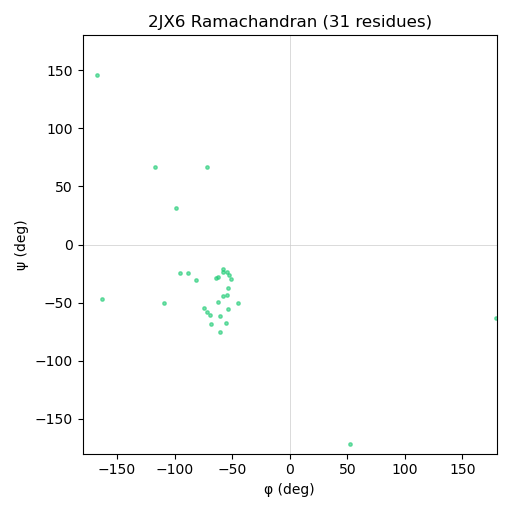0 0.00 30 SER A O 16
ATOM 7429 N N . GLU A 1 31 ? 21.638 2.239 -5.883 1.00 0.00 31 GLU A N 16
ATOM 7430 C CA . GLU A 1 31 ? 22.483 3.464 -5.940 1.00 0.00 31 GLU A CA 16
ATOM 7431 C C . GLU A 1 31 ? 23.942 3.109 -5.640 1.00 0.00 31 GLU A C 16
ATOM 7432 O O . GLU A 1 31 ? 24.858 3.758 -6.106 1.00 0.00 31 GLU A O 16
ATOM 7444 N N . ALA A 1 32 ? 24.161 2.082 -4.863 1.00 0.00 32 ALA A N 16
ATOM 7445 C CA . ALA A 1 32 ? 25.559 1.679 -4.529 1.00 0.00 32 ALA A CA 16
ATOM 7446 C C . ALA A 1 32 ? 26.247 1.086 -5.761 1.00 0.00 32 ALA A C 16
ATOM 7447 O O . ALA A 1 32 ? 27.425 1.289 -5.984 1.00 0.00 32 ALA A O 16
ATOM 7454 N N . VAL A 1 33 ? 25.520 0.352 -6.562 1.00 0.00 33 VAL A N 16
ATOM 7455 C CA . VAL A 1 33 ? 26.128 -0.259 -7.781 1.00 0.00 33 VAL A CA 16
ATOM 7456 C C . VAL A 1 33 ? 26.748 0.827 -8.666 1.00 0.00 33 VAL A C 16
ATOM 7457 O O . VAL A 1 33 ? 27.964 0.908 -8.706 1.00 0.00 33 VAL A O 16
ATOM 7473 N N . GLY A 1 1 ? -25.441 5.868 10.966 1.00 0.00 1 GLY A N 17
ATOM 7474 C CA . GLY A 1 1 ? -25.608 4.953 12.132 1.00 0.00 1 GLY A CA 17
ATOM 7475 C C . GLY A 1 1 ? -24.352 4.094 12.291 1.00 0.00 1 GLY A C 17
ATOM 7476 O O . GLY A 1 1 ? -23.588 4.264 13.220 1.00 0.00 1 GLY A O 17
ATOM 7482 N N . LEU A 1 2 ? -24.136 3.170 11.393 1.00 0.00 2 LEU A N 17
ATOM 7483 C CA . LEU A 1 2 ? -22.930 2.298 11.492 1.00 0.00 2 LEU A CA 17
ATOM 7484 C C . LEU A 1 2 ? -22.051 2.466 10.248 1.00 0.00 2 LEU A C 17
ATOM 7485 O O . LEU A 1 2 ? -21.382 1.545 9.822 1.00 0.00 2 LEU A O 17
ATOM 7501 N N . TRP A 1 3 ? -22.047 3.636 9.667 1.00 0.00 3 TRP A N 17
ATOM 7502 C CA . TRP A 1 3 ? -21.209 3.865 8.452 1.00 0.00 3 TRP A CA 17
ATOM 7503 C C . TRP A 1 3 ? -19.728 3.913 8.837 1.00 0.00 3 TRP A C 17
ATOM 7504 O O . TRP A 1 3 ? -19.264 4.864 9.435 1.00 0.00 3 TRP A O 17
ATOM 7525 N N . SER A 1 4 ? -18.984 2.894 8.500 1.00 0.00 4 SER A N 17
ATOM 7526 C CA . SER A 1 4 ? -17.533 2.879 8.849 1.00 0.00 4 SER A CA 17
ATOM 7527 C C . SER A 1 4 ? -16.684 2.809 7.576 1.00 0.00 4 SER A C 17
ATOM 7528 O O . SER A 1 4 ? -16.554 1.767 6.963 1.00 0.00 4 SER A O 17
ATOM 7536 N N . LYS A 1 5 ? -16.104 3.910 7.177 1.00 0.00 5 LYS A N 17
ATOM 7537 C CA . LYS A 1 5 ? -15.262 3.908 5.946 1.00 0.00 5 LYS A CA 17
ATOM 7538 C C . LYS A 1 5 ? -13.853 3.401 6.267 1.00 0.00 5 LYS A C 17
ATOM 7539 O O . LYS A 1 5 ? -13.161 2.880 5.414 1.00 0.00 5 LYS A O 17
ATOM 7558 N N . ILE A 1 6 ? -13.424 3.549 7.494 1.00 0.00 6 ILE A N 17
ATOM 7559 C CA . ILE A 1 6 ? -12.059 3.076 7.873 1.00 0.00 6 ILE A CA 17
ATOM 7560 C C . ILE A 1 6 ? -11.944 1.562 7.660 1.00 0.00 6 ILE A C 17
ATOM 7561 O O . ILE A 1 6 ? -10.868 1.037 7.448 1.00 0.00 6 ILE A O 17
ATOM 7577 N N . LYS A 1 7 ? -13.045 0.860 7.714 1.00 0.00 7 LYS A N 17
ATOM 7578 C CA . LYS A 1 7 ? -13.000 -0.621 7.514 1.00 0.00 7 LYS A CA 17
ATOM 7579 C C . LYS A 1 7 ? -12.391 -0.955 6.150 1.00 0.00 7 LYS A C 17
ATOM 7580 O O . LYS A 1 7 ? -11.705 -1.946 5.991 1.00 0.00 7 LYS A O 17
ATOM 7599 N N . ALA A 1 8 ? -12.634 -0.132 5.165 1.00 0.00 8 ALA A N 17
ATOM 7600 C CA . ALA A 1 8 ? -12.069 -0.397 3.809 1.00 0.00 8 ALA A CA 17
ATOM 7601 C C . ALA A 1 8 ? -10.651 0.159 3.710 1.00 0.00 8 ALA A C 17
ATOM 7602 O O . ALA A 1 8 ? -9.837 -0.313 2.940 1.00 0.00 8 ALA A O 17
ATOM 7609 N N . ALA A 1 9 ? -10.357 1.159 4.484 1.00 0.00 9 ALA A N 17
ATOM 7610 C CA . ALA A 1 9 ? -8.994 1.768 4.454 1.00 0.00 9 ALA A CA 17
ATOM 7611 C C . ALA A 1 9 ? -7.921 0.693 4.663 1.00 0.00 9 ALA A C 17
ATOM 7612 O O . ALA A 1 9 ? -6.812 0.809 4.179 1.00 0.00 9 ALA A O 17
ATOM 7619 N N . GLY A 1 10 ? -8.244 -0.350 5.380 1.00 0.00 10 GLY A N 17
ATOM 7620 C CA . GLY A 1 10 ? -7.243 -1.429 5.618 1.00 0.00 10 GLY A CA 17
ATOM 7621 C C . GLY A 1 10 ? -6.930 -2.134 4.300 1.00 0.00 10 GLY A C 17
ATOM 7622 O O . GLY A 1 10 ? -5.783 -2.318 3.944 1.00 0.00 10 GLY A O 17
ATOM 7626 N N . LYS A 1 11 ? -7.941 -2.523 3.565 1.00 0.00 11 LYS A N 17
ATOM 7627 C CA . LYS A 1 11 ? -7.694 -3.209 2.260 1.00 0.00 11 LYS A CA 17
ATOM 7628 C C . LYS A 1 11 ? -6.741 -2.364 1.411 1.00 0.00 11 LYS A C 17
ATOM 7629 O O . LYS A 1 11 ? -6.004 -2.873 0.589 1.00 0.00 11 LYS A O 17
ATOM 7648 N N . GLU A 1 12 ? -6.749 -1.074 1.617 1.00 0.00 12 GLU A N 17
ATOM 7649 C CA . GLU A 1 12 ? -5.849 -0.184 0.845 1.00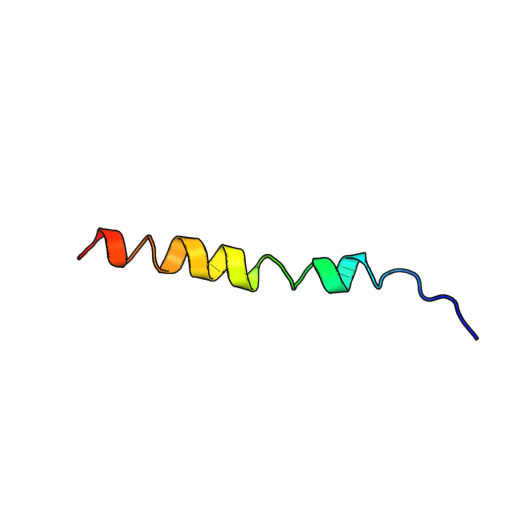 0.00 12 GLU A CA 17
ATOM 7650 C C . GLU A 1 12 ? -4.506 -0.043 1.567 1.00 0.00 12 GLU A C 17
ATOM 7651 O O . GLU A 1 12 ? -3.494 0.249 0.961 1.00 0.00 12 GLU A O 17
ATOM 7663 N N . ALA A 1 13 ? -4.489 -0.250 2.862 1.00 0.00 13 ALA A N 17
ATOM 7664 C CA . ALA A 1 13 ? -3.209 -0.128 3.621 1.00 0.00 13 ALA A CA 17
ATOM 7665 C C . ALA A 1 13 ? -2.160 -1.084 3.053 1.00 0.00 13 ALA A C 17
ATOM 7666 O O . ALA A 1 13 ? -1.219 -0.677 2.401 1.00 0.00 13 ALA A O 17
ATOM 7673 N N . ALA A 1 14 ? -2.323 -2.351 3.298 1.00 0.00 14 ALA A N 17
ATOM 7674 C CA . ALA A 1 14 ? -1.344 -3.354 2.781 1.00 0.00 14 ALA A CA 17
ATOM 7675 C C . ALA A 1 14 ? -1.214 -3.237 1.258 1.00 0.00 14 ALA A C 17
ATOM 7676 O O . ALA A 1 14 ? -0.199 -3.582 0.686 1.00 0.00 14 ALA A O 17
ATOM 7683 N N . LYS A 1 15 ? -2.235 -2.755 0.600 1.00 0.00 15 LYS A N 17
ATOM 7684 C CA . LYS A 1 15 ? -2.172 -2.617 -0.884 1.00 0.00 15 LYS A CA 17
ATOM 7685 C C . LYS A 1 15 ? -1.683 -1.216 -1.267 1.00 0.00 15 LYS A C 17
ATOM 7686 O O . LYS A 1 15 ? -2.398 -0.444 -1.876 1.00 0.00 15 LYS A O 17
ATOM 7705 N N . ALA A 1 16 ? -0.469 -0.885 -0.915 1.00 0.00 16 ALA A N 17
ATOM 7706 C CA . ALA A 1 16 ? 0.079 0.460 -1.254 1.00 0.00 16 ALA A CA 17
ATOM 7707 C C . ALA A 1 16 ? 1.502 0.598 -0.709 1.00 0.00 16 ALA A C 17
ATOM 7708 O O . ALA A 1 16 ? 2.453 0.744 -1.452 1.00 0.00 16 ALA A O 17
ATOM 7715 N N . ALA A 1 17 ? 1.652 0.547 0.588 1.00 0.00 17 ALA A N 17
ATOM 7716 C CA . ALA A 1 17 ? 3.010 0.671 1.196 1.00 0.00 17 ALA A CA 17
ATOM 7717 C C . ALA A 1 17 ? 3.938 -0.407 0.647 1.00 0.00 17 ALA A C 17
ATOM 7718 O O . ALA A 1 17 ? 5.002 -0.131 0.130 1.00 0.00 17 ALA A O 17
ATOM 7725 N N . ALA A 1 18 ? 3.532 -1.634 0.771 1.00 0.00 18 ALA A N 17
ATOM 7726 C CA . ALA A 1 18 ? 4.362 -2.778 0.278 1.00 0.00 18 ALA A CA 17
ATOM 7727 C C . ALA A 1 18 ? 4.940 -2.487 -1.114 1.00 0.00 18 ALA A C 17
ATOM 7728 O O . ALA A 1 18 ? 6.117 -2.671 -1.354 1.00 0.00 18 ALA A O 17
ATOM 7735 N N . LYS A 1 19 ? 4.123 -2.040 -2.031 1.00 0.00 19 LYS A N 17
ATOM 7736 C CA . LYS A 1 19 ? 4.631 -1.745 -3.402 1.00 0.00 19 LYS A CA 17
ATOM 7737 C C . LYS A 1 19 ? 5.431 -0.443 -3.399 1.00 0.00 19 LYS A C 17
ATOM 7738 O O . LYS A 1 19 ? 6.610 -0.425 -3.698 1.00 0.00 19 LYS A O 17
ATOM 7757 N N . ALA A 1 20 ? 4.793 0.649 -3.068 1.00 0.00 20 ALA A N 17
ATOM 7758 C CA . ALA A 1 20 ? 5.503 1.966 -3.049 1.00 0.00 20 ALA A CA 17
ATOM 7759 C C . ALA A 1 20 ? 6.810 1.867 -2.253 1.00 0.00 20 ALA A C 17
ATOM 7760 O O . ALA A 1 20 ? 7.838 2.366 -2.665 1.00 0.00 20 ALA A O 17
ATOM 7767 N N . ALA A 1 21 ? 6.774 1.225 -1.116 1.00 0.00 21 ALA A N 17
ATOM 7768 C CA . ALA A 1 21 ? 8.006 1.091 -0.292 1.00 0.00 21 ALA A CA 17
ATOM 7769 C C . ALA A 1 21 ? 9.018 0.186 -0.997 1.00 0.00 21 ALA A C 17
ATOM 7770 O O . ALA A 1 21 ? 10.129 0.584 -1.289 1.00 0.00 21 ALA A O 17
ATOM 7777 N N . GLY A 1 22 ? 8.637 -1.033 -1.265 1.00 0.00 22 GLY A N 17
ATOM 7778 C CA . GLY A 1 22 ? 9.564 -1.986 -1.946 1.00 0.00 22 GLY A CA 17
ATOM 7779 C C . GLY A 1 22 ? 10.121 -1.357 -3.227 1.00 0.00 22 GLY A C 17
ATOM 7780 O O . GLY A 1 22 ? 11.285 -1.510 -3.546 1.00 0.00 22 GLY A O 17
ATOM 7784 N N . LYS A 1 23 ? 9.304 -0.650 -3.963 1.00 0.00 23 LYS A N 17
ATOM 7785 C CA . LYS A 1 23 ? 9.791 -0.014 -5.225 1.00 0.00 23 LYS A CA 17
ATOM 7786 C C . LYS A 1 23 ? 11.020 0.857 -4.942 1.00 0.00 23 LYS A C 17
ATOM 7787 O O . LYS A 1 23 ? 12.118 0.550 -5.366 1.00 0.00 23 LYS A O 17
ATOM 7806 N N . ALA A 1 24 ? 10.848 1.938 -4.227 1.00 0.00 24 ALA A N 17
ATOM 7807 C CA . ALA A 1 24 ? 12.009 2.824 -3.917 1.00 0.00 24 ALA A CA 17
ATOM 7808 C C . ALA A 1 24 ? 13.120 2.020 -3.238 1.00 0.00 24 ALA A C 17
ATOM 7809 O O . ALA A 1 24 ? 14.280 2.381 -3.282 1.00 0.00 24 ALA A O 17
ATOM 7816 N N . ALA A 1 25 ? 12.769 0.931 -2.613 1.00 0.00 25 ALA A N 17
ATOM 7817 C CA . ALA A 1 25 ? 13.793 0.092 -1.930 1.00 0.00 25 ALA A CA 17
ATOM 7818 C C . ALA A 1 25 ? 14.800 -0.446 -2.950 1.00 0.00 25 ALA A C 17
ATOM 7819 O O . ALA A 1 25 ? 15.978 -0.154 -2.887 1.00 0.00 25 ALA A O 17
ATOM 7826 N N . LEU A 1 26 ? 14.341 -1.232 -3.887 1.00 0.00 26 LEU A N 17
ATOM 7827 C CA . LEU A 1 26 ? 15.261 -1.796 -4.915 1.00 0.00 26 LEU A CA 17
ATOM 7828 C C . LEU A 1 26 ? 16.008 -0.670 -5.637 1.00 0.00 26 LEU A C 17
ATOM 7829 O O . LEU A 1 26 ? 17.152 -0.817 -6.018 1.00 0.00 26 LEU A O 17
ATOM 7845 N N . ASN A 1 27 ? 15.366 0.453 -5.825 1.00 0.00 27 ASN A N 17
ATOM 7846 C CA . ASN A 1 27 ? 16.038 1.591 -6.519 1.00 0.00 27 ASN A CA 17
ATOM 7847 C C . ASN A 1 27 ? 16.804 2.444 -5.504 1.00 0.00 27 ASN A C 17
ATOM 7848 O O . ASN A 1 27 ? 16.631 3.644 -5.429 1.00 0.00 27 ASN A O 17
ATOM 7859 N N . ALA A 1 28 ? 17.648 1.827 -4.723 1.00 0.00 28 ALA A N 17
ATOM 7860 C CA . ALA A 1 28 ? 18.429 2.591 -3.707 1.00 0.00 28 ALA A CA 17
ATOM 7861 C C . ALA A 1 28 ? 19.631 1.776 -3.249 1.00 0.00 28 ALA A C 17
ATOM 7862 O O . ALA A 1 28 ? 20.768 2.181 -3.383 1.00 0.00 28 ALA A O 17
ATOM 7869 N N . VAL A 1 29 ? 19.372 0.629 -2.709 1.00 0.00 29 VAL A N 17
ATOM 7870 C CA . VAL A 1 29 ? 20.477 -0.251 -2.225 1.00 0.00 29 VAL A CA 17
ATOM 7871 C C . VAL A 1 29 ? 21.427 -0.586 -3.377 1.00 0.00 29 VAL A C 17
ATOM 7872 O O . VAL A 1 29 ? 22.632 -0.518 -3.240 1.00 0.00 29 VAL A O 17
ATOM 7885 N N . SER A 1 30 ? 20.889 -0.950 -4.512 1.00 0.00 30 SER A N 17
ATOM 7886 C CA . SER A 1 30 ? 21.755 -1.291 -5.677 1.00 0.00 30 SER A CA 17
ATOM 7887 C C . SER A 1 30 ? 22.649 -0.104 -6.039 1.00 0.00 30 SER A C 17
ATOM 7888 O O . SER A 1 30 ? 23.736 -0.264 -6.557 1.00 0.00 30 SER A O 17
ATOM 7896 N N . GLU A 1 31 ? 22.193 1.086 -5.767 1.00 0.00 31 GLU A N 17
ATOM 7897 C CA . GLU A 1 31 ? 23.002 2.293 -6.088 1.00 0.00 31 GLU A CA 17
ATOM 7898 C C . GLU A 1 31 ? 24.105 2.483 -5.042 1.00 0.00 31 GLU A C 17
ATOM 7899 O O . GLU A 1 31 ? 25.157 3.020 -5.327 1.00 0.00 31 GLU A O 17
ATOM 7911 N N . ALA A 1 32 ? 23.870 2.045 -3.833 1.00 0.00 32 ALA A N 17
ATOM 7912 C CA . ALA A 1 32 ? 24.903 2.198 -2.767 1.00 0.00 32 ALA A CA 17
ATOM 7913 C C . ALA A 1 32 ? 26.035 1.189 -2.980 1.00 0.00 32 ALA A C 17
ATOM 7914 O O . ALA A 1 32 ? 27.195 1.546 -3.034 1.00 0.00 32 ALA A O 17
ATOM 7921 N N . VAL A 1 33 ? 25.705 -0.071 -3.098 1.00 0.00 33 VAL A N 17
ATOM 7922 C CA . VAL A 1 33 ? 26.759 -1.108 -3.306 1.00 0.00 33 VAL A CA 17
ATOM 7923 C C . VAL A 1 33 ? 27.610 -0.768 -4.534 1.00 0.00 33 VAL A C 17
ATOM 7924 O O . VAL A 1 33 ? 28.672 -1.353 -4.675 1.00 0.00 33 VAL A O 17
ATOM 7940 N N . GLY A 1 1 ? -20.737 14.982 14.140 1.00 0.00 1 GLY A N 18
ATOM 7941 C CA . GLY A 1 1 ? -20.760 13.525 13.833 1.00 0.00 1 GLY A CA 18
ATOM 7942 C C . GLY A 1 1 ? -19.488 13.140 13.075 1.00 0.00 1 GLY A C 18
ATOM 7943 O O . GLY A 1 1 ? -19.277 13.551 11.950 1.00 0.00 1 GLY A O 18
ATOM 7949 N N . LEU A 1 2 ? -18.640 12.356 13.684 1.00 0.00 2 LEU A N 18
ATOM 7950 C CA . LEU A 1 2 ? -17.378 11.944 13.001 1.00 0.00 2 LEU A CA 18
ATOM 7951 C C . LEU A 1 2 ? -17.698 11.060 11.792 1.00 0.00 2 LEU A C 18
ATOM 7952 O O . LEU A 1 2 ? -18.379 10.059 11.906 1.00 0.00 2 LEU A O 18
ATOM 7968 N N . TRP A 1 3 ? -17.212 11.422 10.635 1.00 0.00 3 TRP A N 18
ATOM 7969 C CA . TRP A 1 3 ? -17.488 10.606 9.417 1.00 0.00 3 TRP A CA 18
ATOM 7970 C C . TRP A 1 3 ? -16.535 9.408 9.356 1.00 0.00 3 TRP A C 18
ATOM 7971 O O . TRP A 1 3 ? -15.416 9.470 9.827 1.00 0.00 3 TRP A O 18
ATOM 7992 N N . SER A 1 4 ? -16.970 8.320 8.778 1.00 0.00 4 SER A N 18
ATOM 7993 C CA . SER A 1 4 ? -16.089 7.118 8.685 1.00 0.00 4 SER A CA 18
ATOM 7994 C C . SER A 1 4 ? -14.872 7.424 7.808 1.00 0.00 4 SER A C 18
ATOM 7995 O O . SER A 1 4 ? -14.945 7.387 6.595 1.00 0.00 4 SER A O 18
ATOM 8003 N N . LYS A 1 5 ? -13.754 7.727 8.413 1.00 0.00 5 LYS A N 18
ATOM 8004 C CA . LYS A 1 5 ? -12.532 8.037 7.615 1.00 0.00 5 LYS A CA 18
ATOM 8005 C C . LYS A 1 5 ? -11.709 6.765 7.389 1.00 0.00 5 LYS A C 18
ATOM 8006 O O . LYS A 1 5 ? -11.078 6.598 6.364 1.00 0.00 5 LYS A O 18
ATOM 8025 N N . ILE A 1 6 ? -11.712 5.870 8.340 1.00 0.00 6 ILE A N 18
ATOM 8026 C CA . ILE A 1 6 ? -10.930 4.608 8.183 1.00 0.00 6 ILE A CA 18
ATOM 8027 C C . ILE A 1 6 ? -11.878 3.426 7.962 1.00 0.00 6 ILE A C 18
ATOM 8028 O O . ILE A 1 6 ? -12.150 2.659 8.864 1.00 0.00 6 ILE A O 18
ATOM 8044 N N . LYS A 1 7 ? -12.384 3.276 6.766 1.00 0.00 7 LYS A N 18
ATOM 8045 C CA . LYS A 1 7 ? -13.315 2.145 6.483 1.00 0.00 7 LYS A CA 18
ATOM 8046 C C . LYS A 1 7 ? -12.814 1.334 5.285 1.00 0.00 7 LYS A C 18
ATOM 8047 O O . LYS A 1 7 ? -12.500 0.165 5.403 1.00 0.00 7 LYS A O 18
ATOM 8066 N N . ALA A 1 8 ? -12.737 1.946 4.133 1.00 0.00 8 ALA A N 18
ATOM 8067 C CA . ALA A 1 8 ? -12.256 1.213 2.925 1.00 0.00 8 ALA A CA 18
ATOM 8068 C C . ALA A 1 8 ? -10.732 1.247 2.855 1.00 0.00 8 ALA A C 18
ATOM 8069 O O . ALA A 1 8 ? -10.102 0.377 2.288 1.00 0.00 8 ALA A O 18
ATOM 8076 N N . ALA A 1 9 ? -10.141 2.252 3.430 1.00 0.00 9 ALA A N 18
ATOM 8077 C CA . ALA A 1 9 ? -8.654 2.371 3.410 1.00 0.00 9 ALA A CA 18
ATOM 8078 C C . ALA A 1 9 ? -8.002 1.104 3.977 1.00 0.00 9 ALA A C 18
ATOM 8079 O O . ALA A 1 9 ? -6.858 0.808 3.693 1.00 0.00 9 ALA A O 18
ATOM 8086 N N . GLY A 1 10 ? -8.718 0.356 4.776 1.00 0.00 10 GLY A N 18
ATOM 8087 C CA . GLY A 1 10 ? -8.134 -0.889 5.357 1.00 0.00 10 GLY A CA 18
ATOM 8088 C C . GLY A 1 10 ? -7.760 -1.852 4.232 1.00 0.00 10 GLY A C 18
ATOM 8089 O O . GLY A 1 10 ? -6.650 -2.345 4.171 1.00 0.00 10 GLY A O 18
ATOM 8093 N N . LYS A 1 11 ? -8.670 -2.116 3.333 1.00 0.00 11 LYS A N 18
ATOM 8094 C CA . LYS A 1 11 ? -8.357 -3.042 2.204 1.00 0.00 11 LYS A CA 18
ATOM 8095 C C . LYS A 1 11 ? -7.103 -2.557 1.470 1.00 0.00 11 LYS A C 18
ATOM 8096 O O . LYS A 1 11 ? -6.399 -3.325 0.846 1.00 0.00 11 LYS A O 18
ATOM 8115 N N . GLU A 1 12 ? -6.823 -1.284 1.550 1.00 0.00 12 GLU A N 18
ATOM 8116 C CA . GLU A 1 12 ? -5.623 -0.733 0.871 1.00 0.00 12 GLU A CA 18
ATOM 8117 C C . GLU A 1 12 ? -4.481 -0.542 1.877 1.00 0.00 12 GLU A C 18
ATOM 8118 O O . GLU A 1 12 ? -3.345 -0.332 1.500 1.00 0.00 12 GLU A O 18
ATOM 8130 N N . ALA A 1 13 ? -4.772 -0.608 3.154 1.00 0.00 13 ALA A N 18
ATOM 8131 C CA . ALA A 1 13 ? -3.699 -0.427 4.178 1.00 0.00 13 ALA A CA 18
ATOM 8132 C C . ALA A 1 13 ? -2.521 -1.364 3.897 1.00 0.00 13 ALA A C 18
ATOM 8133 O O . ALA A 1 13 ? -1.528 -0.970 3.316 1.00 0.00 13 ALA A O 18
ATOM 8140 N N . ALA A 1 14 ? -2.624 -2.596 4.304 1.00 0.00 14 ALA A N 18
ATOM 8141 C CA . ALA A 1 14 ? -1.513 -3.564 4.064 1.00 0.00 14 ALA A CA 18
ATOM 8142 C C . ALA A 1 14 ? -1.243 -3.705 2.562 1.00 0.00 14 ALA A C 18
ATOM 8143 O O . ALA A 1 14 ? -0.157 -4.061 2.149 1.00 0.00 14 ALA A O 18
ATOM 8150 N N . LYS A 1 15 ? -2.225 -3.428 1.744 1.00 0.00 15 LYS A N 18
ATOM 8151 C CA . LYS A 1 15 ? -2.026 -3.545 0.269 1.00 0.00 15 LYS A CA 18
ATOM 8152 C C . LYS A 1 15 ? -1.560 -2.205 -0.310 1.00 0.00 15 LYS A C 18
ATOM 8153 O O . LYS A 1 15 ? -2.307 -1.510 -0.970 1.00 0.00 15 LYS A O 18
ATOM 8172 N N . ALA A 1 16 ? -0.326 -1.842 -0.070 1.00 0.00 16 ALA A N 18
ATOM 8173 C CA . ALA A 1 16 ? 0.200 -0.551 -0.604 1.00 0.00 16 ALA A CA 18
ATOM 8174 C C . ALA A 1 16 ? 1.649 -0.351 -0.154 1.00 0.00 16 ALA A C 18
ATOM 8175 O O . ALA A 1 16 ? 2.558 -0.291 -0.958 1.00 0.00 16 ALA A O 18
ATOM 8182 N N . ALA A 1 17 ? 1.865 -0.247 1.129 1.00 0.00 17 ALA A N 18
ATOM 8183 C CA . ALA A 1 17 ? 3.253 -0.050 1.651 1.00 0.00 17 ALA A CA 18
ATOM 8184 C C . ALA A 1 17 ? 4.182 -1.143 1.129 1.00 0.00 17 ALA A C 18
ATOM 8185 O O . ALA A 1 17 ? 5.202 -0.878 0.530 1.00 0.00 17 ALA A O 18
ATOM 8192 N N . ALA A 1 18 ? 3.827 -2.368 1.374 1.00 0.00 18 ALA A N 18
ATOM 8193 C CA . ALA A 1 18 ? 4.668 -3.520 0.918 1.00 0.00 18 ALA A CA 18
ATOM 8194 C C . ALA A 1 18 ? 5.132 -3.329 -0.532 1.00 0.00 18 ALA A C 18
ATOM 8195 O O . ALA A 1 18 ? 6.290 -3.518 -0.850 1.00 0.00 18 ALA A O 18
ATOM 8202 N N . LYS A 1 19 ? 4.240 -2.960 -1.413 1.00 0.00 19 LYS A N 18
ATOM 8203 C CA . LYS A 1 19 ? 4.633 -2.762 -2.837 1.00 0.00 19 LYS A CA 18
ATOM 8204 C C . LYS A 1 19 ? 5.418 -1.460 -2.987 1.00 0.00 19 LYS A C 18
ATOM 8205 O O . LYS A 1 19 ? 6.564 -1.455 -3.393 1.00 0.00 19 LYS A O 18
ATOM 8224 N N . ALA A 1 20 ? 4.803 -0.354 -2.664 1.00 0.00 20 ALA A N 18
ATOM 8225 C CA . ALA A 1 20 ? 5.499 0.963 -2.787 1.00 0.00 20 ALA A CA 18
ATOM 8226 C C . ALA A 1 20 ? 6.859 0.925 -2.080 1.00 0.00 20 ALA A C 18
ATOM 8227 O O . ALA A 1 20 ? 7.821 1.513 -2.532 1.00 0.00 20 ALA A O 18
ATOM 8234 N N . ALA A 1 21 ? 6.941 0.238 -0.973 1.00 0.00 21 ALA A N 18
ATOM 8235 C CA . ALA A 1 21 ? 8.231 0.159 -0.232 1.00 0.00 21 ALA A CA 18
ATOM 8236 C C . ALA A 1 21 ? 9.240 -0.682 -1.014 1.00 0.00 21 ALA A C 18
ATOM 8237 O O . ALA A 1 21 ? 10.296 -0.214 -1.392 1.00 0.00 21 ALA A O 18
ATOM 8244 N N . GLY A 1 22 ? 8.920 -1.924 -1.254 1.00 0.00 22 GLY A N 18
ATOM 8245 C CA . GLY A 1 22 ? 9.853 -2.813 -2.009 1.00 0.00 22 GLY A CA 18
ATOM 8246 C C . GLY A 1 22 ? 10.239 -2.156 -3.337 1.00 0.00 22 GLY A C 18
ATOM 8247 O O . GLY A 1 22 ? 11.327 -2.350 -3.842 1.00 0.00 22 GLY A O 18
ATOM 8251 N N . LYS A 1 23 ? 9.354 -1.381 -3.906 1.00 0.00 23 LYS A N 18
ATOM 8252 C CA . LYS A 1 23 ? 9.671 -0.712 -5.204 1.00 0.00 23 LYS A CA 18
ATOM 8253 C C . LYS A 1 23 ? 10.899 0.192 -5.049 1.00 0.00 23 LYS A C 18
ATOM 8254 O O . LYS A 1 23 ? 11.950 -0.080 -5.597 1.00 0.00 23 LYS A O 18
ATOM 8273 N N . ALA A 1 24 ? 10.779 1.262 -4.308 1.00 0.00 24 ALA A N 18
ATOM 8274 C CA . ALA A 1 24 ? 11.943 2.178 -4.121 1.00 0.00 24 ALA A CA 18
ATOM 8275 C C . ALA A 1 24 ? 13.132 1.415 -3.531 1.00 0.00 24 ALA A C 18
ATOM 8276 O O . ALA A 1 24 ? 14.269 1.827 -3.650 1.00 0.00 24 ALA A O 18
ATOM 8283 N N . ALA A 1 25 ? 12.875 0.303 -2.899 1.00 0.00 25 ALA A N 18
ATOM 8284 C CA . ALA A 1 25 ? 13.982 -0.497 -2.300 1.00 0.00 25 ALA A CA 18
ATOM 8285 C C . ALA A 1 25 ? 14.999 -0.880 -3.377 1.00 0.00 25 ALA A C 18
ATOM 8286 O O . ALA A 1 25 ? 16.159 -0.524 -3.305 1.00 0.00 25 ALA A O 18
ATOM 8293 N N . LEU A 1 26 ? 14.568 -1.605 -4.373 1.00 0.00 26 LEU A N 18
ATOM 8294 C CA . LEU A 1 26 ? 15.495 -2.020 -5.464 1.00 0.00 26 LEU A CA 18
ATOM 8295 C C . LEU A 1 26 ? 16.235 -0.803 -6.028 1.00 0.00 26 LEU A C 18
ATOM 8296 O O . LEU A 1 26 ? 17.337 -0.913 -6.529 1.00 0.00 26 LEU A O 18
ATOM 8312 N N . ASN A 1 27 ? 15.637 0.356 -5.948 1.00 0.00 27 ASN A N 18
ATOM 8313 C CA . ASN A 1 27 ? 16.304 1.582 -6.477 1.00 0.00 27 ASN A CA 18
ATOM 8314 C C . ASN A 1 27 ? 17.130 2.259 -5.378 1.00 0.00 27 ASN A C 18
ATOM 8315 O O . ASN A 1 27 ? 17.558 3.388 -5.518 1.00 0.00 27 ASN A O 18
ATOM 8326 N N . ALA A 1 28 ? 17.359 1.578 -4.284 1.00 0.00 28 ALA A N 18
ATOM 8327 C CA . ALA A 1 28 ? 18.157 2.181 -3.178 1.00 0.00 28 ALA A CA 18
ATOM 8328 C C . ALA A 1 28 ? 19.527 1.520 -3.101 1.00 0.00 28 ALA A C 18
ATOM 8329 O O . ALA A 1 28 ? 20.553 2.157 -3.226 1.00 0.00 28 ALA A O 18
ATOM 8336 N N . VAL A 1 29 ? 19.535 0.242 -2.895 1.00 0.00 29 VAL A N 18
ATOM 8337 C CA . VAL A 1 29 ? 20.824 -0.508 -2.803 1.00 0.00 29 VAL A CA 18
ATOM 8338 C C . VAL A 1 29 ? 21.666 -0.266 -4.060 1.00 0.00 29 VAL A C 18
ATOM 8339 O O . VAL A 1 29 ? 22.868 -0.100 -3.991 1.00 0.00 29 VAL A O 18
ATOM 8352 N N . SER A 1 30 ? 21.040 -0.246 -5.206 1.00 0.00 30 SER A N 18
ATOM 8353 C CA . SER A 1 30 ? 21.797 -0.016 -6.471 1.00 0.00 30 SER A CA 18
ATOM 8354 C C . SER A 1 30 ? 22.523 1.329 -6.416 1.00 0.00 30 SER A C 18
ATOM 8355 O O . SER A 1 30 ? 23.552 1.519 -7.034 1.00 0.00 30 SER A O 18
ATOM 8363 N N . GLU A 1 31 ? 21.989 2.262 -5.680 1.00 0.00 31 GLU A N 18
ATOM 8364 C CA . GLU A 1 31 ? 22.632 3.599 -5.573 1.00 0.00 31 GLU A CA 18
ATOM 8365 C C . GLU A 1 31 ? 23.769 3.559 -4.548 1.00 0.00 31 GLU A C 18
ATOM 8366 O O . GLU A 1 31 ? 24.767 4.239 -4.686 1.00 0.00 31 GLU A O 18
ATOM 8378 N N . ALA A 1 32 ? 23.624 2.764 -3.522 1.00 0.00 32 ALA A N 18
ATOM 8379 C CA . ALA A 1 32 ? 24.693 2.677 -2.482 1.00 0.00 32 ALA A CA 18
ATOM 8380 C C . ALA A 1 32 ? 26.012 2.214 -3.111 1.00 0.00 32 ALA A C 18
ATOM 8381 O O . ALA A 1 32 ? 27.077 2.438 -2.571 1.00 0.00 32 ALA A O 18
ATOM 8388 N N . VAL A 1 33 ? 25.948 1.571 -4.248 1.00 0.00 33 VAL A N 18
ATOM 8389 C CA . VAL A 1 33 ? 27.198 1.093 -4.911 1.00 0.00 33 VAL A CA 18
ATOM 8390 C C . VAL A 1 33 ? 28.168 2.261 -5.121 1.00 0.00 33 VAL A C 18
ATOM 8391 O O . VAL A 1 33 ? 29.303 2.147 -4.689 1.00 0.00 33 VAL A O 18
ATOM 8407 N N . GLY A 1 1 ? -14.449 14.217 8.294 1.00 0.00 1 GLY A N 19
ATOM 8408 C CA . GLY A 1 1 ? -15.926 14.420 8.318 1.00 0.00 1 GLY A CA 19
ATOM 8409 C C . GLY A 1 1 ? -16.628 13.116 7.939 1.00 0.00 1 GLY A C 19
ATOM 8410 O O . GLY A 1 1 ? -17.071 12.369 8.790 1.00 0.00 1 GLY A O 19
ATOM 8416 N N . LEU A 1 2 ? -16.734 12.835 6.667 1.00 0.00 2 LEU A N 19
ATOM 8417 C CA . LEU A 1 2 ? -17.408 11.577 6.230 1.00 0.00 2 LEU A CA 19
ATOM 8418 C C . LEU A 1 2 ? -16.671 10.972 5.031 1.00 0.00 2 LEU A C 19
ATOM 8419 O O . LEU A 1 2 ? -15.524 11.282 4.776 1.00 0.00 2 LEU A O 19
ATOM 8435 N N . TRP A 1 3 ? -17.322 10.109 4.293 1.00 0.00 3 TRP A N 19
ATOM 8436 C CA . TRP A 1 3 ? -16.664 9.479 3.107 1.00 0.00 3 TRP A CA 19
ATOM 8437 C C . TRP A 1 3 ? -15.356 8.799 3.523 1.00 0.00 3 TRP A C 19
ATOM 8438 O O . TRP A 1 3 ? -14.393 8.780 2.781 1.00 0.00 3 TRP A O 19
ATOM 8459 N N . SER A 1 4 ? -15.317 8.242 4.703 1.00 0.00 4 SER A N 19
ATOM 8460 C CA . SER A 1 4 ? -14.072 7.561 5.170 1.00 0.00 4 SER A CA 19
ATOM 8461 C C . SER A 1 4 ? -14.426 6.312 5.983 1.00 0.00 4 SER A C 19
ATOM 8462 O O . SER A 1 4 ? -14.309 6.295 7.193 1.00 0.00 4 SER A O 19
ATOM 8470 N N . LYS A 1 5 ? -14.858 5.269 5.326 1.00 0.00 5 LYS A N 19
ATOM 8471 C CA . LYS A 1 5 ? -15.221 4.021 6.058 1.00 0.00 5 LYS A CA 19
ATOM 8472 C C . LYS A 1 5 ? -14.040 3.047 6.059 1.00 0.00 5 LYS A C 19
ATOM 8473 O O . LYS A 1 5 ? -13.010 3.306 5.467 1.00 0.00 5 LYS A O 19
ATOM 8492 N N . ILE A 1 6 ? -14.180 1.928 6.719 1.00 0.00 6 ILE A N 19
ATOM 8493 C CA . ILE A 1 6 ? -13.064 0.937 6.757 1.00 0.00 6 ILE A CA 19
ATOM 8494 C C . ILE A 1 6 ? -13.366 -0.246 5.830 1.00 0.00 6 ILE A C 19
ATOM 8495 O O . ILE A 1 6 ? -12.696 -1.260 5.868 1.00 0.00 6 ILE A O 19
ATOM 8511 N N . LYS A 1 7 ? -14.367 -0.127 4.996 1.00 0.00 7 LYS A N 19
ATOM 8512 C CA . LYS A 1 7 ? -14.706 -1.247 4.070 1.00 0.00 7 LYS A CA 19
ATOM 8513 C C . LYS A 1 7 ? -13.658 -1.344 2.959 1.00 0.00 7 LYS A C 19
ATOM 8514 O O . LYS A 1 7 ? -12.918 -2.305 2.872 1.00 0.00 7 LYS A O 19
ATOM 8533 N N . ALA A 1 8 ? -13.590 -0.354 2.109 1.00 0.00 8 ALA A N 19
ATOM 8534 C CA . ALA A 1 8 ? -12.589 -0.384 1.004 1.00 0.00 8 ALA A CA 19
ATOM 8535 C C . ALA A 1 8 ? -11.241 0.132 1.500 1.00 0.00 8 ALA A C 19
ATOM 8536 O O . ALA A 1 8 ? -10.197 -0.223 0.988 1.00 0.00 8 ALA A O 19
ATOM 8543 N N . ALA A 1 9 ? -11.263 0.966 2.496 1.00 0.00 9 ALA A N 19
ATOM 8544 C CA . ALA A 1 9 ? -9.993 1.523 3.048 1.00 0.00 9 ALA A CA 19
ATOM 8545 C C . ALA A 1 9 ? -9.052 0.389 3.469 1.00 0.00 9 ALA A C 19
ATOM 8546 O O . ALA A 1 9 ? -7.847 0.492 3.343 1.00 0.00 9 ALA A O 19
ATOM 8553 N N . GLY A 1 10 ? -9.595 -0.691 3.968 1.00 0.00 10 GLY A N 19
ATOM 8554 C CA . GLY A 1 10 ? -8.732 -1.830 4.394 1.00 0.00 10 GLY A CA 19
ATOM 8555 C C . GLY A 1 10 ? -7.997 -2.394 3.180 1.00 0.00 10 GLY A C 19
ATOM 8556 O O . GLY A 1 10 ? -6.791 -2.544 3.190 1.00 0.00 10 GLY A O 19
ATOM 8560 N N . LYS A 1 11 ? -8.711 -2.698 2.127 1.00 0.00 11 LYS A N 19
ATOM 8561 C CA . LYS A 1 11 ? -8.046 -3.242 0.905 1.00 0.00 11 LYS A CA 19
ATOM 8562 C C . LYS A 1 11 ? -6.916 -2.304 0.472 1.00 0.00 11 LYS A C 19
ATOM 8563 O O . LYS A 1 11 ? -5.959 -2.712 -0.156 1.00 0.00 11 LYS A O 19
ATOM 8582 N N . GLU A 1 12 ? -7.024 -1.046 0.814 1.00 0.00 12 GLU A N 19
ATOM 8583 C CA . GLU A 1 12 ? -5.969 -0.072 0.440 1.00 0.00 12 GLU A CA 19
ATOM 8584 C C . GLU A 1 12 ? -5.003 0.140 1.610 1.00 0.00 12 GLU A C 19
ATOM 8585 O O . GLU A 1 12 ? -3.898 0.616 1.433 1.00 0.00 12 GLU A O 19
ATOM 8597 N N . ALA A 1 13 ? -5.408 -0.208 2.807 1.00 0.00 13 ALA A N 19
ATOM 8598 C CA . ALA A 1 13 ? -4.509 -0.024 3.985 1.00 0.00 13 ALA A CA 19
ATOM 8599 C C . ALA A 1 13 ? -3.158 -0.699 3.737 1.00 0.00 13 ALA A C 19
ATOM 8600 O O . ALA A 1 13 ? -2.179 -0.053 3.414 1.00 0.00 13 ALA A O 19
ATOM 8607 N N . ALA A 1 14 ? -3.101 -1.990 3.885 1.00 0.00 14 ALA A N 19
ATOM 8608 C CA . ALA A 1 14 ? -1.819 -2.718 3.660 1.00 0.00 14 ALA A CA 19
ATOM 8609 C C . ALA A 1 14 ? -1.319 -2.487 2.229 1.00 0.00 14 ALA A C 19
ATOM 8610 O O . ALA A 1 14 ? -0.143 -2.608 1.947 1.00 0.00 14 ALA A O 19
ATOM 8617 N N . LYS A 1 15 ? -2.204 -2.155 1.326 1.00 0.00 15 LYS A N 19
ATOM 8618 C CA . LYS A 1 15 ? -1.781 -1.916 -0.084 1.00 0.00 15 LYS A CA 19
ATOM 8619 C C . LYS A 1 15 ? -1.093 -0.552 -0.206 1.00 0.00 15 LYS A C 19
ATOM 8620 O O . LYS A 1 15 ? -1.615 0.366 -0.808 1.00 0.00 15 LYS A O 19
ATOM 8639 N N . ALA A 1 16 ? 0.077 -0.418 0.361 1.00 0.00 16 ALA A N 19
ATOM 8640 C CA . ALA A 1 16 ? 0.810 0.878 0.285 1.00 0.00 16 ALA A CA 19
ATOM 8641 C C . ALA A 1 16 ? 2.139 0.767 1.035 1.00 0.00 16 ALA A C 19
ATOM 8642 O O . ALA A 1 16 ? 3.202 0.890 0.459 1.00 0.00 16 ALA A O 19
ATOM 8649 N N . ALA A 1 17 ? 2.081 0.532 2.318 1.00 0.00 17 ALA A N 19
ATOM 8650 C CA . ALA A 1 17 ? 3.335 0.406 3.120 1.00 0.00 17 ALA A CA 19
ATOM 8651 C C . ALA A 1 17 ? 4.245 -0.658 2.514 1.00 0.00 17 ALA A C 19
ATOM 8652 O O . ALA A 1 17 ? 5.392 -0.411 2.199 1.00 0.00 17 ALA A O 19
ATOM 8659 N N . ALA A 1 18 ? 3.730 -1.840 2.362 1.00 0.00 18 ALA A N 19
ATOM 8660 C CA . ALA A 1 18 ? 4.535 -2.961 1.781 1.00 0.00 18 ALA A CA 19
ATOM 8661 C C . ALA A 1 18 ? 5.268 -2.509 0.512 1.00 0.00 18 ALA A C 19
ATOM 8662 O O . ALA A 1 18 ? 6.475 -2.619 0.412 1.00 0.00 18 ALA A O 19
ATOM 8669 N N . LYS A 1 19 ? 4.551 -2.002 -0.456 1.00 0.00 19 LYS A N 19
ATOM 8670 C CA . LYS A 1 19 ? 5.212 -1.546 -1.714 1.00 0.00 19 LYS A CA 19
ATOM 8671 C C . LYS A 1 19 ? 6.059 -0.306 -1.431 1.00 0.00 19 LYS A C 19
ATOM 8672 O O . LYS A 1 19 ? 7.244 -0.275 -1.700 1.00 0.00 19 LYS A O 19
ATOM 8691 N N . ALA A 1 20 ? 5.451 0.717 -0.891 1.00 0.00 20 ALA A N 19
ATOM 8692 C CA . ALA A 1 20 ? 6.208 1.971 -0.586 1.00 0.00 20 ALA A CA 19
ATOM 8693 C C . ALA A 1 20 ? 7.482 1.652 0.206 1.00 0.00 20 ALA A C 19
ATOM 8694 O O . ALA A 1 20 ? 8.495 2.307 0.060 1.00 0.00 20 ALA A O 19
ATOM 8701 N N . ALA A 1 21 ? 7.436 0.650 1.042 1.00 0.00 21 ALA A N 19
ATOM 8702 C CA . ALA A 1 21 ? 8.638 0.286 1.842 1.00 0.00 21 ALA A CA 19
ATOM 8703 C C . ALA A 1 21 ? 9.713 -0.308 0.930 1.00 0.00 21 ALA A C 19
ATOM 8704 O O . ALA A 1 21 ? 10.804 0.215 0.814 1.00 0.00 21 ALA A O 19
ATOM 8711 N N . GLY A 1 22 ? 9.407 -1.400 0.283 1.00 0.00 22 GLY A N 19
ATOM 8712 C CA . GLY A 1 22 ? 10.402 -2.042 -0.627 1.00 0.00 22 GLY A CA 19
ATOM 8713 C C . GLY A 1 22 ? 10.877 -1.030 -1.674 1.00 0.00 22 GLY A C 19
ATOM 8714 O O . GLY A 1 22 ? 11.953 -1.156 -2.225 1.00 0.00 22 GLY A O 19
ATOM 8718 N N . LYS A 1 23 ? 10.084 -0.027 -1.950 1.00 0.00 23 LYS A N 19
ATOM 8719 C CA . LYS A 1 23 ? 10.491 0.997 -2.960 1.00 0.00 23 LYS A CA 19
ATOM 8720 C C . LYS A 1 23 ? 11.866 1.575 -2.608 1.00 0.00 23 LYS A C 19
ATOM 8721 O O . LYS A 1 23 ? 12.834 1.371 -3.316 1.00 0.00 23 LYS A O 19
ATOM 8740 N N . ALA A 1 24 ? 11.961 2.295 -1.521 1.00 0.00 24 ALA A N 19
ATOM 8741 C CA . ALA A 1 24 ? 13.275 2.885 -1.122 1.00 0.00 24 ALA A CA 19
ATOM 8742 C C . ALA A 1 24 ? 14.354 1.800 -1.077 1.00 0.00 24 ALA A C 19
ATOM 8743 O O . ALA A 1 24 ? 15.529 2.071 -1.230 1.00 0.00 24 ALA A O 19
ATOM 8750 N N . ALA A 1 25 ? 13.958 0.575 -0.870 1.00 0.00 25 ALA A N 19
ATOM 8751 C CA . ALA A 1 25 ? 14.949 -0.537 -0.816 1.00 0.00 25 ALA A CA 19
ATOM 8752 C C . ALA A 1 25 ? 15.689 -0.648 -2.151 1.00 0.00 25 ALA A C 19
ATOM 8753 O O . ALA A 1 25 ? 16.892 -0.485 -2.223 1.00 0.00 25 ALA A O 19
ATOM 8760 N N . LEU A 1 26 ? 14.974 -0.925 -3.210 1.00 0.00 26 LEU A N 19
ATOM 8761 C CA . LEU A 1 26 ? 15.620 -1.051 -4.545 1.00 0.00 26 LEU A CA 19
ATOM 8762 C C . LEU A 1 26 ? 16.432 0.210 -4.867 1.00 0.00 26 LEU A C 19
ATOM 8763 O O . LEU A 1 26 ? 17.429 0.156 -5.560 1.00 0.00 26 LEU A O 19
ATOM 8779 N N . ASN A 1 27 ? 16.012 1.341 -4.366 1.00 0.00 27 ASN A N 19
ATOM 8780 C CA . ASN A 1 27 ? 16.757 2.604 -4.639 1.00 0.00 27 ASN A CA 19
ATOM 8781 C C . ASN A 1 27 ? 18.183 2.507 -4.089 1.00 0.00 27 ASN A C 19
ATOM 8782 O O . ASN A 1 27 ? 19.088 3.161 -4.570 1.00 0.00 27 ASN A O 19
ATOM 8793 N N . ALA A 1 28 ? 18.388 1.696 -3.086 1.00 0.00 28 ALA A N 19
ATOM 8794 C CA . ALA A 1 28 ? 19.755 1.555 -2.504 1.00 0.00 28 ALA A CA 19
ATOM 8795 C C . ALA A 1 28 ? 20.613 0.652 -3.383 1.00 0.00 28 ALA A C 19
ATOM 8796 O O . ALA A 1 28 ? 21.632 1.054 -3.911 1.00 0.00 28 ALA A O 19
ATOM 8803 N N . VAL A 1 29 ? 20.197 -0.564 -3.538 1.00 0.00 29 VAL A N 19
ATOM 8804 C CA . VAL A 1 29 ? 20.966 -1.528 -4.380 1.00 0.00 29 VAL A CA 19
ATOM 8805 C C . VAL A 1 29 ? 21.064 -1.013 -5.820 1.00 0.00 29 VAL A C 19
ATOM 8806 O O . VAL A 1 29 ? 22.116 -1.041 -6.427 1.00 0.00 29 VAL A O 19
ATOM 8819 N N . SER A 1 30 ? 19.974 -0.546 -6.370 1.00 0.00 30 SER A N 19
ATOM 8820 C CA . SER A 1 30 ? 20.004 -0.031 -7.771 1.00 0.00 30 SER A CA 19
ATOM 8821 C C . SER A 1 30 ? 21.043 1.082 -7.909 1.00 0.00 30 SER A C 19
ATOM 8822 O O . SER A 1 30 ? 21.589 1.310 -8.971 1.00 0.00 30 SER A O 19
ATOM 8830 N N . GLU A 1 31 ? 21.317 1.774 -6.841 1.00 0.00 31 GLU A N 19
ATOM 8831 C CA . GLU A 1 31 ? 22.317 2.874 -6.893 1.00 0.00 31 GLU A CA 19
ATOM 8832 C C . GLU A 1 31 ? 23.734 2.310 -6.751 1.00 0.00 31 GLU A C 19
ATOM 8833 O O . GLU A 1 31 ? 24.670 2.802 -7.350 1.00 0.00 31 GLU A O 19
ATOM 8845 N N . ALA A 1 32 ? 23.895 1.281 -5.963 1.00 0.00 32 ALA A N 19
ATOM 8846 C CA . ALA A 1 32 ? 25.251 0.682 -5.779 1.00 0.00 32 ALA A CA 19
ATOM 8847 C C . ALA A 1 32 ? 25.732 0.049 -7.088 1.00 0.00 32 ALA A C 19
ATOM 8848 O O . ALA A 1 32 ? 26.918 -0.088 -7.321 1.00 0.00 32 ALA A O 19
ATOM 8855 N N . VAL A 1 33 ? 24.822 -0.340 -7.942 1.00 0.00 33 VAL A N 19
ATOM 8856 C CA . VAL A 1 33 ? 25.225 -0.967 -9.236 1.00 0.00 33 VAL A CA 19
ATOM 8857 C C . VAL A 1 33 ? 26.187 -0.048 -9.997 1.00 0.00 33 VAL A C 19
ATOM 8858 O O . VAL A 1 33 ? 26.788 -0.511 -10.952 1.00 0.00 33 VAL A O 19
ATOM 8874 N N . GLY A 1 1 ? -10.771 10.023 4.426 1.00 0.00 1 GLY A N 20
ATOM 8875 C CA . GLY A 1 1 ? -11.988 9.165 4.496 1.00 0.00 1 GLY A CA 20
ATOM 8876 C C . GLY A 1 1 ? -13.120 9.936 5.177 1.00 0.00 1 GLY A C 20
ATOM 8877 O O . GLY A 1 1 ? -13.017 10.323 6.324 1.00 0.00 1 GLY A O 20
ATOM 8883 N N . LEU A 1 2 ? -14.199 10.163 4.476 1.00 0.00 2 LEU A N 20
ATOM 8884 C CA . LEU A 1 2 ? -15.340 10.910 5.080 1.00 0.00 2 LEU A CA 20
ATOM 8885 C C . LEU A 1 2 ? -16.399 9.932 5.597 1.00 0.00 2 LEU A C 20
ATOM 8886 O O . LEU A 1 2 ? -17.579 10.229 5.607 1.00 0.00 2 LEU A O 20
ATOM 8902 N N . TRP A 1 3 ? -15.988 8.769 6.024 1.00 0.00 3 TRP A N 20
ATOM 8903 C CA . TRP A 1 3 ? -16.970 7.771 6.540 1.00 0.00 3 TRP A CA 20
ATOM 8904 C C . TRP A 1 3 ? -16.367 6.991 7.711 1.00 0.00 3 TRP A C 20
ATOM 8905 O O . TRP A 1 3 ? -15.205 7.141 8.038 1.00 0.00 3 TRP A O 20
ATOM 8926 N N . SER A 1 4 ? -17.149 6.157 8.343 1.00 0.00 4 SER A N 20
ATOM 8927 C CA . SER A 1 4 ? -16.625 5.363 9.493 1.00 0.00 4 SER A CA 20
ATOM 8928 C C . SER A 1 4 ? -16.805 3.866 9.226 1.00 0.00 4 SER A C 20
ATOM 8929 O O . SER A 1 4 ? -17.287 3.130 10.064 1.00 0.00 4 SER A O 20
ATOM 8937 N N . LYS A 1 5 ? -16.421 3.413 8.062 1.00 0.00 5 LYS A N 20
ATOM 8938 C CA . LYS A 1 5 ? -16.570 1.966 7.734 1.00 0.00 5 LYS A CA 20
ATOM 8939 C C . LYS A 1 5 ? -15.232 1.389 7.263 1.00 0.00 5 LYS A C 20
ATOM 8940 O O . LYS A 1 5 ? -14.308 2.117 6.951 1.00 0.00 5 LYS A O 20
ATOM 8959 N N . ILE A 1 6 ? -15.121 0.089 7.210 1.00 0.00 6 ILE A N 20
ATOM 8960 C CA . ILE A 1 6 ? -13.843 -0.535 6.758 1.00 0.00 6 ILE A CA 20
ATOM 8961 C C . ILE A 1 6 ? -14.109 -1.504 5.601 1.00 0.00 6 ILE A C 20
ATOM 8962 O O . ILE A 1 6 ? -13.874 -2.692 5.705 1.00 0.00 6 ILE A O 20
ATOM 8978 N N . LYS A 1 7 ? -14.597 -1.003 4.498 1.00 0.00 7 LYS A N 20
ATOM 8979 C CA . LYS A 1 7 ? -14.877 -1.890 3.331 1.00 0.00 7 LYS A CA 20
ATOM 8980 C C . LYS A 1 7 ? -13.665 -1.927 2.398 1.00 0.00 7 LYS A C 20
ATOM 8981 O O . LYS A 1 7 ? -12.963 -2.915 2.314 1.00 0.00 7 LYS A O 20
ATOM 9000 N N . ALA A 1 8 ? -13.415 -0.854 1.696 1.00 0.00 8 ALA A N 20
ATOM 9001 C CA . ALA A 1 8 ? -12.247 -0.821 0.768 1.00 0.00 8 ALA A CA 20
ATOM 9002 C C . ALA A 1 8 ? -11.044 -0.183 1.460 1.00 0.00 8 ALA A C 20
ATOM 9003 O O . ALA A 1 8 ? -9.906 -0.456 1.134 1.00 0.00 8 ALA A O 20
ATOM 9010 N N . ALA A 1 9 ? -11.297 0.664 2.412 1.00 0.00 9 ALA A N 20
ATOM 9011 C CA . ALA A 1 9 ? -10.183 1.337 3.144 1.00 0.00 9 ALA A CA 20
ATOM 9012 C C . ALA A 1 9 ? -9.223 0.298 3.730 1.00 0.00 9 ALA A C 20
ATOM 9013 O O . ALA A 1 9 ? -8.018 0.434 3.640 1.00 0.00 9 ALA A O 20
ATOM 9020 N N . GLY A 1 10 ? -9.747 -0.739 4.328 1.00 0.00 10 GLY A N 20
ATOM 9021 C CA . GLY A 1 10 ? -8.865 -1.786 4.918 1.00 0.00 10 GLY A CA 20
ATOM 9022 C C . GLY A 1 10 ? -8.048 -2.445 3.809 1.00 0.00 10 GLY A C 20
ATOM 9023 O O . GLY A 1 10 ? -6.842 -2.562 3.901 1.00 0.00 10 GLY A O 20
ATOM 9027 N N . LYS A 1 11 ? -8.692 -2.868 2.752 1.00 0.00 11 LYS A N 20
ATOM 9028 C CA . LYS A 1 11 ? -7.945 -3.509 1.630 1.00 0.00 11 LYS A CA 20
ATOM 9029 C C . LYS A 1 11 ? -6.812 -2.586 1.173 1.00 0.00 11 LYS A C 20
ATOM 9030 O O . LYS A 1 11 ? -5.809 -3.025 0.646 1.00 0.00 11 LYS A O 20
ATOM 9049 N N . GLU A 1 12 ? -6.970 -1.304 1.380 1.0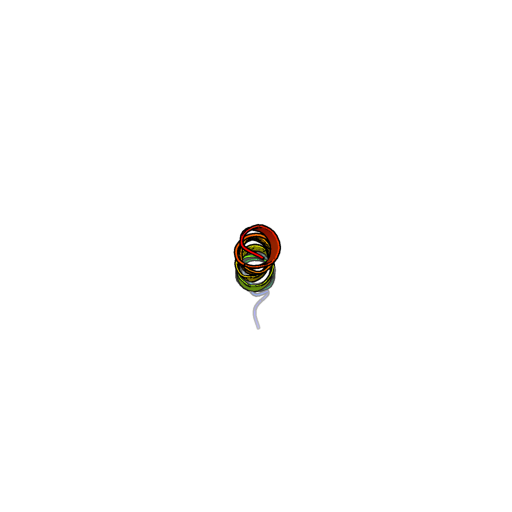0 0.00 12 GLU A N 20
ATOM 9050 C CA . GLU A 1 12 ? -5.917 -0.341 0.974 1.00 0.00 12 GLU A CA 20
ATOM 9051 C C . GLU A 1 12 ? -4.990 -0.039 2.157 1.00 0.00 12 GLU A C 20
ATOM 9052 O O . GLU A 1 12 ? -3.881 0.426 1.981 1.00 0.00 12 GLU A O 20
ATOM 9064 N N . ALA A 1 13 ? -5.435 -0.298 3.363 1.00 0.00 13 ALA A N 20
ATOM 9065 C CA . ALA A 1 13 ? -4.575 -0.023 4.555 1.00 0.00 13 ALA A CA 20
ATOM 9066 C C . ALA A 1 13 ? -3.206 -0.688 4.393 1.00 0.00 13 ALA A C 20
ATOM 9067 O O . ALA A 1 13 ? -2.222 -0.043 4.088 1.00 0.00 13 ALA A O 20
ATOM 9074 N N . ALA A 1 14 ? -3.143 -1.973 4.592 1.00 0.00 14 ALA A N 20
ATOM 9075 C CA . ALA A 1 14 ? -1.844 -2.694 4.452 1.00 0.00 14 ALA A CA 20
ATOM 9076 C C . ALA A 1 14 ? -1.267 -2.481 3.048 1.00 0.00 14 ALA A C 20
ATOM 9077 O O . ALA A 1 14 ? -0.069 -2.541 2.844 1.00 0.00 14 ALA A O 20
ATOM 9084 N N . LYS A 1 15 ? -2.109 -2.232 2.082 1.00 0.00 15 LYS A N 20
ATOM 9085 C CA . LYS A 1 15 ? -1.612 -2.014 0.691 1.00 0.00 15 LYS A CA 20
ATOM 9086 C C . LYS A 1 15 ? -0.985 -0.623 0.565 1.00 0.00 15 LYS A C 20
ATOM 9087 O O . LYS A 1 15 ? -1.629 0.324 0.158 1.00 0.00 15 LYS A O 20
ATOM 9106 N N . ALA A 1 16 ? 0.270 -0.495 0.912 1.00 0.00 16 ALA A N 20
ATOM 9107 C CA . ALA A 1 16 ? 0.950 0.828 0.816 1.00 0.00 16 ALA A CA 20
ATOM 9108 C C . ALA A 1 16 ? 2.394 0.710 1.308 1.00 0.00 16 ALA A C 20
ATOM 9109 O O . ALA A 1 16 ? 3.334 0.925 0.568 1.00 0.00 16 ALA A O 20
ATOM 9116 N N . ALA A 1 17 ? 2.571 0.368 2.555 1.00 0.00 17 ALA A N 20
ATOM 9117 C CA . ALA A 1 17 ? 3.949 0.229 3.116 1.00 0.00 17 ALA A CA 20
ATOM 9118 C C . ALA A 1 17 ? 4.797 -0.686 2.235 1.00 0.00 17 ALA A C 20
ATOM 9119 O O . ALA A 1 17 ? 5.846 -0.312 1.753 1.00 0.00 17 ALA A O 20
ATOM 9126 N N . ALA A 1 18 ? 4.338 -1.885 2.037 1.00 0.00 18 ALA A N 20
ATOM 9127 C CA . ALA A 1 18 ? 5.094 -2.866 1.195 1.00 0.00 18 ALA A CA 20
ATOM 9128 C C . ALA A 1 18 ? 5.551 -2.223 -0.121 1.00 0.00 18 ALA A C 20
ATOM 9129 O O . ALA A 1 18 ? 6.690 -2.358 -0.522 1.00 0.00 18 ALA A O 20
ATOM 9136 N N . LYS A 1 19 ? 4.673 -1.528 -0.795 1.00 0.00 19 LYS A N 20
ATOM 9137 C CA . LYS A 1 19 ? 5.060 -0.882 -2.081 1.00 0.00 19 LYS A CA 20
ATOM 9138 C C . LYS A 1 19 ? 5.877 0.380 -1.807 1.00 0.00 19 LYS A C 20
ATOM 9139 O O . LYS A 1 19 ? 7.010 0.504 -2.229 1.00 0.00 19 LYS A O 20
ATOM 9158 N N . ALA A 1 20 ? 5.303 1.321 -1.103 1.00 0.00 20 ALA A N 20
ATOM 9159 C CA . ALA A 1 20 ? 6.034 2.589 -0.794 1.00 0.00 20 ALA A CA 20
ATOM 9160 C C . ALA A 1 20 ? 7.417 2.284 -0.209 1.00 0.00 20 ALA A C 20
ATOM 9161 O O . ALA A 1 20 ? 8.413 2.844 -0.625 1.00 0.00 20 ALA A O 20
ATOM 9168 N N . ALA A 1 21 ? 7.484 1.400 0.749 1.00 0.00 21 ALA A N 20
ATOM 9169 C CA . ALA A 1 21 ? 8.798 1.054 1.360 1.00 0.00 21 ALA A CA 20
ATOM 9170 C C . ALA A 1 21 ? 9.687 0.358 0.331 1.00 0.00 21 ALA A C 20
ATOM 9171 O O . ALA A 1 21 ? 10.771 0.811 0.018 1.00 0.00 21 ALA A O 20
ATOM 9178 N N . GLY A 1 22 ? 9.230 -0.746 -0.195 1.00 0.00 22 GLY A N 20
ATOM 9179 C CA . GLY A 1 22 ? 10.034 -1.493 -1.206 1.00 0.00 22 GLY A CA 20
ATOM 9180 C C . GLY A 1 22 ? 10.438 -0.558 -2.351 1.00 0.00 22 GLY A C 20
ATOM 9181 O O . GLY A 1 22 ? 11.420 -0.786 -3.031 1.00 0.00 22 GLY A O 20
ATOM 9185 N N . LYS A 1 23 ? 9.691 0.493 -2.570 1.00 0.00 23 LYS A N 20
ATOM 9186 C CA . LYS A 1 23 ? 10.036 1.441 -3.674 1.00 0.00 23 LYS A CA 20
ATOM 9187 C C . LYS A 1 23 ? 11.469 1.956 -3.505 1.00 0.00 23 LYS A C 20
ATOM 9188 O O . LYS A 1 23 ? 12.343 1.652 -4.293 1.00 0.00 23 LYS A O 20
ATOM 9207 N N . ALA A 1 24 ? 11.718 2.734 -2.484 1.00 0.00 24 ALA A N 20
ATOM 9208 C CA . ALA A 1 24 ? 13.096 3.266 -2.266 1.00 0.00 24 ALA A CA 20
ATOM 9209 C C . ALA A 1 24 ? 14.106 2.118 -2.191 1.00 0.00 24 ALA A C 20
ATOM 9210 O O . ALA A 1 24 ? 15.284 2.296 -2.431 1.00 0.00 24 ALA A O 20
ATOM 9217 N N . ALA A 1 25 ? 13.648 0.942 -1.861 1.00 0.00 25 ALA A N 20
ATOM 9218 C CA . ALA A 1 25 ? 14.569 -0.228 -1.770 1.00 0.00 25 ALA A CA 20
ATOM 9219 C C . ALA A 1 25 ? 15.272 -0.454 -3.109 1.00 0.00 25 ALA A C 20
ATOM 9220 O O . ALA A 1 25 ? 16.483 -0.402 -3.205 1.00 0.00 25 ALA A O 20
ATOM 9227 N N . LEU A 1 26 ? 14.517 -0.709 -4.143 1.00 0.00 26 LEU A N 20
ATOM 9228 C CA . LEU A 1 26 ? 15.122 -0.944 -5.485 1.00 0.00 26 LEU A CA 20
ATOM 9229 C C . LEU A 1 26 ? 16.076 0.198 -5.852 1.00 0.00 26 LEU A C 20
ATOM 9230 O O . LEU A 1 26 ? 17.094 -0.010 -6.480 1.00 0.00 26 LEU A O 20
ATOM 9246 N N . ASN A 1 27 ? 15.752 1.402 -5.462 1.00 0.00 27 ASN A N 20
ATOM 9247 C CA . ASN A 1 27 ? 16.640 2.557 -5.785 1.00 0.00 27 ASN A CA 20
ATOM 9248 C C . ASN A 1 27 ? 17.925 2.480 -4.957 1.00 0.00 27 ASN A C 20
ATOM 9249 O O . ASN A 1 27 ? 18.980 2.900 -5.390 1.00 0.00 27 ASN A O 20
ATOM 9260 N N . ALA A 1 28 ? 17.842 1.945 -3.769 1.00 0.00 28 ALA A N 20
ATOM 9261 C CA . ALA A 1 28 ? 19.057 1.836 -2.908 1.00 0.00 28 ALA A CA 20
ATOM 9262 C C . ALA A 1 28 ? 20.078 0.908 -3.553 1.00 0.00 28 ALA A C 20
ATOM 9263 O O . ALA A 1 28 ? 21.192 1.292 -3.852 1.00 0.00 28 ALA A O 20
ATOM 9270 N N . VAL A 1 29 ? 19.694 -0.309 -3.767 1.00 0.00 29 VAL A N 20
ATOM 9271 C CA . VAL A 1 29 ? 20.618 -1.300 -4.396 1.00 0.00 29 VAL A CA 20
ATOM 9272 C C . VAL A 1 29 ? 21.150 -0.755 -5.724 1.00 0.00 29 VAL A C 20
ATOM 9273 O O . VAL A 1 29 ? 22.300 -0.944 -6.068 1.00 0.00 29 VAL A O 20
ATOM 9286 N N . SER A 1 30 ? 20.320 -0.075 -6.473 1.00 0.00 30 SER A N 20
ATOM 9287 C CA . SER A 1 30 ? 20.778 0.486 -7.776 1.00 0.00 30 SER A CA 20
ATOM 9288 C C . SER A 1 30 ? 21.981 1.404 -7.555 1.00 0.00 30 SER A C 20
ATOM 9289 O O . SER A 1 30 ? 22.845 1.533 -8.400 1.00 0.00 30 SER A O 20
ATOM 9297 N N . GLU A 1 31 ? 22.039 2.034 -6.417 1.00 0.00 31 GLU A N 20
ATOM 9298 C CA . GLU A 1 31 ? 23.178 2.942 -6.114 1.00 0.00 31 GLU A CA 20
ATOM 9299 C C . GLU A 1 31 ? 24.416 2.120 -5.748 1.00 0.00 31 GLU A C 20
ATOM 9300 O O . GLU A 1 31 ? 25.538 2.533 -5.972 1.00 0.00 31 GLU A O 20
ATOM 9312 N N . ALA A 1 32 ? 24.216 0.957 -5.187 1.00 0.00 32 ALA A N 20
ATOM 9313 C CA . ALA A 1 32 ? 25.374 0.099 -4.802 1.00 0.00 32 ALA A CA 20
ATOM 9314 C C . ALA A 1 32 ? 25.744 -0.836 -5.957 1.00 0.00 32 ALA A C 20
ATOM 9315 O O . ALA A 1 32 ? 26.807 -0.733 -6.536 1.00 0.00 32 ALA A O 20
ATOM 9322 N N . VAL A 1 33 ? 24.868 -1.748 -6.297 1.00 0.00 33 VAL A N 20
ATOM 9323 C CA . VAL A 1 33 ? 25.159 -2.696 -7.417 1.00 0.00 33 VAL A CA 20
ATOM 9324 C C . VAL A 1 33 ? 26.515 -3.379 -7.202 1.00 0.00 33 VAL A C 20
ATOM 9325 O O . VAL A 1 33 ? 27.510 -2.838 -7.656 1.00 0.00 33 VAL A O 20
#

Secondary structure (DSSP, 8-state):
----SSSHHHHHHHHHHHHHHHHHHHHHHHHH-

Organism: Phyllomedusa distincta (NCBI:txid164618)

Sequence (33 aa):
GLWSKIKAAGKEAAKAAAKAAGKAALNAVSEAVGLWSKIKAAGKEAAKAAAKAAGKAALNAVSEAVGLWSKIKAAGKEAAKAAAKAAGKAALNAVSEAVGLWSKIKAAGKEAAKAAAKAAGKAALNAVSEAVGLWSKIKAAGKEAAKAAAKAAGKAALNAVSEAVGLWSKIKAAGKEAAKAAAKAAGKAALNAVSEAVGLWSKIKAAGKEAAKAAAKAAGKAALNAVSEAVGLWSKIKAAGKEAAKAAAKAAGKAALNAVSEAVGLWSKIKAAGKEAAKAAAKAAGKAALNAVSEAVGLWSKIKAAGKEAAKAAAKAAGKAALNAVSEAVGLWSKIKAAGKEAAKAAAKAAGKAALNAVSEAVGLWSKIKAAGKEAAKAAAKAAGKAALNAVSEAVGLWSKIKAAGKEAAKAAAKAAGKAALNAVSEAVGLWSKIKAAGKEAAKAAAKAAGKAALNAVSEAVGLWSKIKAAGKEAAKAAAKAAGKAALNAVSEAVGLWSKIKAAGKEAAKAAAKAAGKAALNAVSEAVGLWSKIKAAGKEAAKAAAKAAGKAALNAVSEAVGLWSKIKAAGKEAAKAAAKAAGKAALNAVSEAVGLWSKIKAAGKEAAKAAAKAAGKAALNAVSEAVGLWSKIKAAGKEAAKAAAKAAGKAALNAVSEAV

InterPro domains:
  IPR022731 Dermaseptin domain [PF12121] (1-18)

Foldseek 3Di:
DPDDDDDVVVVCVVVPCVCVVCVVVVVVVVVVD

Solvent-accessible surface area: 3302 Å² total; per-residue (Å²): 126,168,248,59,192,135,136,78,63,33,149,111,64,78,124,47,67,72,108,65,65,31,132,67,50,122,86,54,113,71,141,87,158